Protein AF-0000000074493840 (afdb_homodimer)

Organism: Spizellomyces punctatus (strain DAOM BR117) (NCBI:txid645134)

Secondary structure (DSSP, 8-state):
--PPEEEE--SHHHHHHHHHIIIII---EEEE--HHHHHHHHHTTTEEEEE-TT--EEEEEE-EEE---TTSPP-SEEEE-S-GGGHHHHHGGGGGG--TT-EEEE-STTHHHHHHHHHHHSPPGGGTPPEEEEEEE--EEEEEETTEEEEEE---EEEE-TTTTSTTHHHHHHHHHHHHHTTS-EE--HHHHHHHHHHHHHHHHHHHHHHHHHT--GGGGGSHHHHHHHHHHHHHHHHH-GGG---HHHHHHHHHHHHHHTTT---HHHHHHHTT---SGGGTHHHHHHHHHHHT---HHHHHHHHHHHHHHHHHHHHHHHHHHH-/--PPEEEE--SHHHHHHHHHIIIII---EEEE--HHHHHHHHHTTTEEEEE-TT--EEEEEE-EEE---TTS---SEEEE-S-GGGHHHHHGGGGGG--TT-EEEE-STTHHHHHHHHHHHS--GGGTPPEEEEEEE--EEEEEETTEEEEEE---EEEE-TTTTSTTHHHHHHHHHHHHHTTS-EE--HHHHHHHHHHHHHHHHHHHHHHHHHT--GGGGGSHHHHHHHHHHHHHHHHH-GGG---HHHHHHHHHHHHHHTTT---HHHHHHHTT---SGGGTHHHHHHHHHHHT---HHHHHHHHHHHHHHHHHHHHHHHHHHH-

Foldseek 3Di:
DQAEEEEQALFFVRLVLQQLCCVLLVGAYEYADADVLQVVCVVVVQKAFEAAPVRHTDDMDHHHYDHQACPDAAAQHYEYEHQLVCRCVSCVRNQNSFWLNHEYEYEYPLQVLSVVVVPVVFDDSVVTGYFYKYKYWPFDWHDDDSNYIYGHDDIAMEIEGPPPPDPNVVSVVVVQCSCVVSVNHHYDYNVVVVLVSLLVLLLCLLQLLVCLLVVFALQVLLDPVSLVSSLLQLCLSCQLCVVNVDHSVRSSVSSSVVSNVRVRDDDPSSVQLQQLHDHSLCSRLVVSVVSCVVVVHDRPSSVVSSVSSVVSSVVSNVVVVVVVVVD/DQAEEEEQALFFVRLVLQQLCCVLLVHAYEYADADVLVVVCVVVVQKAFEAAPVRHTDDMDHHHYDHQACPDAAAQHYEYEHQLVCRCVSCVRNQNSFWLNHEYEYEYPLQVLSVVVVPVVFDDSVVIGYFYKYKYWPFDWHDPDSNYIYGHDDIAMEIEGPPPPDPSVVSVVVVQCSCVVSVNHHYDYNVVVVLVSLLVLLLCLLQLLVCLLVVFALQVLLDPVSLVSSLLQLCLSCQLCVVNVDHSVRSSVSSSVVSNVRVRDDDPSSVQLQQLHDHSLCSRLVVSVVSCVVVVHDRPSSVVSSVSSVVSSVVSNVVVVVVVVVD

InterPro domains:
  IPR003710 Ketopantoate reductase ApbA/PanE [TIGR00745] (4-314)
  IPR008927 6-phosphogluconate dehydrogenase-like, C-terminal domain superfamily [SSF48179] (192-313)
  IPR013328 6-phosphogluconate dehydrogenase, domain 2 [G3DSA:1.10.1040.10] (192-323)
  IPR013332 Ketopantoate reductase, N-terminal domain [PF02558] (6-162)
  IPR013752 Ketopantoate reductase, C-terminal domain [PF08546] (192-313)
  IPR036291 NAD(P)-binding domain superfamily [SSF51735] (5-178)
  IPR050838 2-dehydropantoate 2-reductase-like [PTHR43765] (3-315)

Radius of gyration: 30.91 Å; Cα contacts (8 Å, |Δi|>4): 1246; chains: 2; bounding box: 50×96×68 Å

Nearest PDB structures (foldseek):
  5zix-assembly3_C  TM=8.803E-01  e=2.722E-23  Pseudomonas aeruginosa PAO1
  1ks9-assembly1_A  TM=8.326E-01  e=1.272E-19  Escherichia coli
  3wfj-assembly2_G  TM=8.628E-01  e=2.215E-17  Enterococcus faecium
  3i83-assembly1_A  TM=7.980E-01  e=2.779E-17  Methylococcus capsulatus
  3i83-assembly1_B  TM=8.067E-01  e=3.647E-15  Methylococcus capsulatus

pLDDT: mean 93.67, std 5.95, range [39.38, 98.88]

Solvent-accessible surface area (backbone atoms only — not comparable to full-atom values): 33274 Å² total; per-residue (Å²): 129,74,69,50,36,34,35,40,25,83,42,32,66,24,46,52,49,51,45,46,40,37,68,55,58,67,26,56,38,34,40,44,27,58,66,74,56,40,54,52,37,53,74,54,67,31,48,38,38,36,21,35,79,87,65,45,77,75,46,74,40,76,48,49,72,43,65,66,43,51,84,54,74,73,47,46,33,38,37,37,26,37,57,50,83,46,40,67,72,67,42,54,40,33,49,75,21,50,28,47,74,14,40,36,34,34,50,33,71,32,42,70,39,44,50,55,52,46,57,72,73,44,54,49,38,86,72,44,13,42,45,62,33,43,35,47,69,58,52,38,55,41,64,82,48,92,59,28,28,27,51,67,37,91,54,53,34,39,37,22,46,85,55,69,90,44,68,54,51,66,60,52,49,51,53,50,51,55,40,36,74,47,68,64,36,44,79,41,58,40,70,61,34,48,53,53,50,48,52,50,49,50,37,48,52,45,50,38,54,52,24,38,57,66,71,46,36,38,36,71,38,71,41,73,41,30,46,51,47,38,33,55,42,22,46,32,48,31,67,71,43,58,87,73,72,48,49,30,67,54,46,28,52,52,40,48,50,52,25,58,76,38,27,82,42,65,56,68,47,29,53,24,32,75,70,28,34,82,60,50,50,61,29,43,36,35,34,52,45,53,50,24,58,74,68,70,48,84,38,68,54,45,50,45,48,38,31,50,49,53,38,47,26,53,53,25,35,49,52,49,54,54,53,58,65,76,97,129,72,70,51,38,35,35,40,25,83,42,34,66,26,46,51,48,51,44,48,42,37,69,52,59,67,26,57,41,32,40,44,28,58,68,73,56,41,53,52,37,53,74,53,69,29,48,39,39,36,21,34,79,86,66,44,77,76,45,73,38,75,48,48,70,45,64,68,43,50,84,54,74,74,47,46,33,37,37,38,26,34,57,52,83,45,41,67,72,67,42,55,40,35,48,75,22,50,28,47,74,14,39,35,35,36,49,34,70,32,43,70,39,44,52,56,54,46,58,73,73,43,54,49,39,86,75,44,12,42,43,62,32,44,33,50,68,58,54,38,54,40,65,81,49,94,60,28,28,27,51,66,38,91,55,53,33,40,36,23,47,86,56,70,89,44,68,54,52,67,61,52,49,52,52,50,49,55,41,35,75,46,68,65,35,44,80,41,58,40,71,60,33,47,52,52,50,49,54,51,48,52,38,47,53,44,49,38,53,51,24,40,58,65,70,47,37,38,38,72,39,70,41,73,43,31,45,50,47,39,32,55,42,22,45,32,48,29,69,72,42,58,86,74,72,48,51,30,68,54,45,28,51,54,40,47,52,51,26,58,78,38,26,82,42,66,54,68,47,28,53,25,32,76,69,29,35,82,61,51,50,61,29,43,36,36,34,51,45,54,49,23,57,75,67,70,49,86,38,67,56,44,49,46,48,38,32,50,50,53,36,46,26,51,52,25,35,50,52,49,56,54,51,58,66,77,96

Sequence (654 aa):
MSSRFYILGAGAIGLFHAHHIRTFLHTPVTLLLRAPTLTQFHAANNTLTIQTSDRTVIGTSTLDAEEPTPDGPPIENLIICTKAHDTLAALDPISPRLSSNSTILLLQNGVLGVYTSLRRSLSSPSTGGPRILLGITTHGVTLTERFTAIHAGDGETSIGDPEQGQVGQDRVNTFLEHVSRAGWSTTLSYPDFYQKLLLKLVVNTCLNPLTSLFNTPNGSLTTPHGQNLIHLICKDLSTLFPDLGLSPTELTSHVLDIANRTALNRNSMERDVYAGRRTEVDFLVGYCVELAREREVEVPILEFLWEAVKMREEIGMRMKREAQKLRMSSRFYILGAGAIGLFHAHHIRTFLHTPVTLLLRAPTLTQFHAANNTLTIQTSDRTVIGTSTLDAEEPTPDGPPIENLIICTKAHDTLAALDPISPRLSSNSTILLLQNGVLGVYTSLRRSLSSPSTGGPRILLGITTHGVTLTERFTAIHAGDGETSIGDPEQGQVGQDRVNTFLEHVSRAGWSTTLSYPDFYQKLLLKLVVNTCLNPLTSLFNTPNGSLTTPHGQNLIHLICKDLSTLFPDLGLSPTELTSHVLDIANRTALNRNSMERDVYAGRRTEVDFLVGYCVELAREREVEVPILEFLWEAVKMREEIGMRMKREAQKLR

Structure (mmCIF, N/CA/C/O backbone):
data_AF-0000000074493840-model_v1
#
loop_
_entity.id
_entity.type
_entity.pdbx_description
1 polymer '2-dehydropantoate 2-reductase'
#
loop_
_atom_site.group_PDB
_atom_site.id
_atom_site.type_symbol
_atom_site.label_atom_id
_atom_site.label_alt_id
_atom_site.label_comp_id
_atom_site.label_asym_id
_atom_site.label_entity_id
_atom_site.label_seq_id
_atom_site.pdbx_PDB_ins_code
_atom_site.Cartn_x
_atom_site.Cartn_y
_atom_site.Cartn_z
_atom_site.occupancy
_atom_site.B_iso_or_equiv
_atom_site.auth_seq_id
_atom_site.auth_comp_id
_atom_site.auth_asym_id
_atom_site.auth_atom_id
_atom_site.pdbx_PDB_model_num
ATOM 1 N N . MET A 1 1 ? -0.002 49.312 19.641 1 39.38 1 MET A N 1
ATOM 2 C CA . MET A 1 1 ? 0.839 48.312 20.312 1 39.38 1 MET A CA 1
ATOM 3 C C . MET A 1 1 ? 0.907 47.031 19.5 1 39.38 1 MET A C 1
ATOM 5 O O . MET A 1 1 ? -0.12 46.406 19.25 1 39.38 1 MET A O 1
ATOM 9 N N . SER A 1 2 ? 1.769 47.031 18.547 1 56.41 2 SER A N 1
ATOM 10 C CA . SER A 1 2 ? 1.99 45.938 17.594 1 56.41 2 SER A CA 1
ATOM 11 C C . SER A 1 2 ? 2.285 44.625 18.297 1 56.41 2 SER A C 1
ATOM 13 O O . SER A 1 2 ? 3.264 44.531 19.047 1 56.41 2 SER A O 1
ATOM 15 N N . SER A 1 3 ? 1.206 43.781 18.609 1 82.56 3 SER A N 1
ATOM 16 C CA . SER A 1 3 ? 1.304 42.594 19.453 1 82.56 3 SER A CA 1
ATOM 17 C C . SER A 1 3 ? 2.234 41.562 18.844 1 82.56 3 SER A C 1
ATOM 19 O O . SER A 1 3 ? 2.305 41.438 17.625 1 82.56 3 SER A O 1
ATOM 21 N N . ARG A 1 4 ? 3.205 41.188 19.719 1 92.94 4 ARG A N 1
ATOM 22 C CA . ARG A 1 4 ? 4.191 40.156 19.406 1 92.94 4 ARG A CA 1
ATOM 23 C C . ARG A 1 4 ? 3.514 38.844 19.016 1 92.94 4 ARG A C 1
ATOM 25 O O . ARG A 1 4 ? 2.512 38.469 19.609 1 92.94 4 ARG A O 1
ATOM 32 N N . PHE A 1 5 ? 4.102 38.281 17.938 1 95.44 5 PHE A N 1
ATOM 33 C CA . PHE A 1 5 ? 3.674 36.938 17.562 1 95.44 5 PHE A CA 1
ATOM 34 C C . PHE A 1 5 ? 4.691 35.906 18.016 1 95.44 5 PHE A C 1
ATOM 36 O O . PHE A 1 5 ? 5.898 36.094 17.891 1 95.44 5 PHE A O 1
ATOM 43 N N . TYR A 1 6 ? 4.184 34.875 18.609 1 97 6 TYR A N 1
ATOM 44 C CA . TYR A 1 6 ? 5.004 33.719 18.922 1 97 6 TYR A CA 1
ATOM 45 C C . TYR A 1 6 ? 4.746 32.594 17.938 1 97 6 TYR A C 1
ATOM 47 O O . TYR A 1 6 ? 3.602 32.344 17.531 1 97 6 TYR A O 1
ATOM 55 N N . ILE A 1 7 ? 5.781 31.938 17.516 1 97.56 7 ILE A N 1
ATOM 56 C CA . ILE A 1 7 ? 5.668 30.812 16.594 1 97.56 7 ILE A CA 1
ATOM 57 C C . ILE A 1 7 ? 6.152 29.547 17.281 1 97.56 7 ILE A C 1
ATOM 59 O O . ILE A 1 7 ? 7.297 29.469 17.734 1 97.56 7 ILE A O 1
ATOM 63 N N . LEU A 1 8 ? 5.273 28.609 17.422 1 97.75 8 LEU A N 1
ATOM 64 C CA . LEU A 1 8 ? 5.602 27.281 17.922 1 97.75 8 LEU A CA 1
ATOM 65 C C . LEU A 1 8 ? 5.738 26.281 16.781 1 97.75 8 LEU A C 1
ATOM 67 O O . LEU A 1 8 ? 4.734 25.844 16.203 1 97.75 8 LEU A O 1
ATOM 71 N N . GLY A 1 9 ? 6.914 25.859 16.469 1 95.5 9 GLY A N 1
ATOM 72 C CA . GLY A 1 9 ? 7.223 25.062 15.305 1 95.5 9 GLY A CA 1
ATOM 73 C C . GLY A 1 9 ? 8.023 25.797 14.258 1 95.5 9 GLY A C 1
ATOM 74 O O . GLY A 1 9 ? 7.453 26.516 13.422 1 95.5 9 GLY A O 1
ATOM 75 N N . ALA A 1 10 ? 9.289 25.547 14.219 1 93.44 10 ALA A N 1
ATOM 76 C CA . ALA A 1 10 ? 10.203 26.25 13.305 1 93.44 10 ALA A CA 1
ATOM 77 C C . ALA A 1 10 ? 10.547 25.375 12.102 1 93.44 10 ALA A C 1
ATOM 79 O O . ALA A 1 10 ? 11.719 25.203 11.766 1 93.44 10 ALA A O 1
ATOM 80 N N . GLY A 1 11 ? 9.539 24.781 11.57 1 92.25 11 GLY A N 1
ATOM 81 C CA . GLY A 1 11 ? 9.672 24.125 10.273 1 92.25 11 GLY A CA 1
ATOM 82 C C . GLY A 1 11 ? 9.484 25.062 9.102 1 92.25 11 GLY A C 1
ATOM 83 O O . GLY A 1 11 ? 9.477 26.281 9.281 1 92.25 11 GLY A O 1
ATOM 84 N N . ALA A 1 12 ? 9.336 24.5 7.965 1 91.56 12 ALA A N 1
ATOM 85 C CA . ALA A 1 12 ? 9.234 25.281 6.734 1 91.56 12 ALA A CA 1
ATOM 86 C C . ALA A 1 12 ? 8.094 26.297 6.82 1 91.56 12 ALA A C 1
ATOM 88 O O . ALA A 1 12 ? 8.305 27.5 6.598 1 91.56 12 ALA A O 1
ATOM 89 N N . ILE A 1 13 ? 6.93 25.844 7.176 1 92.75 13 ILE A N 1
ATOM 90 C CA . ILE A 1 13 ? 5.746 26.688 7.227 1 92.75 13 ILE A CA 1
ATOM 91 C C . ILE A 1 13 ? 5.906 27.734 8.336 1 92.75 13 ILE A C 1
ATOM 93 O O . ILE A 1 13 ? 5.582 28.906 8.141 1 92.75 13 ILE A O 1
ATOM 97 N N . GLY A 1 14 ? 6.398 27.297 9.445 1 95.31 14 GLY A N 1
ATOM 98 C CA . GLY A 1 14 ? 6.605 28.219 10.555 1 95.31 14 GLY A CA 1
ATOM 99 C C . GLY A 1 14 ? 7.578 29.344 10.234 1 95.31 14 GLY A C 1
ATOM 100 O O . GLY A 1 14 ? 7.289 30.516 10.484 1 95.31 14 GLY A O 1
ATOM 101 N N . LEU A 1 15 ? 8.672 28.953 9.688 1 95.12 15 LEU A N 1
ATOM 102 C CA . LEU A 1 15 ? 9.695 29.938 9.352 1 95.12 15 LEU A CA 1
ATOM 103 C C . LEU A 1 15 ? 9.211 30.875 8.25 1 95.12 15 LEU A C 1
ATOM 105 O O . LEU A 1 15 ? 9.484 32.062 8.281 1 95.12 15 LEU A O 1
ATOM 109 N N . PHE A 1 16 ? 8.562 30.297 7.328 1 93.62 16 PHE A N 1
ATOM 110 C CA . PHE A 1 16 ? 8.016 31.109 6.246 1 93.62 16 PHE A CA 1
ATOM 111 C C . PHE A 1 16 ? 7.062 32.156 6.785 1 93.62 16 PHE A C 1
ATOM 113 O O . PHE A 1 16 ? 7.176 33.344 6.434 1 93.62 16 PHE A O 1
ATOM 120 N N . HIS A 1 17 ? 6.219 31.812 7.613 1 93.56 17 HIS A N 1
ATOM 121 C CA . HIS A 1 17 ? 5.234 32.75 8.133 1 93.56 17 HIS A CA 1
ATOM 122 C C . HIS A 1 17 ? 5.867 33.719 9.133 1 93.56 17 HIS A C 1
ATOM 124 O O . HIS A 1 17 ? 5.453 34.875 9.227 1 93.56 17 HIS A O 1
ATOM 130 N N . ALA A 1 18 ? 6.82 33.219 9.891 1 95.12 18 ALA A N 1
ATOM 131 C CA . ALA A 1 18 ? 7.57 34.125 10.758 1 95.12 18 ALA A CA 1
ATOM 132 C C . ALA A 1 18 ? 8.203 35.25 9.961 1 95.12 18 ALA A C 1
ATOM 134 O O . ALA A 1 18 ? 8.094 36.438 10.336 1 95.12 18 ALA A O 1
ATOM 135 N N . HIS A 1 19 ? 8.836 34.875 8.883 1 94.25 19 HIS A N 1
ATOM 136 C CA . HIS A 1 19 ? 9.445 35.875 8 1 94.25 19 HIS A CA 1
ATOM 137 C C . HIS A 1 19 ? 8.398 36.844 7.445 1 94.25 19 HIS A C 1
ATOM 139 O O . HIS A 1 19 ? 8.617 38.062 7.426 1 94.25 19 HIS A O 1
ATOM 145 N N . HIS A 1 20 ? 7.371 36.312 7.047 1 91.25 20 HIS A N 1
ATOM 146 C CA . HIS A 1 20 ? 6.324 37.125 6.426 1 91.25 20 HIS A CA 1
ATOM 147 C C . HIS A 1 20 ? 5.711 38.094 7.426 1 91.25 20 HIS A C 1
ATOM 149 O O . HIS A 1 20 ? 5.453 39.25 7.09 1 91.25 20 HIS A O 1
ATOM 155 N N . ILE A 1 21 ? 5.438 37.625 8.594 1 92.06 21 ILE A N 1
ATOM 156 C CA . ILE A 1 21 ? 4.867 38.5 9.633 1 92.06 21 ILE A CA 1
ATOM 157 C C . ILE A 1 21 ? 5.84 39.625 9.977 1 92.06 21 ILE A C 1
ATOM 159 O O . ILE A 1 21 ? 5.449 40.781 10.055 1 92.06 21 ILE A O 1
ATOM 163 N N . ARG A 1 22 ? 7.047 39.188 10.148 1 92.81 22 ARG A N 1
ATOM 164 C CA . ARG A 1 22 ? 8.062 40.188 10.469 1 92.81 22 ARG A CA 1
ATOM 165 C C . ARG A 1 22 ? 8.188 41.219 9.359 1 92.81 22 ARG A C 1
ATOM 167 O O . ARG A 1 22 ? 8.312 42.438 9.633 1 92.81 22 ARG A O 1
ATOM 174 N N . THR A 1 23 ? 8.141 40.781 8.219 1 89.19 23 THR A N 1
ATOM 175 C CA . THR A 1 23 ? 8.406 41.625 7.062 1 89.19 23 THR A CA 1
ATOM 176 C C . THR A 1 23 ? 7.195 42.5 6.734 1 89.19 23 THR A C 1
ATOM 178 O O . THR A 1 23 ? 7.344 43.656 6.402 1 89.19 23 THR A O 1
ATOM 181 N N . PHE A 1 24 ? 6.09 41.938 6.82 1 85.56 24 PHE A N 1
ATOM 182 C CA . PHE A 1 24 ? 4.926 42.625 6.297 1 85.56 24 PHE A CA 1
ATOM 183 C C . PHE A 1 24 ? 4.145 43.312 7.426 1 85.56 24 PHE A C 1
ATOM 185 O O . PHE A 1 24 ? 3.525 44.344 7.23 1 85.56 24 PHE A O 1
ATOM 192 N N . LEU A 1 25 ? 4.145 42.656 8.578 1 85.56 25 LEU A N 1
ATOM 193 C CA . LEU A 1 25 ? 3.41 43.25 9.695 1 85.56 25 LEU A CA 1
ATOM 194 C C . LEU A 1 25 ? 4.324 44.125 10.539 1 85.56 25 LEU A C 1
ATOM 196 O O . LEU A 1 25 ? 3.846 44.906 11.352 1 85.56 25 LEU A O 1
ATOM 200 N N . HIS A 1 26 ? 5.551 43.969 10.398 1 87.75 26 HIS A N 1
ATOM 201 C CA . HIS A 1 26 ? 6.551 44.75 11.125 1 87.75 26 HIS A CA 1
ATOM 202 C C . HIS A 1 26 ? 6.363 44.625 12.633 1 87.75 26 HIS A C 1
ATOM 204 O O . HIS A 1 26 ? 6.496 45.594 13.359 1 87.75 26 HIS A O 1
ATOM 210 N N . THR A 1 27 ? 5.941 43.5 13.023 1 89.56 27 THR A N 1
ATOM 211 C CA . THR A 1 27 ? 5.766 43.219 14.438 1 89.56 27 THR A CA 1
ATOM 212 C C . THR A 1 27 ? 6.84 42.25 14.93 1 89.56 27 THR A C 1
ATOM 214 O O . THR A 1 27 ? 7.371 41.438 14.148 1 89.56 27 THR A O 1
ATOM 217 N N . PRO A 1 28 ? 7.16 42.375 16.219 1 93.81 28 PRO A N 1
ATOM 218 C CA . PRO A 1 28 ? 8.141 41.406 16.734 1 93.81 28 PRO A CA 1
ATOM 219 C C . PRO A 1 28 ? 7.652 39.969 16.656 1 93.81 28 PRO A C 1
ATOM 221 O O . PRO A 1 28 ? 6.477 39.688 16.906 1 93.81 28 PRO A O 1
ATOM 224 N N . VAL A 1 29 ? 8.555 39.125 16.266 1 96.06 29 VAL A N 1
ATOM 225 C CA . VAL A 1 29 ? 8.266 37.688 16.188 1 96.06 29 VAL A CA 1
ATOM 226 C C . VAL A 1 29 ? 9.258 36.906 17.062 1 96.06 29 VAL A C 1
ATOM 228 O O . VAL A 1 29 ? 10.461 37.188 17.031 1 96.06 29 VAL A O 1
ATOM 231 N N . THR A 1 30 ? 8.758 36.062 17.891 1 97.31 30 THR A N 1
ATOM 232 C CA . THR A 1 30 ? 9.602 35.188 18.719 1 97.31 30 THR A CA 1
ATOM 233 C C . THR A 1 30 ? 9.406 33.719 18.328 1 97.31 30 THR A C 1
ATOM 235 O O . THR A 1 30 ? 8.281 33.188 18.406 1 97.31 30 THR A O 1
ATOM 238 N N . LEU A 1 31 ? 10.469 33.031 17.938 1 97.75 31 LEU A N 1
ATOM 239 C CA . LEU A 1 31 ? 10.438 31.594 17.75 1 97.75 31 LEU A CA 1
ATOM 240 C C . LEU A 1 31 ? 10.578 30.859 19.078 1 97.75 31 LEU A C 1
ATOM 242 O O . LEU A 1 31 ? 11.445 31.188 19.891 1 97.75 31 LEU A O 1
ATOM 246 N N . LEU A 1 32 ? 9.695 29.969 19.328 1 97.75 32 LEU A N 1
ATOM 247 C CA . LEU A 1 32 ? 9.828 29.078 20.469 1 97.75 32 LEU A CA 1
ATOM 248 C C . LEU A 1 32 ? 10.57 27.797 20.094 1 97.75 32 LEU A C 1
ATOM 250 O O . LEU A 1 32 ? 10 26.906 19.453 1 97.75 32 LEU A O 1
ATOM 254 N N . LEU A 1 33 ? 11.789 27.719 20.562 1 96.62 33 LEU A N 1
ATOM 255 C CA . LEU A 1 33 ? 12.68 26.672 20.109 1 96.62 33 LEU A CA 1
ATOM 256 C C . LEU A 1 33 ? 13.195 25.844 21.297 1 96.62 33 LEU A C 1
ATOM 258 O O . LEU A 1 33 ? 13.461 26.406 22.359 1 96.62 33 LEU A O 1
ATOM 262 N N . ARG A 1 34 ? 13.367 24.5 21.062 1 90 34 ARG A N 1
ATOM 263 C CA . ARG A 1 34 ? 14.039 23.672 22.047 1 90 34 ARG A CA 1
ATOM 264 C C . ARG A 1 34 ? 15.516 24.047 22.156 1 90 34 ARG A C 1
ATOM 266 O O . ARG A 1 34 ? 16.094 24.594 21.219 1 90 34 ARG A O 1
ATOM 273 N N . ALA A 1 35 ? 16.125 23.641 23.141 1 90.44 35 ALA A N 1
ATOM 274 C CA . ALA A 1 35 ? 17.438 24.125 23.547 1 90.44 35 ALA A CA 1
ATOM 275 C C . ALA A 1 35 ? 18.469 23.906 22.438 1 90.44 35 ALA A C 1
ATOM 277 O O . ALA A 1 35 ? 19.172 24.844 22.031 1 90.44 35 ALA A O 1
ATOM 278 N N . PRO A 1 36 ? 18.516 22.734 21.891 1 92.81 36 PRO A N 1
ATOM 279 C CA . PRO A 1 36 ? 19.516 22.531 20.844 1 92.81 36 PRO A CA 1
ATOM 280 C C . PRO A 1 36 ? 19.281 23.422 19.625 1 92.81 36 PRO A C 1
ATOM 282 O O . PRO A 1 36 ? 20.234 23.969 19.047 1 92.81 36 PRO A O 1
ATOM 285 N N . THR A 1 37 ? 18.094 23.562 19.297 1 93.56 37 THR A N 1
ATOM 286 C CA . THR A 1 37 ? 17.734 24.375 18.141 1 93.56 37 THR A CA 1
ATOM 287 C C . THR A 1 37 ? 17.953 25.859 18.453 1 93.56 37 THR A C 1
ATOM 289 O O . THR A 1 37 ? 18.344 26.625 17.562 1 93.56 37 THR A O 1
ATOM 292 N N . LEU A 1 38 ? 17.641 26.25 19.641 1 95.31 38 LEU A N 1
ATOM 293 C CA . LEU A 1 38 ? 17.844 27.625 20.062 1 95.31 38 LEU A CA 1
ATOM 294 C C . LEU A 1 38 ? 19.312 28.016 19.953 1 95.31 38 LEU A C 1
ATOM 296 O O . LEU A 1 38 ? 19.625 29.094 19.438 1 95.31 38 LEU A O 1
ATOM 300 N N . THR A 1 39 ? 20.125 27.109 20.391 1 96.19 39 THR A N 1
ATOM 301 C CA . THR A 1 39 ? 21.562 27.344 20.312 1 96.19 39 THR A CA 1
ATOM 302 C C . THR A 1 39 ? 22 27.516 18.859 1 96.19 39 THR A C 1
ATOM 304 O O . THR A 1 39 ? 22.781 28.406 18.547 1 96.19 39 THR A O 1
ATOM 307 N N . GLN A 1 40 ? 21.469 26.688 18.047 1 95.44 40 GLN A N 1
ATOM 308 C CA . GLN A 1 40 ? 21.812 26.75 16.641 1 95.44 40 GLN A CA 1
ATOM 309 C C . GLN A 1 40 ? 21.312 28.047 16.016 1 95.44 40 GLN A C 1
ATOM 311 O O . GLN A 1 40 ? 21.984 28.625 15.148 1 95.44 40 GLN A O 1
ATOM 316 N N . PHE A 1 41 ? 20.172 28.469 16.453 1 96.44 41 PHE A N 1
ATOM 317 C CA . PHE A 1 41 ? 19.594 29.688 15.898 1 96.44 41 PHE A CA 1
ATOM 318 C C . PHE A 1 41 ? 20.406 30.906 16.312 1 96.44 41 PHE A C 1
ATOM 320 O O . PHE A 1 41 ? 20.656 31.797 15.516 1 96.44 41 PHE A O 1
ATOM 327 N N . HIS A 1 42 ? 20.859 30.922 17.484 1 96 42 HIS A N 1
ATOM 328 C CA . HIS A 1 42 ? 21.734 32 17.969 1 96 42 HIS A CA 1
ATOM 329 C C . HIS A 1 42 ? 23.062 32 17.219 1 96 42 HIS A C 1
ATOM 331 O O . HIS A 1 42 ? 23.578 33.094 16.891 1 96 42 HIS A O 1
ATOM 337 N N . ALA A 1 43 ? 23.5 30.844 17 1 95.12 43 ALA A N 1
ATOM 338 C CA . ALA A 1 43 ? 24.766 30.719 16.266 1 95.12 43 ALA A CA 1
ATOM 339 C C . ALA A 1 43 ? 24.625 31.25 14.844 1 95.12 43 ALA A C 1
ATOM 341 O O . ALA A 1 43 ? 25.594 31.719 14.25 1 95.12 43 ALA A O 1
ATOM 342 N N . ALA A 1 44 ? 23.438 31.203 14.375 1 94 44 ALA A N 1
ATOM 343 C CA . ALA A 1 44 ? 23.156 31.734 13.047 1 94 44 ALA A CA 1
ATOM 344 C C . ALA A 1 44 ? 22.75 33.219 13.125 1 94 44 ALA A C 1
ATOM 346 O O . ALA A 1 44 ? 22.172 33.75 12.18 1 94 44 ALA A O 1
ATOM 347 N N . ASN A 1 45 ? 23.016 33.875 14.242 1 95.56 45 ASN A N 1
ATOM 348 C CA . ASN A 1 45 ? 22.75 35.281 14.492 1 95.56 45 ASN A CA 1
ATOM 349 C C . ASN A 1 45 ? 21.25 35.594 14.406 1 95.56 45 ASN A C 1
ATOM 351 O O . ASN A 1 45 ? 20.875 36.656 13.914 1 95.56 45 ASN A O 1
ATOM 355 N N . ASN A 1 46 ? 20.406 34.594 14.688 1 96.75 46 ASN A N 1
ATOM 356 C CA . ASN A 1 46 ? 18.953 34.781 14.711 1 96.75 46 ASN A CA 1
ATOM 357 C C . ASN A 1 46 ? 18.406 35.188 13.344 1 96.75 46 ASN A C 1
ATOM 359 O O . ASN A 1 46 ? 17.5 36 13.25 1 96.75 46 ASN A O 1
ATOM 363 N N . THR A 1 47 ? 18.984 34.656 12.383 1 95.44 47 THR A N 1
ATOM 364 C CA . THR A 1 47 ? 18.641 35.062 11.031 1 95.44 47 THR A CA 1
ATOM 365 C C . THR A 1 47 ? 17.906 33.938 10.297 1 95.44 47 THR A C 1
ATOM 367 O O . THR A 1 47 ? 18.344 32.781 10.328 1 95.44 47 THR A O 1
ATOM 370 N N . LEU A 1 48 ? 16.812 34.344 9.766 1 95.25 48 LEU A N 1
ATOM 371 C CA . LEU A 1 48 ? 16.016 33.469 8.898 1 95.25 48 LEU A CA 1
ATOM 372 C C . LEU A 1 48 ? 16.141 33.906 7.438 1 95.25 48 LEU A C 1
ATOM 374 O O . LEU A 1 48 ? 16.109 35.094 7.133 1 95.25 48 LEU A O 1
ATOM 378 N N . THR A 1 49 ? 16.344 32.875 6.523 1 94.94 49 THR A N 1
ATOM 379 C CA . THR A 1 49 ? 16.547 33.188 5.109 1 94.94 49 THR A CA 1
ATOM 380 C C . THR A 1 49 ? 15.461 32.5 4.262 1 94.94 49 THR A C 1
ATOM 382 O O . THR A 1 49 ? 15.109 31.359 4.496 1 94.94 49 THR A O 1
ATOM 385 N N . ILE A 1 50 ? 14.93 33.281 3.303 1 94.19 50 ILE A N 1
ATOM 386 C CA . ILE A 1 50 ? 13.992 32.75 2.322 1 94.19 50 ILE A CA 1
ATOM 387 C C . ILE A 1 50 ? 14.625 32.781 0.934 1 94.19 50 ILE A C 1
ATOM 389 O O . ILE A 1 50 ? 15.156 33.781 0.5 1 94.19 50 ILE A O 1
ATOM 393 N N . GLN A 1 51 ? 14.516 31.594 0.278 1 94.19 51 GLN A N 1
ATOM 394 C CA . GLN A 1 51 ? 15.086 31.438 -1.057 1 94.19 51 GLN A CA 1
ATOM 395 C C . GLN A 1 51 ? 14.039 30.969 -2.059 1 94.19 51 GLN A C 1
ATOM 397 O O . GLN A 1 51 ? 12.977 30.484 -1.667 1 94.19 51 GLN A O 1
ATOM 402 N N . THR A 1 52 ? 14.344 31.234 -3.332 1 90.94 52 THR A N 1
ATOM 403 C CA . THR A 1 52 ? 13.555 30.656 -4.41 1 90.94 52 THR A CA 1
ATOM 404 C C . THR A 1 52 ? 14.055 29.25 -4.746 1 90.94 52 THR A C 1
ATOM 406 O O . THR A 1 52 ? 15.055 28.781 -4.184 1 90.94 52 THR A O 1
ATOM 409 N N . SER A 1 53 ? 13.367 28.578 -5.629 1 86.5 53 SER A N 1
ATOM 410 C CA . SER A 1 53 ? 13.711 27.203 -6.012 1 86.5 53 SER A CA 1
ATOM 411 C C . SER A 1 53 ? 15.109 27.141 -6.605 1 86.5 53 SER A C 1
ATOM 413 O O . SER A 1 53 ? 15.789 26.109 -6.488 1 86.5 53 SER A O 1
ATOM 415 N N . ASP A 1 54 ? 15.57 28.203 -7.188 1 87.94 54 ASP A N 1
ATOM 416 C CA . ASP A 1 54 ? 16.906 28.25 -7.773 1 87.94 54 ASP A CA 1
ATOM 417 C C . ASP A 1 54 ? 17.938 28.688 -6.742 1 87.94 54 ASP A C 1
ATOM 419 O O . ASP A 1 54 ? 19.078 29.031 -7.098 1 87.94 54 ASP A O 1
ATOM 423 N N . ARG A 1 55 ? 17.531 28.844 -5.539 1 86.81 55 ARG A N 1
ATOM 424 C CA . ARG A 1 55 ? 18.391 29.109 -4.395 1 86.81 55 ARG A CA 1
ATOM 425 C C . ARG A 1 55 ? 18.812 30.578 -4.355 1 86.81 55 ARG A C 1
ATOM 427 O O . ARG A 1 55 ? 19.828 30.922 -3.77 1 86.81 55 ARG A O 1
ATOM 434 N N . THR A 1 56 ? 18.016 31.328 -4.965 1 92.12 56 THR A N 1
ATOM 435 C CA . THR A 1 56 ? 18.25 32.75 -4.852 1 92.12 56 THR A CA 1
ATOM 436 C C . THR A 1 56 ? 17.609 33.312 -3.576 1 92.12 56 THR A C 1
ATOM 438 O O . THR A 1 56 ? 16.406 33.125 -3.338 1 92.12 56 THR A O 1
ATOM 441 N N . VAL A 1 57 ? 18.438 34.062 -2.852 1 92.69 57 VAL A N 1
ATOM 442 C CA . VAL A 1 57 ? 17.906 34.656 -1.619 1 92.69 57 VAL A CA 1
ATOM 443 C C . VAL A 1 57 ? 16.984 35.812 -1.953 1 92.69 57 VAL A C 1
ATOM 445 O O . VAL A 1 57 ? 17.375 36.75 -2.658 1 92.69 57 VAL A O 1
ATOM 448 N N . ILE A 1 58 ? 15.844 35.719 -1.399 1 89.81 58 ILE A N 1
ATOM 449 C CA . ILE A 1 58 ? 14.891 36.781 -1.724 1 89.81 58 ILE A CA 1
ATOM 450 C C . ILE A 1 58 ? 14.531 37.531 -0.459 1 89.81 58 ILE A C 1
ATOM 452 O O . ILE A 1 58 ? 13.852 38.562 -0.526 1 89.81 58 ILE A O 1
ATOM 456 N N . GLY A 1 59 ? 14.969 37.062 0.688 1 91.94 59 GLY A N 1
ATOM 457 C CA . GLY A 1 59 ? 14.68 37.781 1.921 1 91.94 59 GLY A CA 1
ATOM 458 C C . GLY A 1 59 ? 15.383 37.188 3.129 1 91.94 59 GLY A C 1
ATOM 459 O O . GLY A 1 59 ? 15.648 35.969 3.176 1 91.94 59 GLY A O 1
ATOM 460 N N . THR A 1 60 ? 15.664 38.094 4.09 1 94.19 60 THR A N 1
ATOM 461 C CA . THR A 1 60 ? 16.203 37.719 5.387 1 94.19 60 THR A CA 1
ATOM 462 C C . THR A 1 60 ? 15.508 38.469 6.512 1 94.19 60 THR A C 1
ATOM 464 O O . THR A 1 60 ? 15.086 39.625 6.324 1 94.19 60 THR A O 1
ATOM 467 N N . SER A 1 61 ? 15.344 37.812 7.531 1 95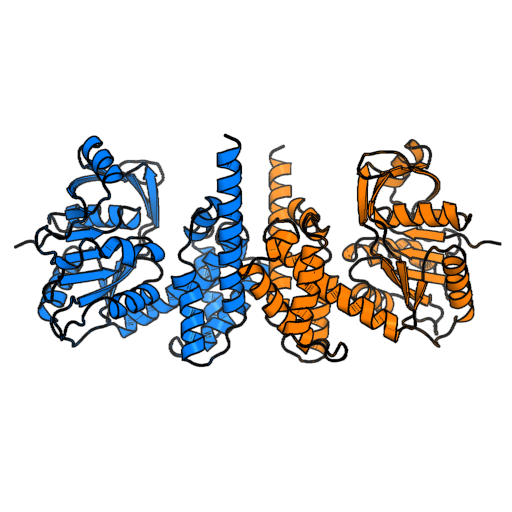.12 61 SER A N 1
ATOM 468 C CA . SER A 1 61 ? 14.766 38.438 8.711 1 95.12 61 SER A CA 1
ATOM 469 C C . SER A 1 61 ? 15.492 38.031 9.984 1 95.12 61 SER A C 1
ATOM 471 O O . SER A 1 61 ? 15.961 36.875 10.086 1 95.12 61 SER A O 1
ATOM 473 N N . THR A 1 62 ? 15.609 38.938 10.883 1 95.44 62 THR A N 1
ATOM 474 C CA . THR A 1 62 ? 16.094 38.656 12.227 1 95.44 62 THR A CA 1
ATOM 475 C C . THR A 1 62 ? 14.938 38.562 13.211 1 95.44 62 THR A C 1
ATOM 477 O O . THR A 1 62 ? 14.102 39.469 13.305 1 95.44 62 THR A O 1
ATOM 480 N N . LEU A 1 63 ? 14.883 37.469 13.914 1 96.62 63 LEU A N 1
ATOM 481 C CA . LEU A 1 63 ? 13.781 37.188 14.836 1 96.62 63 LEU A CA 1
ATOM 482 C C . LEU A 1 63 ? 14.305 36.969 16.25 1 96.62 63 LEU A C 1
ATOM 484 O O . LEU A 1 63 ? 15.477 36.625 16.422 1 96.62 63 LEU A O 1
ATOM 488 N N . ASP A 1 64 ? 13.484 37.188 17.203 1 96.81 64 ASP A N 1
ATOM 489 C CA . ASP A 1 64 ? 13.781 36.719 18.562 1 96.81 64 ASP A CA 1
ATOM 490 C C . ASP A 1 64 ? 13.531 35.219 18.719 1 96.81 64 ASP A C 1
ATOM 492 O O . ASP A 1 64 ? 12.844 34.625 17.891 1 96.81 64 ASP A O 1
ATOM 496 N N . ALA A 1 65 ? 14.156 34.625 19.688 1 97.62 65 ALA A N 1
ATOM 497 C CA . ALA A 1 65 ? 13.922 33.219 19.984 1 97.62 65 ALA A CA 1
ATOM 498 C C . ALA A 1 65 ? 14.102 32.938 21.469 1 97.62 65 ALA A C 1
ATOM 500 O O . ALA A 1 65 ? 14.883 33.594 22.156 1 97.62 65 ALA A O 1
ATOM 501 N N . GLU A 1 66 ? 13.352 32.031 21.953 1 97.25 66 GLU A N 1
ATOM 502 C CA . GLU A 1 66 ? 13.484 31.594 23.344 1 97.25 66 GLU A CA 1
ATOM 503 C C . GLU A 1 66 ? 13.055 30.141 23.516 1 97.25 66 GLU A C 1
ATOM 505 O O . GLU A 1 66 ? 12.398 29.578 22.641 1 97.25 66 GLU A O 1
ATOM 510 N N . GLU A 1 67 ? 13.422 29.594 24.609 1 96.88 67 GLU A N 1
ATOM 511 C CA . GLU A 1 67 ? 12.938 28.266 24.969 1 96.88 67 GLU A CA 1
ATOM 512 C C . GLU A 1 67 ? 11.523 28.312 25.531 1 96.88 67 GLU A C 1
ATOM 514 O O . GLU A 1 67 ? 11.188 29.234 26.297 1 96.88 67 GLU A O 1
ATOM 519 N N . PRO A 1 68 ? 10.727 27.391 25.125 1 96.62 68 PRO A N 1
ATOM 520 C CA . PRO A 1 68 ? 9.391 27.344 25.719 1 96.62 68 PRO A CA 1
ATOM 521 C C . PRO A 1 68 ? 9.422 26.969 27.203 1 96.62 68 PRO A C 1
ATOM 523 O O . PRO A 1 68 ? 9.766 25.828 27.562 1 96.62 68 PRO A O 1
ATOM 526 N N . THR A 1 69 ? 9.086 27.875 28.047 1 95.69 69 THR A N 1
ATOM 527 C CA . THR A 1 69 ? 9.039 27.688 29.5 1 95.69 69 THR A CA 1
ATOM 528 C C . THR A 1 69 ? 7.762 28.281 30.078 1 95.69 69 THR A C 1
ATOM 530 O O . THR A 1 69 ? 7.137 29.156 29.469 1 95.69 69 THR A O 1
ATOM 533 N N . PRO A 1 70 ? 7.406 27.781 31.203 1 95.25 70 PRO A N 1
ATOM 534 C CA . PRO A 1 70 ? 6.164 28.281 31.812 1 95.25 70 PRO A CA 1
ATOM 535 C C . PRO A 1 70 ? 6.301 29.672 32.406 1 95.25 70 PRO A C 1
ATOM 537 O O . PRO A 1 70 ? 5.297 30.359 32.625 1 95.25 70 PRO A O 1
ATOM 540 N N . ASP A 1 71 ? 7.473 30.109 32.656 1 93.19 71 ASP A N 1
ATOM 541 C CA . ASP A 1 71 ? 7.703 31.312 33.438 1 93.19 71 ASP A CA 1
ATOM 542 C C . ASP A 1 71 ? 7.922 32.531 32.531 1 93.19 71 ASP A C 1
ATOM 544 O O . ASP A 1 71 ? 8.289 33.594 33 1 93.19 71 ASP A O 1
ATOM 548 N N . GLY A 1 72 ? 7.68 32.5 31.312 1 93 72 GLY A N 1
ATOM 549 C CA . GLY A 1 72 ? 7.836 33.625 30.406 1 93 72 GLY A CA 1
ATOM 550 C C . GLY A 1 72 ? 6.641 34.531 30.391 1 93 72 GLY A C 1
ATOM 551 O O . GLY A 1 72 ? 5.656 34.312 31.094 1 93 72 GLY A O 1
ATOM 552 N N . PRO A 1 73 ? 6.781 35.688 29.656 1 94.62 73 PRO A N 1
ATOM 553 C CA . PRO A 1 73 ? 5.656 36.594 29.547 1 94.62 73 PRO A CA 1
ATOM 554 C C . PRO A 1 73 ? 4.418 35.969 28.922 1 94.62 73 PRO A C 1
ATOM 556 O O . PRO A 1 73 ? 4.531 34.969 28.219 1 94.62 73 PRO A O 1
ATOM 559 N N . PRO A 1 74 ? 3.25 36.594 29.203 1 96 74 PRO A N 1
ATOM 560 C CA . PRO A 1 74 ? 2.037 36.094 28.562 1 96 74 PRO A CA 1
ATOM 561 C C . PRO A 1 74 ? 2.135 36.094 27.031 1 96 74 PRO A C 1
ATOM 563 O O . PRO A 1 74 ? 2.729 37 26.453 1 96 74 PRO A O 1
ATOM 566 N N . ILE A 1 75 ? 1.527 35.094 26.453 1 96.38 75 ILE A N 1
ATOM 567 C CA . ILE A 1 75 ? 1.471 34.969 25 1 96.38 75 ILE A CA 1
ATOM 568 C C . ILE A 1 75 ? 0.081 35.375 24.5 1 96.38 75 ILE A C 1
ATOM 570 O O . ILE A 1 75 ? -0.898 34.656 24.766 1 96.38 75 ILE A O 1
ATOM 574 N N . GLU A 1 76 ? 0.043 36.469 23.75 1 95.31 76 GLU A N 1
ATOM 575 C CA . GLU A 1 76 ? -1.238 36.938 23.25 1 95.31 76 GLU A CA 1
ATOM 576 C C . GLU A 1 76 ? -1.542 36.344 21.875 1 95.31 76 GLU A C 1
ATOM 578 O O . GLU A 1 76 ? -2.693 36 21.578 1 95.31 76 GLU A O 1
ATOM 583 N N . ASN A 1 77 ? -0.565 36.281 21.016 1 95.5 77 ASN A N 1
ATOM 584 C CA . ASN A 1 77 ? -0.688 35.75 19.672 1 95.5 77 ASN A CA 1
ATOM 585 C C . ASN A 1 77 ? 0.259 34.562 19.453 1 95.5 77 ASN A C 1
ATOM 587 O O . ASN A 1 77 ? 1.478 34.75 19.422 1 95.5 77 ASN A O 1
ATOM 591 N N . LEU A 1 78 ? -0.332 33.375 19.281 1 96.75 78 LEU A N 1
ATOM 592 C CA . LEU A 1 78 ? 0.458 32.156 19.078 1 96.75 78 LEU A CA 1
ATOM 593 C C . LEU A 1 78 ? 0.088 31.5 17.75 1 96.75 78 LEU A C 1
ATOM 595 O O . LEU A 1 78 ? -1.09 31.234 17.484 1 96.75 78 LEU A O 1
ATOM 599 N N . ILE A 1 79 ? 1.079 31.266 16.922 1 96.94 79 ILE A N 1
ATOM 600 C CA . ILE A 1 79 ? 0.893 30.469 15.711 1 96.94 79 ILE A CA 1
ATOM 601 C C . ILE A 1 79 ? 1.586 29.125 15.867 1 96.94 79 ILE A C 1
ATOM 603 O O . ILE A 1 79 ? 2.787 29.062 16.141 1 96.94 79 ILE A O 1
ATOM 607 N N . ILE A 1 80 ? 0.811 28.125 15.719 1 98 80 ILE A N 1
ATOM 608 C CA . ILE A 1 80 ? 1.344 26.766 15.859 1 98 80 ILE A CA 1
ATOM 609 C C . ILE A 1 80 ? 1.553 26.156 14.477 1 98 80 ILE A C 1
ATOM 611 O O . ILE A 1 80 ? 0.604 26.031 13.695 1 98 80 ILE A O 1
ATOM 615 N N . CYS A 1 81 ? 2.801 25.797 14.242 1 97 81 CYS A N 1
ATOM 616 C CA . CYS A 1 81 ? 3.174 25.234 12.945 1 97 81 CYS A CA 1
ATOM 617 C C . CYS A 1 81 ? 3.938 23.938 13.117 1 97 81 CYS A C 1
ATOM 619 O O . CYS A 1 81 ? 4.676 23.516 12.219 1 97 81 CYS A O 1
ATOM 621 N N . THR A 1 82 ? 3.795 23.25 14.242 1 95.69 82 THR A N 1
ATOM 622 C CA . THR A 1 82 ? 4.426 21.953 14.477 1 95.69 82 THR A CA 1
ATOM 623 C C . THR A 1 82 ? 3.76 20.875 13.633 1 95.69 82 THR A C 1
ATOM 625 O O . THR A 1 82 ? 2.688 21.094 13.062 1 95.69 82 THR A O 1
ATOM 628 N N . LYS A 1 83 ? 4.449 19.797 13.555 1 93.81 83 LYS A N 1
ATOM 629 C CA . LYS A 1 83 ? 3.693 18.625 13.125 1 93.81 83 LYS A CA 1
ATOM 630 C C . LYS A 1 83 ? 2.543 18.328 14.078 1 93.81 83 LYS A C 1
ATOM 632 O O . LYS A 1 83 ? 2.678 18.5 15.289 1 93.81 83 LYS A O 1
ATOM 637 N N . ALA A 1 84 ? 1.524 17.812 13.508 1 94.69 84 ALA A N 1
ATOM 638 C CA . ALA A 1 84 ? 0.289 17.641 14.266 1 94.69 84 ALA A CA 1
ATOM 639 C C . ALA A 1 84 ? 0.527 16.797 15.516 1 94.69 84 ALA A C 1
ATOM 641 O O . ALA A 1 84 ? 0.039 17.125 16.594 1 94.69 84 ALA A O 1
ATOM 642 N N . HIS A 1 85 ? 1.297 15.766 15.398 1 93.56 85 HIS A N 1
ATOM 643 C CA . HIS A 1 85 ? 1.473 14.828 16.5 1 93.56 85 HIS A CA 1
ATOM 644 C C . HIS A 1 85 ? 2.375 15.414 17.578 1 93.56 85 HIS A C 1
ATOM 646 O O . HIS A 1 85 ? 2.451 14.875 18.688 1 93.56 85 HIS A O 1
ATOM 652 N N . ASP A 1 86 ? 3.002 16.5 17.359 1 94.94 86 ASP A N 1
ATOM 653 C CA . ASP A 1 86 ? 3.908 17.125 18.328 1 94.94 86 ASP A CA 1
ATOM 654 C C . ASP A 1 86 ? 3.238 18.312 19.031 1 94.94 86 ASP A C 1
ATOM 656 O O . ASP A 1 86 ? 3.779 18.844 20 1 94.94 86 ASP A O 1
ATOM 660 N N . THR A 1 87 ? 2.109 18.672 18.594 1 96.81 87 THR A N 1
ATOM 661 C CA . THR A 1 87 ? 1.492 19.938 18.984 1 96.81 87 THR A CA 1
ATOM 662 C C . THR A 1 87 ? 1.274 20 20.484 1 96.81 87 THR A C 1
ATOM 664 O O . THR A 1 87 ? 1.712 20.938 21.141 1 96.81 87 THR A O 1
ATOM 667 N N . LEU A 1 88 ? 0.652 19 21.094 1 95.81 88 LEU A N 1
ATOM 668 C CA . LEU A 1 88 ? 0.308 19.031 22.516 1 95.81 88 LEU A CA 1
ATOM 669 C C . LEU A 1 88 ? 1.565 19.062 23.375 1 95.81 88 LEU A C 1
ATOM 671 O O . LEU A 1 88 ? 1.653 19.844 24.328 1 95.81 88 LEU A O 1
ATOM 675 N N . ALA A 1 89 ? 2.498 18.219 23.031 1 95.88 89 ALA A N 1
ATOM 676 C CA . ALA A 1 89 ? 3.748 18.172 23.781 1 95.88 89 ALA A CA 1
ATOM 677 C C . ALA A 1 89 ? 4.496 19.5 23.688 1 95.88 89 ALA A C 1
ATOM 679 O O . ALA A 1 89 ? 5.117 19.938 24.672 1 95.88 89 ALA A O 1
ATOM 680 N N . ALA A 1 90 ? 4.469 20.094 22.547 1 96.44 90 ALA A N 1
ATOM 681 C CA . ALA A 1 90 ? 5.168 21.359 22.328 1 96.44 90 ALA A CA 1
ATOM 682 C C . ALA A 1 90 ? 4.484 22.5 23.062 1 96.44 90 ALA A C 1
ATOM 684 O O . ALA A 1 90 ? 5.137 23.469 23.484 1 96.44 90 ALA A O 1
ATOM 685 N N . LEU A 1 91 ? 3.238 22.391 23.188 1 96.94 91 LEU A N 1
ATOM 686 C CA . LEU A 1 91 ? 2.434 23.453 23.797 1 96.94 91 LEU A CA 1
ATOM 687 C C . LEU A 1 91 ? 2.514 23.391 25.312 1 96.94 91 LEU A C 1
ATOM 689 O O . LEU A 1 91 ? 2.387 24.406 25.984 1 96.94 91 LEU A O 1
ATOM 693 N N . ASP A 1 92 ? 2.738 22.281 25.875 1 96.38 92 ASP A N 1
ATOM 694 C CA . ASP A 1 92 ? 2.648 22 27.297 1 96.38 92 ASP A CA 1
ATOM 695 C C . ASP A 1 92 ? 3.504 22.969 28.109 1 96.38 92 ASP A C 1
ATOM 697 O O . ASP A 1 92 ? 3.018 23.594 29.047 1 96.38 92 ASP A O 1
ATOM 701 N N . PRO A 1 93 ? 4.734 23.188 27.75 1 96.62 93 PRO A N 1
ATOM 702 C CA . PRO A 1 93 ? 5.594 24.047 28.562 1 96.62 93 PRO A CA 1
ATOM 703 C C . PRO A 1 93 ? 5.129 25.5 28.594 1 96.62 93 PRO A C 1
ATOM 705 O O . PRO A 1 93 ? 5.488 26.25 29.5 1 96.62 93 PRO A O 1
ATOM 708 N N . ILE A 1 94 ? 4.348 25.906 27.656 1 97.19 94 ILE A N 1
ATOM 709 C CA . ILE A 1 94 ? 3.984 27.312 27.609 1 97.19 94 ILE A CA 1
ATOM 710 C C . ILE A 1 94 ? 2.498 27.469 27.922 1 97.19 94 ILE A C 1
ATOM 712 O O . ILE A 1 94 ? 1.967 28.594 27.875 1 97.19 94 ILE A O 1
ATOM 716 N N . SER A 1 95 ? 1.834 26.453 28.234 1 96.12 95 SER A N 1
ATOM 717 C CA . SER A 1 95 ? 0.403 26.484 28.516 1 96.12 95 SER A CA 1
ATOM 718 C C . SER A 1 95 ? 0.083 27.484 29.625 1 96.12 95 SER A C 1
ATOM 720 O O . SER A 1 95 ? -0.943 28.156 29.578 1 96.12 95 SER A O 1
ATOM 722 N N . PRO A 1 96 ? 0.957 27.641 30.656 1 96.12 96 PRO A N 1
ATOM 723 C CA . PRO A 1 96 ? 0.67 28.594 31.719 1 96.12 96 PRO A CA 1
ATOM 724 C C . PRO A 1 96 ? 0.726 30.047 31.234 1 96.12 96 PRO A C 1
ATOM 726 O O . PRO A 1 96 ? 0.268 30.953 31.938 1 96.12 96 PRO A O 1
ATOM 729 N N . ARG A 1 97 ? 1.294 30.219 30.078 1 96.94 97 ARG A N 1
ATOM 730 C CA . ARG A 1 97 ? 1.435 31.578 29.547 1 96.94 97 ARG A CA 1
ATOM 731 C C . ARG A 1 97 ? 0.219 31.969 28.719 1 96.94 97 ARG A C 1
ATOM 733 O O . ARG A 1 97 ? 0.116 33.094 28.25 1 96.94 97 ARG A O 1
ATOM 740 N N . LEU A 1 98 ? -0.688 31.016 28.547 1 96.12 98 LEU A N 1
ATOM 741 C CA . LEU A 1 98 ? -1.897 31.234 27.766 1 96.12 98 LEU A CA 1
ATOM 742 C C . LEU A 1 98 ? -3.08 31.562 28.656 1 96.12 98 LEU A C 1
ATOM 744 O O . LEU A 1 98 ? -3.18 31.047 29.781 1 96.12 98 LEU A O 1
ATOM 748 N N . SER A 1 99 ? -3.943 32.469 28.172 1 94.06 99 SER A N 1
ATOM 749 C CA . SER A 1 99 ? -5.113 32.906 28.922 1 94.06 99 SER A CA 1
ATOM 750 C C . SER A 1 99 ? -6.262 33.281 27.984 1 94.06 99 SER A C 1
ATOM 752 O O . SER A 1 99 ? -6.215 33 26.781 1 94.06 99 SER A O 1
ATOM 754 N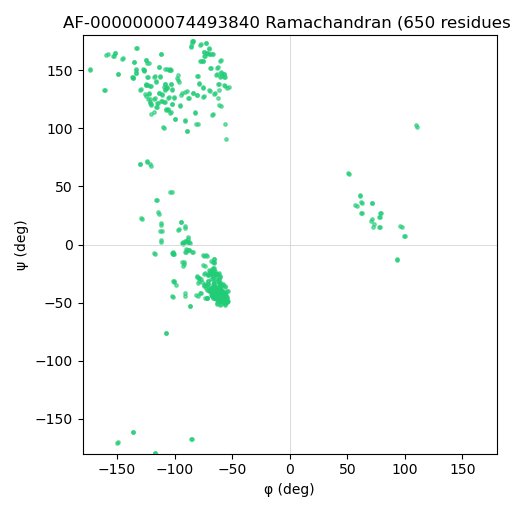 N . SER A 1 100 ? -7.277 33.875 28.562 1 93.81 100 SER A N 1
ATOM 755 C CA . SER A 1 100 ? -8.43 34.344 27.797 1 93.81 100 SER A CA 1
ATOM 756 C C . SER A 1 100 ? -8.055 35.469 26.859 1 93.81 100 SER A C 1
ATOM 758 O O . SER A 1 100 ? -8.805 35.812 25.938 1 93.81 100 SER A O 1
ATOM 760 N N . ASN A 1 101 ? -6.887 36 27.047 1 93.19 101 ASN A N 1
ATOM 761 C CA . ASN A 1 101 ? -6.398 37.062 26.188 1 93.19 101 ASN A CA 1
ATOM 762 C C . ASN A 1 101 ? -5.566 36.531 25.031 1 93.19 101 ASN A C 1
ATOM 764 O O . ASN A 1 101 ? -5.082 37.281 24.203 1 93.19 101 ASN A O 1
ATOM 768 N N . SER A 1 102 ? -5.445 35.219 25 1 95.5 102 SER A N 1
ATOM 769 C CA . SER A 1 102 ? -4.602 34.625 23.984 1 95.5 102 SER A CA 1
ATOM 770 C C . SER A 1 102 ? -5.426 34.156 22.781 1 95.5 102 SER A C 1
ATOM 772 O O . SER A 1 102 ? -6.559 33.688 22.938 1 95.5 102 SER A O 1
ATOM 774 N N . THR A 1 103 ? -4.859 34.344 21.578 1 96.12 103 THR A N 1
ATOM 775 C CA . THR A 1 103 ? -5.371 33.75 20.344 1 96.12 103 THR A CA 1
ATOM 776 C C . THR A 1 103 ? -4.352 32.812 19.734 1 96.12 103 THR A C 1
ATOM 778 O O . THR A 1 103 ? -3.189 33.156 19.531 1 96.12 103 THR A O 1
ATOM 781 N N . ILE A 1 104 ? -4.797 31.562 19.5 1 96.88 104 ILE A N 1
ATOM 782 C CA . ILE A 1 104 ? -3.973 30.531 18.859 1 96.88 104 ILE A CA 1
ATOM 783 C C . ILE A 1 104 ? -4.43 30.328 17.422 1 96.88 104 ILE A C 1
ATOM 785 O O . ILE A 1 104 ? -5.621 30.141 17.172 1 96.88 104 ILE A O 1
ATOM 789 N N . LEU A 1 105 ? -3.516 30.422 16.5 1 97.06 105 LEU A N 1
ATOM 790 C CA . LEU A 1 105 ? -3.771 30.031 15.117 1 97.06 105 LEU A CA 1
ATOM 791 C C . LEU A 1 105 ? -3.078 28.703 14.789 1 97.06 105 LEU A C 1
ATOM 793 O O . LEU A 1 105 ? -1.851 28.609 14.852 1 97.06 105 LEU A O 1
ATOM 797 N N . LEU A 1 106 ? -3.873 27.719 14.492 1 97.81 106 LEU A N 1
ATOM 798 C CA . LEU A 1 106 ? -3.326 26.453 14 1 97.81 106 LEU A CA 1
ATOM 799 C C . LEU A 1 106 ? -3.043 26.531 12.508 1 97.81 106 LEU A C 1
ATOM 801 O O . LEU A 1 106 ? -3.965 26.703 11.703 1 97.81 106 LEU A O 1
ATOM 805 N N . LEU A 1 107 ? -1.824 26.469 12.188 1 96.19 107 LEU A N 1
ATOM 806 C CA . LEU A 1 107 ? -1.4 26.516 10.789 1 96.19 107 LEU A CA 1
ATOM 807 C C . LEU A 1 107 ? -0.565 25.281 10.445 1 96.19 107 LEU A C 1
ATOM 809 O O . LEU A 1 107 ? 0.654 25.375 10.289 1 96.19 107 LEU A O 1
ATOM 813 N N . GLN A 1 108 ? -1.248 24.188 10.391 1 94.56 108 GLN A N 1
ATOM 814 C CA . GLN A 1 108 ? -0.617 22.891 10.156 1 94.56 108 GLN A CA 1
ATOM 815 C C . GLN A 1 108 ? -1.584 21.922 9.484 1 94.56 108 GLN A C 1
ATOM 817 O O . GLN A 1 108 ? -2.785 22.188 9.414 1 94.56 108 GLN A O 1
ATOM 822 N N . ASN A 1 109 ? -1.009 20.922 8.938 1 91.19 109 ASN A N 1
ATOM 823 C CA . ASN A 1 109 ? -1.877 19.859 8.445 1 91.19 109 ASN A CA 1
ATOM 824 C C . ASN A 1 109 ? -2.643 19.188 9.586 1 91.19 109 ASN A C 1
ATOM 826 O O . ASN A 1 109 ? -2.156 19.141 10.719 1 91.19 109 ASN A O 1
ATOM 830 N N . GLY A 1 110 ? -3.832 18.797 9.289 1 94.69 110 GLY A N 1
ATOM 831 C CA . GLY A 1 110 ? -4.598 18.062 10.289 1 94.69 110 GLY A CA 1
ATOM 832 C C . GLY A 1 110 ? -5.223 18.969 11.336 1 94.69 110 GLY A C 1
ATOM 833 O O . GLY A 1 110 ? -5.434 18.547 12.477 1 94.69 110 GLY A O 1
ATOM 834 N N . VAL A 1 111 ? -5.48 20.172 10.961 1 95.56 111 VAL A N 1
ATOM 835 C CA . VAL A 1 111 ? -5.887 21.188 11.922 1 95.56 111 VAL A CA 1
ATOM 836 C C . VAL A 1 111 ? -7.18 20.766 12.609 1 95.56 111 VAL A C 1
ATOM 838 O O . VAL A 1 111 ? -7.395 21.062 13.789 1 95.56 111 VAL A O 1
ATOM 841 N N . LEU A 1 112 ? -8.047 20.062 11.93 1 95.56 112 LEU A N 1
ATOM 842 C CA . LEU A 1 112 ? -9.297 19.625 12.547 1 95.56 112 LEU A CA 1
ATOM 843 C C . LEU A 1 112 ? -9.031 18.641 13.68 1 95.56 112 LEU A C 1
ATOM 845 O O . LEU A 1 112 ? -9.617 18.766 14.758 1 95.56 112 LEU A O 1
ATOM 849 N N . GLY A 1 113 ? -8.172 17.75 13.398 1 94.94 113 GLY A N 1
ATOM 850 C CA . GLY A 1 113 ? -7.793 16.812 14.445 1 94.94 113 GLY A CA 1
ATOM 851 C C . GLY A 1 113 ? -7.074 17.469 15.602 1 94.94 113 GLY A C 1
ATOM 852 O O . GLY A 1 113 ? -7.328 17.156 16.766 1 94.94 113 GLY A O 1
ATOM 853 N N . VAL A 1 114 ? -6.238 18.391 15.328 1 97 114 VAL A N 1
ATOM 854 C CA . VAL A 1 114 ? -5.469 19.094 16.344 1 97 114 VAL A CA 1
ATOM 855 C C . VAL A 1 114 ? -6.398 19.969 17.188 1 97 114 VAL A C 1
ATOM 857 O O . VAL A 1 114 ? -6.262 20.031 18.406 1 97 114 VAL A O 1
ATOM 860 N N . TYR A 1 115 ? -7.301 20.641 16.5 1 97.06 115 TYR A N 1
ATOM 861 C CA . TYR A 1 115 ? -8.281 21.469 17.203 1 97.06 115 TYR A CA 1
ATOM 862 C C . TYR A 1 115 ? -9.031 20.656 18.25 1 97.06 115 TYR A C 1
ATOM 864 O O . TYR A 1 115 ? -9.18 21.094 19.391 1 97.06 115 TYR A O 1
ATOM 872 N N . THR A 1 116 ? -9.461 19.438 17.828 1 93.94 116 THR A N 1
ATOM 873 C CA . THR A 1 116 ? -10.18 18.547 18.734 1 93.94 116 THR A CA 1
ATOM 874 C C . THR A 1 116 ? -9.32 18.203 19.938 1 93.94 116 THR A C 1
ATOM 876 O O . THR A 1 116 ? -9.797 18.25 21.078 1 93.94 116 THR A O 1
ATOM 879 N N . SER A 1 117 ? -8.148 17.922 19.719 1 93.81 117 SER A N 1
ATOM 880 C CA . SER A 1 117 ? -7.23 17.547 20.781 1 93.81 117 SER A CA 1
ATOM 881 C C . SER A 1 117 ? -6.945 18.719 21.719 1 93.81 117 SER A C 1
ATOM 883 O O . SER A 1 117 ? -6.902 18.562 22.938 1 93.81 117 SER A O 1
ATOM 885 N N . LEU A 1 118 ? -6.723 19.859 21.141 1 95.19 118 LEU A N 1
ATOM 886 C CA . LEU A 1 118 ? -6.414 21.047 21.922 1 95.19 118 LEU A CA 1
ATOM 887 C C . LEU A 1 118 ? -7.59 21.438 22.812 1 95.19 118 LEU A C 1
ATOM 889 O O . LEU A 1 118 ? -7.398 21.828 23.969 1 95.19 118 LEU A O 1
ATOM 893 N N . ARG A 1 119 ? -8.711 21.328 22.297 1 94.44 119 ARG A N 1
ATOM 894 C CA . ARG A 1 119 ? -9.883 21.734 23.047 1 94.44 119 ARG A CA 1
ATOM 895 C C . ARG A 1 119 ? -10.164 20.766 24.188 1 94.44 119 ARG A C 1
ATOM 897 O O . ARG A 1 119 ? -10.781 21.141 25.188 1 94.44 119 ARG A O 1
ATOM 904 N N . ARG A 1 120 ? -9.734 19.609 24.047 1 92.06 120 ARG A N 1
ATOM 905 C CA . ARG A 1 120 ? -9.836 18.656 25.141 1 92.06 120 ARG A CA 1
ATOM 906 C C . ARG A 1 120 ? -8.82 18.969 26.234 1 92.06 120 ARG A C 1
ATOM 908 O O . ARG A 1 120 ? -9.055 18.672 27.406 1 92.06 120 ARG A O 1
ATOM 915 N N . SER A 1 121 ? -7.785 19.594 25.859 1 92.44 121 SER A N 1
ATOM 916 C CA . SER A 1 121 ? -6.66 19.781 26.781 1 92.44 121 SER A CA 1
ATOM 917 C C . SER A 1 121 ? -6.672 21.172 27.391 1 92.44 121 SER A C 1
ATOM 919 O O . SER A 1 121 ? -6.203 21.359 28.516 1 92.44 121 SER A O 1
ATOM 921 N N . LEU A 1 122 ? -7.16 22.172 26.656 1 94 122 LEU A N 1
ATOM 922 C CA . LEU A 1 122 ? -7.16 23.547 27.109 1 94 122 LEU A CA 1
ATOM 923 C C . LEU A 1 122 ? -8.555 23.984 27.562 1 94 122 LEU A C 1
ATOM 925 O O . LEU A 1 122 ? -9.555 23.531 27 1 94 122 LEU A O 1
ATOM 929 N N . SER A 1 123 ? -8.562 24.891 28.484 1 92.5 123 SER A N 1
ATOM 930 C CA . SER A 1 123 ? -9.836 25.453 28.922 1 92.5 123 SER A CA 1
ATOM 931 C C . SER A 1 123 ? -10.539 26.172 27.797 1 92.5 123 SER A C 1
ATOM 933 O O . SER A 1 123 ? -9.883 26.719 26.891 1 92.5 123 SER A O 1
ATOM 935 N N . SER A 1 124 ? -11.867 26.219 27.891 1 92.69 124 SER A N 1
ATOM 936 C CA . SER A 1 124 ? -12.648 26.969 26.906 1 92.69 124 SER A CA 1
ATOM 937 C C . SER A 1 124 ? -12.516 28.469 27.125 1 92.69 124 SER A C 1
ATOM 939 O O . SER A 1 124 ? -12.117 28.906 28.203 1 92.69 124 SER A O 1
ATOM 941 N N . PRO A 1 125 ? -12.867 29.172 26.109 1 92.25 125 PRO A N 1
ATOM 942 C CA . PRO A 1 125 ? -12.82 30.625 26.297 1 92.25 125 PRO A CA 1
ATOM 943 C C . PRO A 1 125 ? -13.695 31.094 27.453 1 92.25 125 PRO A C 1
ATOM 945 O O . PRO A 1 125 ? -13.328 32.031 28.156 1 92.25 125 PRO A O 1
ATOM 948 N N . SER A 1 126 ? -14.742 30.438 27.625 1 91.88 126 SER A N 1
ATOM 949 C CA . SER A 1 126 ? -15.68 30.828 28.688 1 91.88 126 SER A CA 1
ATOM 950 C C . SER A 1 126 ? -15.078 30.594 30.062 1 91.88 126 SER A C 1
ATOM 952 O O . SER A 1 126 ? -15.492 31.234 31.047 1 91.88 126 SER A O 1
ATOM 954 N N . THR A 1 127 ? -14.117 29.766 30.172 1 93.31 127 THR A N 1
ATOM 955 C CA . THR A 1 127 ? -13.508 29.453 31.453 1 93.31 127 THR A CA 1
ATOM 956 C C . THR A 1 127 ? -12.086 29.984 31.531 1 93.31 127 THR A C 1
ATOM 958 O O . THR A 1 127 ? -11.258 29.469 32.281 1 93.31 127 THR A O 1
ATOM 961 N N . GLY A 1 128 ? -11.836 30.906 30.594 1 91.44 128 GLY A N 1
ATOM 962 C CA . GLY A 1 128 ? -10.578 31.625 30.703 1 91.44 128 GLY A CA 1
ATOM 963 C C . GLY A 1 128 ? -9.508 31.094 29.766 1 91.44 128 GLY A C 1
ATOM 964 O O . GLY A 1 128 ? -8.344 31.5 29.859 1 91.44 128 GLY A O 1
ATOM 965 N N . GLY A 1 129 ? -9.867 30.203 28.922 1 94.62 129 GLY A N 1
ATOM 966 C CA . GLY A 1 129 ? -8.914 29.641 27.984 1 94.62 129 GLY A CA 1
ATOM 967 C C . GLY A 1 129 ? -8.766 30.469 26.719 1 94.62 129 GLY A C 1
ATOM 968 O O . GLY A 1 129 ? -9.508 31.438 26.516 1 94.62 129 GLY A O 1
ATOM 969 N N . PRO A 1 130 ? -7.812 30.141 25.953 1 96.38 130 PRO A N 1
ATOM 970 C CA . PRO A 1 130 ? -7.555 30.906 24.734 1 96.38 130 PRO A CA 1
ATOM 971 C C . PRO A 1 130 ? -8.57 30.609 23.625 1 96.38 130 PRO A C 1
ATOM 973 O O . PRO A 1 130 ? -9.25 29.578 23.672 1 96.38 130 PRO A O 1
ATOM 976 N N . ARG A 1 131 ? -8.703 31.578 22.656 1 97.06 131 ARG A N 1
ATOM 977 C CA . ARG A 1 131 ? -9.406 31.328 21.406 1 97.06 131 ARG A CA 1
ATOM 978 C C . ARG A 1 131 ? -8.516 30.578 20.422 1 97.06 131 ARG A C 1
ATOM 980 O O . ARG A 1 131 ? -7.305 30.797 20.375 1 97.06 131 ARG A O 1
ATOM 987 N N . ILE A 1 132 ? -9.156 29.688 19.641 1 97.25 132 ILE A N 1
ATOM 988 C CA . ILE A 1 132 ? -8.398 28.922 18.672 1 97.25 132 ILE A CA 1
ATOM 989 C C . ILE A 1 132 ? -8.953 29.172 17.266 1 97.25 132 ILE A C 1
ATOM 991 O O . ILE A 1 132 ? -10.156 29.016 17.031 1 97.25 132 ILE A O 1
ATOM 995 N N . LEU A 1 133 ? -8.078 29.656 16.391 1 97.38 133 LEU A N 1
ATOM 996 C CA . LEU A 1 133 ? -8.367 29.844 14.969 1 97.38 133 LEU A CA 1
ATOM 997 C C . LEU A 1 133 ? -7.711 28.734 14.141 1 97.38 133 LEU A C 1
ATOM 999 O O . LEU A 1 133 ? -6.707 28.156 14.555 1 97.38 133 LEU A O 1
ATOM 1003 N N . LEU A 1 134 ? -8.375 28.453 13.031 1 97.88 134 LEU A N 1
ATOM 1004 C CA . LEU A 1 134 ? -7.84 27.469 12.102 1 97.88 134 LEU A CA 1
ATOM 1005 C C . LEU A 1 134 ? -7.324 28.141 10.836 1 97.88 134 LEU A C 1
ATOM 1007 O O . LEU A 1 134 ? -7.945 29.078 10.328 1 97.88 134 LEU A O 1
ATOM 1011 N N . GLY A 1 135 ? -6.199 27.688 10.383 1 97.06 135 GLY A N 1
ATOM 1012 C CA . GLY A 1 135 ? -5.617 28.234 9.164 1 97.06 135 GLY A CA 1
ATOM 1013 C C . GLY A 1 135 ? -5.297 27.172 8.133 1 97.06 135 GLY A C 1
ATOM 1014 O O . GLY A 1 135 ? -5.07 26 8.484 1 97.06 135 GLY A O 1
ATOM 1015 N N . ILE A 1 136 ? -5.352 27.516 6.887 1 95.25 136 ILE A N 1
ATOM 1016 C CA . ILE A 1 136 ? -4.91 26.719 5.742 1 95.25 136 ILE A CA 1
ATOM 1017 C C . ILE A 1 136 ? -3.904 27.516 4.918 1 95.25 136 ILE A C 1
ATOM 1019 O O . ILE A 1 136 ? -4.113 28.703 4.652 1 95.25 136 ILE A O 1
ATOM 1023 N N . THR A 1 137 ? -2.814 26.953 4.656 1 92.75 137 THR A N 1
ATOM 1024 C CA . THR A 1 137 ? -1.862 27.609 3.762 1 92.75 137 THR A CA 1
ATOM 1025 C C . THR A 1 137 ? -1.527 26.703 2.576 1 92.75 137 THR A C 1
ATOM 1027 O O . THR A 1 137 ? -1.419 25.484 2.729 1 92.75 137 THR A O 1
ATOM 1030 N N . THR A 1 138 ? -1.475 27.266 1.361 1 87.62 138 THR A N 1
ATOM 1031 C CA . THR A 1 138 ? -1.166 26.5 0.151 1 87.62 138 THR A CA 1
ATOM 1032 C C . THR A 1 138 ? 0.197 26.906 -0.404 1 87.62 138 THR A C 1
ATOM 1034 O O . THR A 1 138 ? 0.557 26.516 -1.52 1 87.62 138 THR A O 1
ATOM 1037 N N . HIS A 1 139 ? 0.906 27.656 0.423 1 87.38 139 HIS A N 1
ATOM 1038 C CA . HIS A 1 139 ? 2.266 28 0.011 1 87.38 139 HIS A CA 1
ATOM 1039 C C . HIS A 1 139 ? 3.139 26.75 -0.056 1 87.38 139 HIS A C 1
ATOM 1041 O O . HIS A 1 139 ? 3.078 25.891 0.83 1 87.38 139 HIS A O 1
ATOM 1047 N N . GLY A 1 140 ? 3.834 26.578 -1.19 1 85.19 140 GLY A N 1
ATOM 1048 C CA . GLY A 1 140 ? 4.855 25.547 -1.272 1 85.19 140 GLY A CA 1
ATOM 1049 C C . GLY A 1 140 ? 6.172 25.953 -0.636 1 85.19 140 GLY A C 1
ATOM 1050 O O . GLY A 1 140 ? 6.902 26.781 -1.188 1 85.19 140 GLY A O 1
ATOM 1051 N N . VAL A 1 141 ? 6.43 25.422 0.562 1 89.25 141 VAL A N 1
ATOM 1052 C CA . VAL A 1 141 ? 7.637 25.797 1.284 1 89.25 141 VAL A CA 1
ATOM 1053 C C . VAL A 1 141 ? 8.383 24.547 1.739 1 89.25 141 VAL A C 1
ATOM 1055 O O . VAL A 1 141 ? 7.77 23.578 2.191 1 89.25 141 VAL A O 1
ATOM 1058 N N . THR A 1 142 ? 9.656 24.531 1.521 1 88.44 142 THR A N 1
ATOM 1059 C CA . THR A 1 142 ? 10.484 23.422 1.977 1 88.44 142 THR A CA 1
ATOM 1060 C C . THR A 1 142 ? 11.75 23.938 2.662 1 88.44 142 THR A C 1
ATOM 1062 O O . THR A 1 142 ? 12.211 25.047 2.363 1 88.44 142 THR A O 1
ATOM 1065 N N . LEU A 1 143 ? 12.203 23.125 3.6 1 88.25 143 LEU A N 1
ATOM 1066 C CA . LEU A 1 143 ? 13.445 23.484 4.266 1 88.25 143 LEU A CA 1
ATOM 1067 C C . LEU A 1 143 ? 14.648 22.922 3.529 1 88.25 143 LEU A C 1
ATOM 1069 O O . LEU A 1 143 ? 14.641 21.75 3.125 1 88.25 143 LEU A O 1
ATOM 1073 N N . THR A 1 144 ? 15.648 23.656 3.266 1 83.69 144 THR A N 1
ATOM 1074 C CA . THR A 1 144 ? 16.891 23.188 2.684 1 83.69 144 THR A CA 1
ATOM 1075 C C . THR A 1 144 ? 17.984 23.062 3.752 1 83.69 144 THR A C 1
ATOM 1077 O O . THR A 1 144 ? 18.828 22.172 3.697 1 83.69 144 THR A O 1
ATOM 1080 N N . GLU A 1 145 ? 18.125 24 4.602 1 86.62 145 GLU A N 1
ATOM 1081 C CA . GLU A 1 145 ? 19 24.062 5.773 1 86.62 145 GLU A CA 1
ATOM 1082 C C . GLU A 1 145 ? 18.234 24.578 6.996 1 86.62 145 GLU A C 1
ATOM 1084 O O . GLU A 1 145 ? 17.094 25.016 6.879 1 86.62 145 GLU A O 1
ATOM 1089 N N . ARG A 1 146 ? 19.016 24.375 8.055 1 88 146 ARG A N 1
ATOM 1090 C CA . ARG A 1 146 ? 18.375 24.891 9.258 1 88 146 ARG A CA 1
ATOM 1091 C C . ARG A 1 146 ? 18.109 26.391 9.133 1 88 146 ARG A C 1
ATOM 1093 O O . ARG A 1 146 ? 18.984 27.156 8.727 1 88 146 ARG A O 1
ATOM 1100 N N . PHE A 1 147 ? 16.906 26.844 9.195 1 94.25 147 PHE A N 1
ATOM 1101 C CA . PHE A 1 147 ? 16.438 28.219 9.234 1 94.25 147 PHE A CA 1
ATOM 1102 C C . PHE A 1 147 ? 16.469 28.844 7.848 1 94.25 147 PHE A C 1
ATOM 1104 O O . PHE A 1 147 ? 16.594 30.062 7.711 1 94.25 147 PHE A O 1
ATOM 1111 N N . THR A 1 148 ? 16.594 28.062 6.844 1 93.31 148 THR A N 1
ATOM 1112 C CA . THR A 1 148 ? 16.484 28.469 5.449 1 93.31 148 THR A CA 1
ATOM 1113 C C . THR A 1 148 ? 15.359 27.719 4.746 1 93.31 148 THR A C 1
ATOM 1115 O O . THR A 1 148 ? 15.391 26.5 4.641 1 93.31 148 THR A O 1
ATOM 1118 N N . ALA A 1 149 ? 14.422 28.531 4.27 1 93 149 ALA A N 1
ATOM 1119 C CA . ALA A 1 149 ? 13.273 27.922 3.598 1 93 149 ALA A CA 1
ATOM 1120 C C . ALA A 1 149 ? 13.227 28.328 2.125 1 93 149 ALA A C 1
ATOM 1122 O O . ALA A 1 149 ? 13.547 29.469 1.774 1 93 149 ALA A O 1
ATOM 1123 N N . ILE A 1 150 ? 12.891 27.391 1.31 1 91.25 150 ILE A N 1
ATOM 1124 C CA . ILE A 1 150 ? 12.648 27.656 -0.105 1 91.25 150 ILE A CA 1
ATOM 1125 C C . ILE A 1 150 ? 11.148 27.859 -0.338 1 91.25 150 ILE A C 1
ATOM 1127 O O . ILE A 1 150 ? 10.336 27 -0.017 1 91.25 150 ILE A O 1
ATOM 1131 N N . HIS A 1 151 ? 10.875 28.953 -0.793 1 90.88 151 HIS A N 1
ATOM 1132 C CA . HIS A 1 151 ? 9.516 29.234 -1.241 1 90.88 151 HIS A CA 1
ATOM 1133 C C . HIS A 1 151 ? 9.336 28.859 -2.711 1 90.88 151 HIS A C 1
ATOM 1135 O O . HIS A 1 151 ? 9.648 29.656 -3.598 1 90.88 151 HIS A O 1
ATOM 1141 N N . ALA A 1 152 ? 8.797 27.719 -2.992 1 80 152 ALA A N 1
ATOM 1142 C CA . ALA A 1 152 ? 8.766 27.125 -4.328 1 80 152 ALA A CA 1
ATOM 1143 C C . ALA A 1 152 ? 7.477 27.484 -5.062 1 80 152 ALA A C 1
ATOM 1145 O O . ALA A 1 152 ? 7.391 27.328 -6.281 1 80 152 ALA A O 1
ATOM 1146 N N . GLY A 1 153 ? 6.52 27.953 -4.363 1 78.81 153 GLY A N 1
ATOM 1147 C CA . GLY A 1 153 ? 5.262 28.266 -5.02 1 78.81 153 GLY A CA 1
ATOM 1148 C C . GLY A 1 153 ? 4.395 29.219 -4.223 1 78.81 153 GLY A C 1
ATOM 1149 O O . GLY A 1 153 ? 4.199 29.031 -3.02 1 78.81 153 GLY A O 1
ATOM 1150 N N . ASP A 1 154 ? 3.889 30.234 -4.934 1 82.56 154 ASP A N 1
ATOM 1151 C CA . ASP A 1 154 ? 2.979 31.188 -4.305 1 82.56 154 ASP A CA 1
ATOM 1152 C C . ASP A 1 154 ? 1.635 30.531 -3.988 1 82.56 154 ASP A C 1
ATOM 1154 O O . ASP A 1 154 ? 1.117 29.75 -4.789 1 82.56 154 ASP A O 1
ATOM 1158 N N . GLY A 1 155 ? 1.226 30.766 -2.795 1 87.56 155 GLY A N 1
ATOM 1159 C CA . GLY A 1 155 ? -0.078 30.297 -2.354 1 87.56 155 GLY A CA 1
ATOM 1160 C C . GLY A 1 155 ? -0.85 31.328 -1.565 1 87.56 155 GLY A C 1
ATOM 1161 O O . GLY A 1 155 ? -0.689 32.531 -1.789 1 87.56 155 GLY A O 1
ATOM 1162 N N . GLU A 1 156 ? -1.771 30.844 -0.879 1 90.75 156 GLU A N 1
ATOM 1163 C CA . GLU A 1 156 ? -2.602 31.688 -0.031 1 90.75 156 GLU A CA 1
ATOM 1164 C C . GLU A 1 156 ? -2.777 31.078 1.357 1 90.75 156 GLU A C 1
ATOM 1166 O O . GLU A 1 156 ? -2.682 29.859 1.524 1 90.75 156 GLU A O 1
ATOM 1171 N N . THR A 1 157 ? -2.879 32 2.303 1 94.31 157 THR A N 1
ATOM 1172 C CA . THR A 1 157 ? -3.248 31.609 3.658 1 94.31 157 THR A CA 1
ATOM 1173 C C . THR A 1 157 ? -4.641 32.125 4.012 1 94.31 157 THR A C 1
ATOM 1175 O O . THR A 1 157 ? -4.941 33.281 3.828 1 94.31 157 THR A O 1
ATOM 1178 N N . SER A 1 158 ? -5.508 31.219 4.383 1 96 158 SER A N 1
ATOM 1179 C CA . SER A 1 158 ? -6.859 31.562 4.812 1 96 158 SER A CA 1
ATOM 1180 C C . SER A 1 158 ? -7.098 31.172 6.266 1 96 158 SER A C 1
ATOM 1182 O O . SER A 1 158 ? -6.535 30.188 6.742 1 96 158 SER A O 1
ATOM 1184 N N . ILE A 1 159 ? -7.879 31.984 6.957 1 96.75 159 ILE A N 1
ATOM 1185 C CA . ILE A 1 159 ? -8.148 31.75 8.375 1 96.75 159 ILE A CA 1
ATOM 1186 C C . ILE A 1 159 ? -9.656 31.672 8.602 1 96.75 159 ILE A C 1
ATOM 1188 O O . ILE A 1 159 ? -10.422 32.438 8.008 1 96.75 159 ILE A O 1
ATOM 1192 N N . GLY A 1 160 ? -10.094 30.75 9.391 1 96.25 160 GLY A N 1
ATOM 1193 C CA . GLY A 1 160 ? -11.469 30.625 9.852 1 96.25 160 GLY A CA 1
ATOM 1194 C C . GLY A 1 160 ? -11.578 30.531 11.359 1 96.25 160 GLY A C 1
ATOM 1195 O O . GLY A 1 160 ? -10.648 30.078 12.031 1 96.25 160 GLY A O 1
ATOM 1196 N N . ASP A 1 161 ? -12.68 31 11.883 1 96.81 161 ASP A N 1
ATOM 1197 C CA . ASP A 1 161 ? -12.938 30.984 13.32 1 96.81 161 ASP A CA 1
ATOM 1198 C C . ASP A 1 161 ? -14.039 29.969 13.664 1 96.81 161 ASP A C 1
ATOM 1200 O O . ASP A 1 161 ? -15.227 30.281 13.562 1 96.81 161 ASP A O 1
ATOM 1204 N N . PRO A 1 162 ? -13.594 28.766 14.164 1 95.56 162 PRO A N 1
ATOM 1205 C CA . PRO A 1 162 ? -14.602 27.781 14.531 1 95.56 162 PRO A CA 1
ATOM 1206 C C . PRO A 1 162 ? -15.359 28.141 15.805 1 95.56 162 PRO A C 1
ATOM 1208 O O . PRO A 1 162 ? -16.359 27.516 16.141 1 95.56 162 PRO A O 1
ATOM 1211 N N . GLU A 1 163 ? -14.898 29.141 16.484 1 95.5 163 GLU A N 1
ATOM 1212 C CA . GLU A 1 163 ? -15.469 29.516 17.781 1 95.5 163 GLU A CA 1
ATOM 1213 C C . GLU A 1 163 ? -16.156 30.875 17.719 1 95.5 163 GLU A C 1
ATOM 1215 O O . GLU A 1 163 ? -16.203 31.609 18.719 1 95.5 163 GLU A O 1
ATOM 1220 N N . GLN A 1 164 ? -16.578 31.172 16.562 1 91.25 164 GLN A N 1
ATOM 1221 C CA . GLN A 1 164 ? -17.266 32.438 16.375 1 91.25 164 GLN A CA 1
ATOM 1222 C C . GLN A 1 164 ? -18.406 32.594 17.375 1 91.25 164 GLN A C 1
ATOM 1224 O O . GLN A 1 164 ? -19.172 31.672 17.594 1 91.25 164 GLN A O 1
ATOM 1229 N N . GLY A 1 165 ? -18.484 33.75 17.938 1 86.06 165 GLY A N 1
ATOM 1230 C CA . GLY A 1 165 ? -19.578 34.031 18.859 1 86.06 165 GLY A CA 1
ATOM 1231 C C . GLY A 1 165 ? -19.219 33.75 20.312 1 86.06 165 GLY A C 1
ATOM 1232 O O . GLY A 1 165 ? -19.953 34.125 21.219 1 86.06 165 GLY A O 1
ATOM 1233 N N . GLN A 1 166 ? -18.188 33.094 20.562 1 90.5 166 GLN A N 1
ATOM 1234 C CA . GLN A 1 166 ? -17.734 32.844 21.938 1 90.5 166 GLN A CA 1
ATOM 1235 C C . GLN A 1 166 ? -17.062 34.094 22.516 1 90.5 166 GLN A C 1
ATOM 1237 O O . GLN A 1 166 ? -16.859 35.062 21.828 1 90.5 166 GLN A O 1
ATOM 1242 N N . VAL A 1 167 ? -16.766 34 23.797 1 91.06 167 VAL A N 1
ATOM 1243 C CA . VAL A 1 167 ? -16.109 35.094 24.484 1 91.06 167 VAL A CA 1
ATOM 1244 C C . VAL A 1 167 ? -14.75 35.375 23.844 1 91.06 167 VAL A C 1
ATOM 1246 O O . VAL A 1 167 ? -14.102 34.469 23.344 1 91.06 167 VAL A O 1
ATOM 1249 N N . GLY A 1 168 ? -14.391 36.656 23.812 1 90.94 168 GLY A N 1
ATOM 1250 C CA . GLY A 1 168 ? -13.078 37 23.312 1 90.94 168 GLY A CA 1
ATOM 1251 C C . GLY A 1 168 ? -13.086 37.438 21.859 1 90.94 168 GLY A C 1
ATOM 1252 O O . GLY A 1 168 ? -12.039 37.438 21.203 1 90.94 168 GLY A O 1
ATOM 1253 N N . GLN A 1 169 ? -14.211 37.75 21.328 1 92.12 169 GLN A N 1
ATOM 1254 C CA . GLN A 1 169 ? -14.359 38.094 19.922 1 92.12 169 GLN A CA 1
ATOM 1255 C C . GLN A 1 169 ? -13.547 39.344 19.562 1 92.12 169 GLN A C 1
ATOM 1257 O O . GLN A 1 169 ? -13.016 39.438 18.453 1 92.12 169 GLN A O 1
ATOM 1262 N N . ASP A 1 170 ? -13.484 40.219 20.453 1 90.88 170 ASP A N 1
ATOM 1263 C CA . ASP A 1 170 ? -12.742 41.438 20.203 1 90.88 170 ASP A CA 1
ATOM 1264 C C . ASP A 1 170 ? -11.266 41.125 19.938 1 90.88 170 ASP A C 1
ATOM 1266 O O . ASP A 1 170 ? -10.664 41.719 19.031 1 90.88 170 ASP A O 1
ATOM 1270 N N . ARG A 1 171 ? -10.695 40.344 20.719 1 90.38 171 ARG A N 1
ATOM 1271 C CA . ARG A 1 171 ? -9.297 39.969 20.547 1 90.38 171 ARG A CA 1
ATOM 1272 C C . ARG A 1 171 ? -9.086 39.25 19.219 1 90.38 171 ARG A C 1
ATOM 1274 O O . ARG A 1 171 ? -8.086 39.469 18.531 1 90.38 171 ARG A O 1
ATOM 1281 N N . VAL A 1 172 ? -9.969 38.375 18.859 1 94.12 172 VAL A N 1
ATOM 1282 C CA . VAL A 1 172 ? -9.914 37.656 17.609 1 94.12 172 VAL A CA 1
ATOM 1283 C C . VAL A 1 172 ? -10.008 38.625 16.438 1 94.12 172 VAL A C 1
ATOM 1285 O O . VAL A 1 172 ? -9.266 38.531 15.461 1 94.12 172 VAL A O 1
ATOM 1288 N N . ASN A 1 173 ? -10.938 39.562 16.594 1 91.75 173 ASN A N 1
ATOM 1289 C CA . ASN A 1 173 ? -11.094 40.562 15.555 1 91.75 173 ASN A CA 1
ATOM 1290 C C . ASN A 1 173 ? -9.805 41.375 15.352 1 91.75 173 ASN A C 1
ATOM 1292 O O . ASN A 1 173 ? -9.422 41.656 14.211 1 91.75 173 ASN A O 1
ATOM 1296 N N . THR A 1 174 ? -9.242 41.719 16.406 1 88.94 174 THR A N 1
ATOM 1297 C CA . THR A 1 174 ? -7.984 42.438 16.344 1 88.94 174 THR A CA 1
ATOM 1298 C C . THR A 1 174 ? -6.906 41.625 15.656 1 88.94 174 THR A C 1
ATOM 1300 O O . THR A 1 174 ? -6.176 42.125 14.797 1 88.94 174 THR A O 1
ATOM 1303 N N . PHE A 1 175 ? -6.773 40.406 16.047 1 91.19 175 PHE A N 1
ATOM 1304 C CA . PHE A 1 175 ? -5.836 39.469 15.43 1 91.19 175 PHE A CA 1
ATOM 1305 C C . PHE A 1 175 ? -6.062 39.375 13.93 1 91.19 175 PHE A C 1
ATOM 1307 O O . PHE A 1 175 ? -5.129 39.562 13.141 1 91.19 175 PHE A O 1
ATOM 1314 N N . LEU A 1 176 ? -7.285 39.188 13.531 1 91.81 176 LEU A N 1
ATOM 1315 C CA . LEU A 1 176 ? -7.645 38.969 12.133 1 91.81 176 LEU A CA 1
ATOM 1316 C C . LEU A 1 176 ? -7.434 40.25 11.32 1 91.81 176 LEU A C 1
ATOM 1318 O O . LEU A 1 176 ? -7.008 40.188 10.164 1 91.81 176 LEU A O 1
ATOM 1322 N N . GLU A 1 177 ? -7.766 41.312 11.898 1 87.88 177 GLU A N 1
ATOM 1323 C CA . GLU A 1 177 ? -7.559 42.594 11.234 1 87.88 177 GLU A CA 1
ATOM 1324 C C . GLU A 1 177 ? -6.074 42.844 10.969 1 87.88 177 GLU A C 1
ATOM 1326 O O . GLU A 1 177 ? -5.707 43.312 9.891 1 87.88 177 GLU A O 1
ATOM 1331 N N . HIS A 1 178 ? -5.289 42.531 11.922 1 83.38 178 HIS A N 1
ATOM 1332 C CA . HIS A 1 178 ? -3.85 42.719 11.789 1 83.38 178 HIS A CA 1
ATOM 1333 C C . HIS A 1 178 ? -3.277 41.875 10.656 1 83.38 178 HIS A C 1
ATOM 1335 O O . HIS A 1 178 ? -2.523 42.375 9.82 1 83.38 178 HIS A O 1
ATOM 1341 N N . VAL A 1 179 ? -3.643 40.656 10.609 1 86.69 179 VAL A N 1
ATOM 1342 C CA . VAL A 1 179 ? -3.045 39.75 9.648 1 86.69 179 VAL A CA 1
ATOM 1343 C C . VAL A 1 179 ? -3.635 40 8.258 1 86.69 179 VAL A C 1
ATOM 1345 O O . VAL A 1 179 ? -2.955 39.812 7.246 1 86.69 179 VAL A O 1
ATOM 1348 N N . SER A 1 180 ? -4.863 40.438 8.188 1 85.56 180 SER A N 1
ATOM 1349 C CA . SER A 1 180 ? -5.508 40.719 6.914 1 85.56 180 SER A CA 1
ATOM 1350 C C . SER A 1 180 ? -4.961 42 6.297 1 85.56 180 SER A C 1
ATOM 1352 O O . SER A 1 180 ? -4.719 42.062 5.09 1 85.56 180 SER A O 1
ATOM 1354 N N . ARG A 1 181 ? -4.84 43 7.031 1 80.56 181 ARG A N 1
ATOM 1355 C CA . ARG A 1 181 ? -4.418 44.312 6.551 1 80.56 181 ARG A CA 1
ATOM 1356 C C . ARG A 1 181 ? -3.006 44.25 5.973 1 80.56 181 ARG A C 1
ATOM 1358 O O . ARG A 1 181 ? -2.688 44.969 5.023 1 80.56 181 ARG A O 1
ATOM 1365 N N . ALA A 1 182 ? -2.238 43.406 6.441 1 77.19 182 ALA A N 1
ATOM 1366 C CA . ALA A 1 182 ? -0.852 43.312 5.992 1 77.19 182 ALA A CA 1
ATOM 1367 C C . ALA A 1 182 ? -0.729 42.375 4.793 1 77.19 182 ALA A C 1
ATOM 1369 O O . ALA A 1 182 ? 0.37 42.156 4.281 1 77.19 182 ALA A O 1
ATOM 1370 N N . GLY A 1 183 ? -1.913 41.844 4.328 1 80.25 183 GLY A N 1
ATOM 1371 C CA . GLY A 1 183 ? -1.896 40.938 3.195 1 80.25 183 GLY A CA 1
ATOM 1372 C C . GLY A 1 183 ? -1.321 39.594 3.533 1 80.25 183 GLY A C 1
ATOM 1373 O O . GLY A 1 183 ? -0.922 38.844 2.641 1 80.25 183 GLY A O 1
ATOM 1374 N N . TRP A 1 184 ? -1.337 39.25 4.789 1 82.56 184 TRP A N 1
ATOM 1375 C CA . TRP A 1 184 ? -0.751 37.969 5.254 1 82.56 184 TRP A CA 1
ATOM 1376 C C . TRP A 1 184 ? -1.693 36.812 4.992 1 82.56 184 TRP A C 1
ATOM 1378 O O . TRP A 1 184 ? -1.247 35.719 4.68 1 82.56 184 TRP A O 1
ATOM 1388 N N . SER A 1 185 ? -3.049 37.188 5.102 1 88.94 185 SER A N 1
ATOM 1389 C CA . SER A 1 185 ? -4.043 36.125 5.008 1 88.94 185 SER A CA 1
ATOM 1390 C C . SER A 1 185 ? -5.406 36.656 4.605 1 88.94 185 SER A C 1
ATOM 1392 O O . SER A 1 185 ? -5.617 37.875 4.617 1 88.94 185 SER A O 1
ATOM 1394 N N . THR A 1 186 ? -6.223 35.812 4.203 1 90.12 186 THR A N 1
ATOM 1395 C CA . THR A 1 186 ? -7.629 36.125 3.98 1 90.12 186 THR A CA 1
ATOM 1396 C C . THR A 1 186 ? -8.5 35.469 5.047 1 90.12 186 THR A C 1
ATOM 1398 O O . THR A 1 186 ? -8.32 34.281 5.363 1 90.12 186 THR A O 1
ATOM 1401 N N . THR A 1 187 ? -9.383 36.312 5.562 1 92 187 THR A N 1
ATOM 1402 C CA . THR A 1 187 ? -10.336 35.75 6.52 1 92 187 THR A CA 1
ATOM 1403 C C . THR A 1 187 ? -11.625 35.344 5.816 1 92 187 THR A C 1
ATOM 1405 O O . THR A 1 187 ? -12.219 36.125 5.07 1 92 187 THR A O 1
ATOM 1408 N N . LEU A 1 188 ? -12.078 34.125 6.055 1 93.44 188 LEU A N 1
ATOM 1409 C CA . LEU A 1 188 ? -13.32 33.594 5.484 1 93.44 188 LEU A CA 1
ATOM 1410 C C . LEU A 1 188 ? -14.359 33.344 6.574 1 93.44 188 LEU A C 1
ATOM 1412 O O . LEU A 1 188 ? -14.008 33.156 7.738 1 93.44 188 LEU A O 1
ATOM 1416 N N . SER A 1 189 ? -15.633 33.438 6.07 1 94.5 189 SER A N 1
ATOM 1417 C CA . SER A 1 189 ? -16.656 32.875 6.973 1 94.5 189 SER A CA 1
ATOM 1418 C C . SER A 1 189 ? -16.375 31.422 7.316 1 94.5 189 SER A C 1
ATOM 1420 O O . SER A 1 189 ? -15.812 30.688 6.5 1 94.5 189 SER A O 1
ATOM 1422 N N . TYR A 1 190 ? -16.734 31.031 8.531 1 94.25 190 TYR A N 1
ATOM 1423 C CA . TYR A 1 190 ? -16.344 29.688 8.953 1 94.25 190 TYR A CA 1
ATOM 1424 C C . TYR A 1 190 ? -16.953 28.641 8.023 1 94.25 190 TYR A C 1
ATOM 1426 O O . TYR A 1 190 ? -16.281 27.672 7.645 1 94.25 190 TYR A O 1
ATOM 1434 N N . PRO A 1 191 ? -18.219 28.828 7.531 1 95.19 191 PRO A N 1
ATOM 1435 C CA . PRO A 1 191 ? -18.75 27.828 6.598 1 95.19 191 PRO A CA 1
ATOM 1436 C C . PRO A 1 191 ? -17.922 27.734 5.316 1 95.19 191 PRO A C 1
ATOM 1438 O O . PRO A 1 191 ? -17.656 26.625 4.832 1 95.19 191 PRO A O 1
ATOM 1441 N N . ASP A 1 192 ? -17.594 28.859 4.82 1 95.31 192 ASP A N 1
ATOM 1442 C CA . ASP A 1 192 ? -16.766 28.859 3.611 1 95.31 192 ASP A CA 1
ATOM 1443 C C . ASP A 1 192 ? -15.391 28.281 3.883 1 95.31 192 ASP A C 1
ATOM 1445 O O . ASP A 1 192 ? -14.867 27.516 3.068 1 95.31 192 ASP A O 1
ATOM 1449 N N . PHE A 1 193 ? -14.828 28.688 5.012 1 95.81 193 PHE A N 1
ATOM 1450 C CA . PHE A 1 193 ? -13.523 28.156 5.41 1 95.81 193 PHE A CA 1
ATOM 1451 C C . PHE A 1 193 ? -13.578 26.656 5.598 1 95.81 193 PHE A C 1
ATOM 1453 O O . PHE A 1 193 ? -12.68 25.938 5.156 1 95.81 193 PHE A O 1
ATOM 1460 N N . TYR A 1 194 ? -14.633 26.219 6.199 1 96.06 194 TYR A N 1
ATOM 1461 C CA . TYR A 1 194 ? -14.781 24.797 6.504 1 96.06 194 TYR A CA 1
ATOM 1462 C C . TYR A 1 194 ? -14.867 23.969 5.223 1 96.06 194 TYR A C 1
ATOM 1464 O O . TYR A 1 194 ? -14.289 22.891 5.137 1 96.06 194 TYR A O 1
ATOM 1472 N N . GLN A 1 195 ? -15.57 24.484 4.262 1 95.81 195 GLN A N 1
ATOM 1473 C CA . GLN A 1 195 ? -15.648 23.797 2.975 1 95.81 195 GLN A CA 1
ATOM 1474 C C . GLN A 1 195 ? -14.273 23.672 2.328 1 95.81 195 GLN A C 1
ATOM 1476 O O . GLN A 1 195 ? -13.914 22.625 1.807 1 95.81 195 GLN A O 1
ATOM 1481 N N . LYS A 1 196 ? -13.602 24.781 2.371 1 95.31 196 LYS A N 1
ATOM 1482 C CA . LYS A 1 196 ? -12.242 24.797 1.835 1 95.31 196 LYS A CA 1
ATOM 1483 C C . LYS A 1 196 ? -11.352 23.797 2.572 1 95.31 196 LYS A C 1
ATOM 1485 O O . LYS A 1 196 ? -10.562 23.094 1.951 1 95.31 196 LYS A O 1
ATOM 1490 N N . LEU A 1 197 ? -11.477 23.781 3.838 1 96 197 LEU A N 1
ATOM 1491 C CA . LEU A 1 197 ? -10.703 22.891 4.691 1 96 197 LEU A CA 1
ATOM 1492 C C . LEU A 1 197 ? -11.023 21.438 4.375 1 96 197 LEU A C 1
ATOM 1494 O O . LEU A 1 197 ? -10.117 20.594 4.301 1 96 197 LEU A O 1
ATOM 1498 N N . LEU A 1 198 ? -12.289 21.125 4.184 1 96.62 198 LEU A N 1
ATOM 1499 C CA . LEU A 1 198 ? -12.703 19.766 3.904 1 96.62 198 LEU A CA 1
ATOM 1500 C C . LEU A 1 198 ? -12.156 19.297 2.557 1 96.62 198 LEU A C 1
ATOM 1502 O O . LEU A 1 198 ? -11.734 18.141 2.42 1 96.62 198 LEU A O 1
ATOM 1506 N N . LEU A 1 199 ? -12.227 20.156 1.634 1 96.69 199 LEU A N 1
ATOM 1507 C CA . LEU A 1 199 ? -11.711 19.797 0.32 1 96.69 199 LEU A CA 1
ATOM 1508 C C . LEU A 1 199 ? -10.211 19.516 0.383 1 96.69 199 LEU A C 1
ATOM 1510 O O . LEU A 1 199 ? -9.727 18.578 -0.251 1 96.69 199 LEU A O 1
ATOM 1514 N N . LYS A 1 200 ? -9.523 20.344 1.116 1 95.56 200 LYS A N 1
ATOM 1515 C CA . LYS A 1 200 ? -8.102 20.094 1.314 1 95.56 200 LYS A CA 1
ATOM 1516 C C . LYS A 1 200 ? -7.867 18.766 2.041 1 95.56 200 LYS A C 1
ATOM 1518 O O . LYS A 1 200 ? -6.941 18.031 1.711 1 95.56 200 LYS A O 1
ATOM 1523 N N . LEU A 1 201 ? -8.672 18.5 3.029 1 96.88 201 LEU A N 1
ATOM 1524 C CA . LEU A 1 201 ? -8.578 17.25 3.764 1 96.88 201 LEU A CA 1
ATOM 1525 C C . LEU A 1 201 ? -8.797 16.062 2.836 1 96.88 201 LEU A C 1
ATOM 1527 O O . LEU A 1 201 ? -8.086 15.055 2.928 1 96.88 201 LEU A O 1
ATOM 1531 N N . VAL A 1 202 ? -9.773 16.203 1.95 1 98.06 202 VAL A N 1
ATOM 1532 C CA . VAL A 1 202 ? -10.07 15.164 0.972 1 98.06 202 VAL A CA 1
ATOM 1533 C C . VAL A 1 202 ? -8.836 14.906 0.109 1 98.06 202 VAL A C 1
ATOM 1535 O O . VAL A 1 202 ? -8.422 13.758 -0.066 1 98.06 202 VAL A O 1
ATOM 1538 N N . VAL A 1 203 ? -8.266 15.938 -0.384 1 97.62 203 VAL A N 1
ATOM 1539 C CA . VAL A 1 203 ? -7.105 15.82 -1.259 1 97.62 203 VAL A CA 1
ATOM 1540 C C . VAL A 1 203 ? -5.957 15.156 -0.506 1 97.62 203 VAL A C 1
ATOM 1542 O O . VAL A 1 203 ? -5.348 14.203 -1.004 1 97.62 203 VAL A O 1
ATOM 1545 N N . ASN A 1 204 ? -5.672 15.617 0.677 1 96.56 204 ASN A N 1
ATOM 1546 C CA . ASN A 1 204 ? -4.57 15.094 1.48 1 96.56 204 ASN A CA 1
ATOM 1547 C C . ASN A 1 204 ? -4.809 13.641 1.873 1 96.56 204 ASN A C 1
ATOM 1549 O O . ASN A 1 204 ? -3.863 12.852 1.947 1 96.56 204 ASN A O 1
ATOM 1553 N N . THR A 1 205 ? -6.062 13.312 2.137 1 98.19 205 THR A N 1
ATOM 1554 C CA . THR A 1 205 ? -6.426 11.969 2.557 1 98.19 205 THR A CA 1
ATOM 1555 C C . THR A 1 205 ? -6.293 10.984 1.397 1 98.19 205 THR A C 1
ATOM 1557 O O . THR A 1 205 ? -6.102 9.781 1.611 1 98.19 205 THR A O 1
ATOM 1560 N N . CYS A 1 206 ? -6.418 11.484 0.201 1 98.62 206 CYS A N 1
ATOM 1561 C CA . CYS A 1 206 ? -6.266 10.641 -0.978 1 98.62 206 CYS A CA 1
ATOM 1562 C C . CYS A 1 206 ? -4.801 10.547 -1.395 1 98.62 206 CYS A C 1
ATOM 1564 O O . CYS A 1 206 ? -4.246 9.453 -1.483 1 98.62 206 CYS A O 1
ATOM 1566 N N . LEU A 1 207 ? -4.145 11.656 -1.578 1 98.12 207 LEU A N 1
ATOM 1567 C CA . LEU A 1 207 ? -2.838 11.703 -2.229 1 98.12 207 LEU A CA 1
ATOM 1568 C C . LEU A 1 207 ? -1.732 11.312 -1.252 1 98.12 207 LEU A C 1
ATOM 1570 O O . LEU A 1 207 ? -0.833 10.547 -1.6 1 98.12 207 LEU A O 1
ATOM 1574 N N . ASN A 1 208 ? -1.775 11.844 0.002 1 97.31 208 ASN A N 1
ATOM 1575 C CA . ASN A 1 208 ? -0.647 11.695 0.916 1 97.31 208 ASN A CA 1
ATOM 1576 C C . ASN A 1 208 ? -0.394 10.234 1.261 1 97.31 208 ASN A C 1
ATOM 1578 O O . ASN A 1 208 ? 0.732 9.75 1.135 1 97.31 208 ASN A O 1
ATOM 1582 N N . PRO A 1 209 ? -1.452 9.492 1.688 1 98.31 209 PRO A N 1
ATOM 1583 C CA . PRO A 1 209 ? -1.2 8.078 1.999 1 98.31 209 PRO A CA 1
ATOM 1584 C C . PRO A 1 209 ? -0.737 7.281 0.784 1 98.31 209 PRO A C 1
ATOM 1586 O O . PRO A 1 209 ? 0.193 6.477 0.886 1 98.31 209 PRO A O 1
ATOM 1589 N N . LEU A 1 210 ? -1.356 7.5 -0.377 1 98.5 210 LEU A N 1
ATOM 1590 C CA . LEU A 1 210 ? -1.033 6.723 -1.566 1 98.5 210 LEU A CA 1
ATOM 1591 C C . LEU A 1 210 ? 0.404 6.977 -2.01 1 98.5 210 LEU A C 1
ATOM 1593 O O . LEU A 1 210 ? 1.148 6.035 -2.291 1 98.5 210 LEU A O 1
ATOM 1597 N N . THR A 1 211 ? 0.819 8.242 -2.062 1 97.38 211 THR A N 1
ATOM 1598 C CA . THR A 1 211 ? 2.182 8.555 -2.477 1 97.38 211 THR A CA 1
ATOM 1599 C C . THR A 1 211 ? 3.191 8.023 -1.462 1 97.38 211 THR A C 1
ATOM 1601 O O . THR A 1 211 ? 4.301 7.633 -1.83 1 97.38 211 THR A O 1
ATOM 1604 N N . SER A 1 212 ? 2.781 8.039 -0.193 1 96.5 212 SER A N 1
ATOM 1605 C CA . SER A 1 212 ? 3.654 7.516 0.851 1 96.5 212 SER A CA 1
ATOM 1606 C C . SER A 1 212 ? 3.814 6.004 0.73 1 96.5 212 SER A C 1
ATOM 1608 O O . SER A 1 212 ? 4.898 5.469 0.962 1 96.5 212 SER A O 1
ATOM 1610 N N . LEU A 1 213 ? 2.77 5.34 0.375 1 96.62 213 LEU A N 1
ATOM 1611 C CA . LEU A 1 213 ? 2.809 3.891 0.232 1 96.62 213 LEU A CA 1
ATOM 1612 C C . LEU A 1 213 ? 3.621 3.486 -0.993 1 96.62 213 LEU A C 1
ATOM 1614 O O . LEU A 1 213 ? 4.34 2.484 -0.965 1 96.62 213 LEU A O 1
ATOM 1618 N N . PHE A 1 214 ? 3.578 4.289 -2.047 1 96 214 PHE A N 1
ATOM 1619 C CA . PHE A 1 214 ? 4.188 3.908 -3.316 1 96 214 PHE A CA 1
ATOM 1620 C C . PHE A 1 214 ? 5.535 4.594 -3.496 1 96 214 PHE A C 1
ATOM 1622 O O . PHE A 1 214 ? 6.293 4.258 -4.41 1 96 214 PHE A O 1
ATOM 1629 N N . ASN A 1 215 ? 5.891 5.504 -2.639 1 93.31 215 ASN A N 1
ATOM 1630 C CA . ASN A 1 215 ? 7.102 6.309 -2.764 1 93.31 215 ASN A CA 1
ATOM 1631 C C . ASN A 1 215 ? 7.207 6.953 -4.145 1 93.31 215 ASN A C 1
ATOM 1633 O O . ASN A 1 215 ? 8.195 6.754 -4.855 1 93.31 215 ASN A O 1
ATOM 1637 N N . THR A 1 216 ? 6.258 7.77 -4.438 1 95.12 216 THR A N 1
ATOM 1638 C CA . THR A 1 216 ? 6.164 8.391 -5.754 1 95.12 216 THR A CA 1
ATOM 1639 C C . THR A 1 216 ? 5.609 9.812 -5.645 1 95.12 216 THR A C 1
ATOM 1641 O O . THR A 1 216 ? 5.059 10.188 -4.609 1 95.12 216 THR A O 1
ATOM 1644 N N . PRO A 1 217 ? 5.82 10.703 -6.641 1 95.25 217 PRO A N 1
ATOM 1645 C CA . PRO A 1 217 ? 5.18 12.023 -6.656 1 95.25 217 PRO A CA 1
ATOM 1646 C C . PRO A 1 217 ? 3.693 11.953 -6.984 1 95.25 217 PRO A C 1
ATOM 1648 O O . PRO A 1 217 ? 3.189 10.891 -7.359 1 95.25 217 PRO A O 1
ATOM 1651 N N . ASN A 1 218 ? 2.953 13.086 -6.902 1 96.44 218 ASN A N 1
ATOM 1652 C CA . ASN A 1 218 ? 1.507 13.141 -7.082 1 96.44 218 ASN A CA 1
ATOM 1653 C C . ASN A 1 218 ? 1.096 12.688 -8.484 1 96.44 218 ASN A C 1
ATOM 1655 O O . ASN A 1 218 ? 0.075 12.016 -8.648 1 96.44 218 ASN A O 1
ATOM 1659 N N . GLY A 1 219 ? 1.913 13.031 -9.445 1 96.19 219 GLY A N 1
ATOM 1660 C CA . GLY A 1 219 ? 1.554 12.781 -10.836 1 96.19 219 GLY A CA 1
ATOM 1661 C C . GLY A 1 219 ? 1.456 11.305 -11.172 1 96.19 219 GLY A C 1
ATOM 1662 O O . GLY A 1 219 ? 0.789 10.93 -12.133 1 96.19 219 GLY A O 1
ATOM 1663 N N . SER A 1 220 ? 2.125 10.43 -10.406 1 95.94 220 SER A N 1
ATOM 1664 C CA . SER A 1 220 ? 2.107 8.992 -10.633 1 95.94 220 SER A CA 1
ATOM 1665 C C . SER A 1 220 ? 0.718 8.406 -10.391 1 95.94 220 SER A C 1
ATOM 1667 O O . SER A 1 220 ? 0.423 7.293 -10.828 1 95.94 220 SER A O 1
ATOM 1669 N N . LEU A 1 221 ? -0.17 9.156 -9.727 1 97.5 221 LEU A N 1
ATOM 1670 C CA . LEU A 1 221 ? -1.484 8.648 -9.344 1 97.5 221 LEU A CA 1
ATOM 1671 C C . LEU A 1 221 ? -2.523 8.977 -10.406 1 97.5 221 LEU A C 1
ATOM 1673 O O . LEU A 1 221 ? -3.691 8.609 -10.281 1 97.5 221 LEU A O 1
ATOM 1677 N N . THR A 1 222 ? -2.105 9.602 -11.469 1 97.19 222 THR A N 1
ATOM 1678 C CA . THR A 1 222 ? -3.07 10.031 -12.477 1 97.19 222 THR A CA 1
ATOM 1679 C C . THR A 1 222 ? -3.279 8.953 -13.531 1 97.19 222 THR A C 1
ATOM 1681 O O . THR A 1 222 ? -3.975 9.172 -14.523 1 97.19 222 THR A O 1
ATOM 1684 N N . THR A 1 223 ? -2.658 7.797 -13.398 1 96.38 223 THR A N 1
ATOM 1685 C CA . THR A 1 223 ? -2.916 6.637 -14.242 1 96.38 223 THR A CA 1
ATOM 1686 C C . THR A 1 223 ? -4.297 6.051 -13.945 1 96.38 223 THR A C 1
ATOM 1688 O O . THR A 1 223 ? -4.926 6.402 -12.945 1 96.38 223 THR A O 1
ATOM 1691 N N . PRO A 1 224 ? -4.75 5.148 -14.789 1 97.5 224 PRO A N 1
ATOM 1692 C CA . PRO A 1 224 ? -6.051 4.527 -14.531 1 97.5 224 PRO A CA 1
ATOM 1693 C C . PRO A 1 224 ? -6.109 3.826 -13.18 1 97.5 224 PRO A C 1
ATOM 1695 O O . PRO A 1 224 ? -7.117 3.926 -12.477 1 97.5 224 PRO A O 1
ATOM 1698 N N . HIS A 1 225 ? -5.086 3.125 -12.766 1 98 225 HIS A N 1
ATOM 1699 C CA . HIS A 1 225 ? -5.066 2.457 -11.469 1 98 225 HIS A CA 1
ATOM 1700 C C . HIS A 1 225 ? -5.086 3.467 -10.328 1 98 225 HIS A C 1
ATOM 1702 O O . HIS A 1 225 ? -5.777 3.27 -9.328 1 98 225 HIS A O 1
ATOM 1708 N N . GLY A 1 226 ? -4.258 4.559 -10.484 1 98.12 226 GLY A N 1
ATOM 1709 C CA . GLY A 1 226 ? -4.289 5.621 -9.492 1 98.12 226 GLY A CA 1
ATOM 1710 C C . GLY A 1 226 ? -5.66 6.258 -9.344 1 98.12 226 GLY A C 1
ATOM 1711 O O . GLY A 1 226 ? -6.113 6.512 -8.227 1 98.12 226 GLY A O 1
ATOM 1712 N N . GLN A 1 227 ? -6.312 6.484 -10.453 1 98.38 227 GLN A N 1
ATOM 1713 C CA . GLN A 1 227 ? -7.656 7.055 -10.453 1 98.38 227 GLN A CA 1
ATOM 1714 C C . GLN A 1 227 ? -8.641 6.145 -9.727 1 98.38 227 GLN A C 1
ATOM 1716 O O . GLN A 1 227 ? -9.5 6.617 -8.984 1 98.38 227 GLN A O 1
ATOM 1721 N N . ASN A 1 228 ? -8.523 4.867 -10 1 98.62 228 ASN A N 1
ATOM 1722 C CA . ASN A 1 228 ? -9.406 3.912 -9.336 1 98.62 228 ASN A CA 1
ATOM 1723 C C . ASN A 1 228 ? -9.195 3.918 -7.824 1 98.62 228 ASN A C 1
ATOM 1725 O O . ASN A 1 228 ? -10.164 3.842 -7.062 1 98.62 228 ASN A O 1
ATOM 1729 N N . LEU A 1 229 ? -7.953 3.947 -7.375 1 98.81 229 LEU A N 1
ATOM 1730 C CA . LEU A 1 229 ? -7.652 4.008 -5.949 1 98.81 229 LEU A CA 1
ATOM 1731 C C . LEU A 1 229 ? -8.25 5.258 -5.32 1 98.81 229 LEU A C 1
ATOM 1733 O O . LEU A 1 229 ? -8.898 5.184 -4.273 1 98.81 229 LEU A O 1
ATOM 1737 N N . ILE A 1 230 ? -8.031 6.387 -5.977 1 98.88 230 ILE A N 1
ATOM 1738 C CA . ILE A 1 230 ? -8.562 7.66 -5.488 1 98.88 230 ILE A CA 1
ATOM 1739 C C . ILE A 1 230 ? -10.086 7.594 -5.414 1 98.88 230 ILE A C 1
ATOM 1741 O O . ILE A 1 230 ? -10.688 8.062 -4.445 1 98.88 230 ILE A O 1
ATOM 1745 N N . HIS A 1 231 ? -10.672 6.988 -6.422 1 98.81 231 HIS A N 1
ATOM 1746 C CA . HIS A 1 231 ? -12.133 6.879 -6.457 1 98.81 231 HIS A CA 1
ATOM 1747 C C . HIS A 1 231 ? -12.648 6.07 -5.273 1 98.81 231 HIS A C 1
ATOM 1749 O O . HIS A 1 231 ? -13.664 6.43 -4.668 1 98.81 231 HIS A O 1
ATOM 1755 N N . LEU A 1 232 ? -12.008 4.977 -4.98 1 98.75 232 LEU A N 1
ATOM 1756 C CA . LEU A 1 232 ? -12.422 4.145 -3.855 1 98.75 232 LEU A CA 1
ATOM 1757 C C . LEU A 1 232 ? -12.328 4.918 -2.543 1 98.75 232 LEU A C 1
ATOM 1759 O O . LEU A 1 232 ? -13.188 4.781 -1.673 1 98.75 232 LEU A O 1
ATOM 1763 N N . ILE A 1 233 ? -11.281 5.719 -2.33 1 98.88 233 ILE A N 1
ATOM 1764 C CA . ILE A 1 233 ? -11.133 6.559 -1.147 1 98.88 233 ILE A CA 1
ATOM 1765 C C . ILE A 1 233 ? -12.25 7.602 -1.112 1 98.88 233 ILE A C 1
ATOM 1767 O O . ILE A 1 233 ? -12.852 7.836 -0.065 1 98.88 233 ILE A O 1
ATOM 1771 N N . CYS A 1 234 ? -12.516 8.18 -2.277 1 98.81 234 CYS A N 1
ATOM 1772 C CA . CYS A 1 234 ? -13.508 9.242 -2.373 1 98.81 234 CYS A CA 1
ATOM 1773 C C . CYS A 1 234 ? -14.906 8.719 -2.082 1 98.81 234 CYS A C 1
ATOM 1775 O O . CYS A 1 234 ? -15.766 9.461 -1.604 1 98.81 234 CYS A O 1
ATOM 1777 N N . LYS A 1 235 ? -15.156 7.441 -2.352 1 98.62 235 LYS A N 1
ATOM 1778 C CA . LYS A 1 235 ? -16.438 6.855 -1.951 1 98.62 235 LYS A CA 1
ATOM 1779 C C . LYS A 1 235 ? -16.625 6.945 -0.44 1 98.62 235 LYS A C 1
ATOM 1781 O O . LYS A 1 235 ? -17.703 7.332 0.031 1 98.62 235 LYS A O 1
ATOM 1786 N N . ASP A 1 236 ? -15.586 6.531 0.308 1 98.75 236 ASP A N 1
ATOM 1787 C CA . ASP A 1 236 ? -15.633 6.66 1.761 1 98.75 236 ASP A CA 1
ATOM 1788 C C . ASP A 1 236 ? -15.82 8.117 2.178 1 98.75 236 ASP A C 1
ATOM 1790 O O . ASP A 1 236 ? -16.656 8.422 3.035 1 98.75 236 ASP A O 1
ATOM 1794 N N . LEU A 1 237 ? -15.078 9.016 1.56 1 98.75 237 LEU A N 1
ATOM 1795 C CA . LEU A 1 237 ? -15.047 10.414 1.971 1 98.75 237 LEU A CA 1
ATOM 1796 C C . LEU A 1 237 ? -16.359 11.109 1.646 1 98.75 237 LEU A C 1
ATOM 1798 O O . LEU A 1 237 ? -16.828 11.969 2.402 1 98.75 237 LEU A O 1
ATOM 1802 N N . SER A 1 238 ? -16.922 10.781 0.482 1 98.06 238 SER A N 1
ATOM 1803 C CA . SER A 1 238 ? -18.219 11.344 0.131 1 98.06 238 SER A CA 1
ATOM 1804 C C . SER A 1 238 ? -19.297 10.938 1.139 1 98.06 238 SER A C 1
ATOM 1806 O O . SER A 1 238 ? -20.188 11.719 1.454 1 98.06 238 SER A O 1
ATOM 1808 N N . THR A 1 239 ? -19.219 9.711 1.631 1 97.5 239 THR A N 1
ATOM 1809 C CA . THR A 1 239 ? -20.156 9.227 2.645 1 97.5 239 THR A CA 1
ATOM 1810 C C . THR A 1 239 ? -19.922 9.93 3.977 1 97.5 239 THR A C 1
ATOM 1812 O O . THR A 1 239 ? -20.875 10.25 4.691 1 97.5 239 THR A O 1
ATOM 1815 N N . LEU A 1 240 ? -18.719 10.172 4.316 1 98.12 240 LEU A N 1
ATOM 1816 C CA . LEU A 1 240 ? -18.344 10.766 5.594 1 98.12 240 LEU A CA 1
ATOM 1817 C C . LEU A 1 240 ? -18.688 12.25 5.625 1 98.12 240 LEU A C 1
ATOM 1819 O O . LEU A 1 240 ? -19.031 12.789 6.68 1 98.12 240 LEU A O 1
ATOM 1823 N N . PHE A 1 241 ? -18.578 12.93 4.453 1 97.44 241 PHE A N 1
ATOM 1824 C CA . PHE A 1 241 ? -18.781 14.375 4.383 1 97.44 241 PHE A CA 1
ATOM 1825 C C . PHE A 1 241 ? -19.906 14.719 3.428 1 97.44 241 PHE A C 1
ATOM 1827 O O . PHE A 1 241 ? -19.703 15.391 2.42 1 97.44 241 PHE A O 1
ATOM 1834 N N . PRO A 1 242 ? -21.094 14.383 3.801 1 94.75 242 PRO A N 1
ATOM 1835 C CA . PRO A 1 242 ? -22.234 14.68 2.928 1 94.75 242 PRO A CA 1
ATOM 1836 C C . PRO A 1 242 ? -22.422 16.172 2.695 1 94.75 242 PRO A C 1
ATOM 1838 O O . PRO A 1 242 ? -22.938 16.578 1.648 1 94.75 242 PRO A O 1
ATOM 1841 N N . ASP A 1 243 ? -21.984 17 3.559 1 91.62 243 ASP A N 1
ATOM 1842 C CA . ASP A 1 243 ? -22.188 18.453 3.494 1 91.62 243 ASP A CA 1
ATOM 1843 C C . ASP A 1 243 ? -21.375 19.062 2.354 1 91.62 243 ASP A C 1
ATOM 1845 O O . ASP A 1 243 ? -21.641 20.188 1.935 1 91.62 243 ASP A O 1
ATOM 1849 N N . LEU A 1 244 ? -20.359 18.359 1.958 1 94.62 244 LEU A N 1
ATOM 1850 C CA . LEU A 1 244 ? -19.609 18.844 0.797 1 94.62 244 LEU A CA 1
ATOM 1851 C C . LEU A 1 244 ? -20.484 18.844 -0.449 1 94.62 244 LEU A C 1
ATOM 1853 O O . LEU A 1 244 ? -20.234 19.594 -1.389 1 94.62 244 LEU A O 1
ATOM 1857 N N . GLY A 1 245 ? -21.453 17.953 -0.542 1 95.12 245 GLY A N 1
ATOM 1858 C CA . GLY A 1 245 ? -22.391 17.891 -1.648 1 95.12 245 GLY A CA 1
ATOM 1859 C C . GLY A 1 245 ? -21.781 17.375 -2.932 1 95.12 245 GLY A C 1
ATOM 1860 O O . GLY A 1 245 ? -22.281 17.641 -4.023 1 95.12 245 GLY A O 1
ATOM 1861 N N . LEU A 1 246 ? -20.672 16.781 -2.916 1 97.25 246 LEU A N 1
ATOM 1862 C CA . LEU A 1 246 ? -19.984 16.234 -4.09 1 97.25 246 LEU A CA 1
ATOM 1863 C C . LEU A 1 246 ? -20.047 14.719 -4.105 1 97.25 246 LEU A C 1
ATOM 1865 O O . LEU A 1 246 ? -19.891 14.07 -3.07 1 97.25 246 LEU A O 1
ATOM 1869 N N . SER A 1 247 ? -20.359 14.172 -5.266 1 98.12 247 SER A N 1
ATOM 1870 C CA . SER A 1 247 ? -20.344 12.727 -5.449 1 98.12 247 SER A CA 1
ATOM 1871 C C . SER A 1 247 ? -18.922 12.172 -5.418 1 98.12 247 SER A C 1
ATOM 1873 O O . SER A 1 247 ? -17.953 12.93 -5.531 1 98.12 247 SER A O 1
ATOM 1875 N N . PRO A 1 248 ? -18.844 10.82 -5.234 1 98.31 248 PRO A N 1
ATOM 1876 C CA . PRO A 1 248 ? -17.5 10.219 -5.312 1 98.31 248 PRO A CA 1
ATOM 1877 C C . PRO A 1 248 ? -16.781 10.57 -6.609 1 98.31 248 PRO A C 1
ATOM 1879 O O . PRO A 1 248 ? -15.57 10.828 -6.594 1 98.31 248 PRO A O 1
ATOM 1882 N N . THR A 1 249 ? -17.484 10.586 -7.703 1 98.56 249 THR A N 1
ATOM 1883 C CA . THR A 1 249 ? -16.891 10.883 -9 1 98.56 249 THR A CA 1
ATOM 1884 C C . THR A 1 249 ? -16.406 12.328 -9.055 1 98.56 249 THR A C 1
ATOM 1886 O O . THR A 1 249 ? -15.328 12.609 -9.578 1 98.56 249 THR A O 1
ATOM 1889 N N . GLU A 1 250 ? -17.203 13.203 -8.523 1 98.56 250 GLU A N 1
ATOM 1890 C CA . GLU A 1 250 ? -16.828 14.617 -8.492 1 98.56 250 GLU A CA 1
ATOM 1891 C C . GLU A 1 250 ? -15.617 14.844 -7.594 1 98.56 250 GLU A C 1
ATOM 1893 O O . GLU A 1 250 ? -14.711 15.609 -7.938 1 98.56 250 GLU A O 1
ATOM 1898 N N . LEU A 1 251 ? -15.625 14.234 -6.43 1 98.62 251 LEU A N 1
ATOM 1899 C CA . LEU A 1 251 ? -14.469 14.328 -5.539 1 98.62 251 LEU A CA 1
ATOM 1900 C C . LEU A 1 251 ? -13.219 13.781 -6.207 1 98.62 251 LEU A C 1
ATOM 1902 O O . LEU A 1 251 ? -12.141 14.359 -6.09 1 98.62 251 LEU A O 1
ATOM 1906 N N . THR A 1 252 ? -13.406 12.633 -6.898 1 98.81 252 THR A N 1
ATOM 1907 C CA . THR A 1 252 ? -12.289 12.016 -7.602 1 98.81 252 THR A CA 1
ATOM 1908 C C . THR A 1 252 ? -11.703 12.977 -8.633 1 98.81 252 THR A C 1
ATOM 1910 O O . THR A 1 252 ? -10.484 13.148 -8.711 1 98.81 252 THR A O 1
ATOM 1913 N N . SER A 1 253 ? -12.547 13.586 -9.414 1 98.62 253 SER A N 1
ATOM 1914 C CA . SER A 1 253 ? -12.117 14.547 -10.422 1 98.62 253 SER A CA 1
ATOM 1915 C C . SER A 1 253 ? -11.352 15.703 -9.789 1 98.62 253 SER A C 1
ATOM 1917 O O . SER A 1 253 ? -10.328 16.141 -10.32 1 98.62 253 SER A O 1
ATOM 1919 N N . HIS A 1 254 ? -11.859 16.188 -8.695 1 98.12 254 HIS A N 1
ATOM 1920 C CA . HIS A 1 254 ? -11.211 17.281 -7.977 1 98.12 254 HIS A CA 1
ATOM 1921 C C . HIS A 1 254 ? -9.812 16.891 -7.516 1 98.12 254 HIS A C 1
ATOM 1923 O O . HIS A 1 254 ? -8.852 17.641 -7.711 1 98.12 254 HIS A O 1
ATOM 1929 N N . VAL A 1 255 ? -9.688 15.742 -6.906 1 98.62 255 VAL A N 1
ATOM 1930 C CA . VAL A 1 255 ? -8.406 15.25 -6.402 1 98.62 255 VAL A CA 1
ATOM 1931 C C . VAL A 1 255 ? -7.434 15.062 -7.562 1 98.62 255 VAL A C 1
ATOM 1933 O O . VAL A 1 255 ? -6.262 15.43 -7.465 1 98.62 255 VAL A O 1
ATOM 1936 N N . LEU A 1 256 ? -7.93 14.508 -8.656 1 98.56 256 LEU A N 1
ATOM 1937 C CA . LEU A 1 256 ? -7.082 14.258 -9.82 1 98.56 256 LEU A CA 1
ATOM 1938 C C . LEU A 1 256 ? -6.578 15.562 -10.414 1 98.56 256 LEU A C 1
ATOM 1940 O O . LEU A 1 256 ? -5.449 15.641 -10.906 1 98.56 256 LEU A O 1
ATOM 1944 N N . ASP A 1 257 ? -7.414 16.547 -10.438 1 97.88 257 ASP A N 1
ATOM 1945 C CA . ASP A 1 257 ? -7 17.859 -10.906 1 97.88 257 ASP A CA 1
ATOM 1946 C C . ASP A 1 257 ? -5.828 18.391 -10.086 1 97.88 257 ASP A C 1
ATOM 1948 O O . ASP A 1 257 ? -4.859 18.906 -10.641 1 97.88 257 ASP A O 1
ATOM 1952 N N . ILE A 1 258 ? -5.938 18.297 -8.812 1 96 258 ILE A N 1
ATOM 1953 C CA . ILE A 1 258 ? -4.871 18.75 -7.934 1 96 258 ILE A CA 1
ATOM 1954 C C . ILE A 1 258 ? -3.619 17.906 -8.156 1 96 258 ILE A C 1
ATOM 1956 O O . ILE A 1 258 ? -2.506 18.438 -8.211 1 96 258 ILE A O 1
ATOM 1960 N N . ALA A 1 259 ? -3.758 16.578 -8.266 1 97.12 259 ALA A N 1
ATOM 1961 C CA . ALA A 1 259 ? -2.631 15.68 -8.523 1 97.12 259 ALA A CA 1
ATOM 1962 C C . ALA A 1 259 ? -1.9 16.078 -9.805 1 97.12 259 ALA A C 1
ATOM 1964 O O . ALA A 1 259 ? -0.668 16.047 -9.852 1 97.12 259 ALA A O 1
ATOM 1965 N N . ASN A 1 260 ? -2.68 16.406 -10.789 1 96.44 260 ASN A N 1
ATOM 1966 C CA . ASN A 1 260 ? -2.105 16.797 -12.078 1 96.44 260 ASN A CA 1
ATOM 1967 C C . ASN A 1 260 ? -1.354 18.125 -11.977 1 96.44 260 ASN A C 1
ATOM 1969 O O . ASN A 1 260 ? -0.252 18.25 -12.508 1 96.44 260 ASN A O 1
ATOM 1973 N N . ARG A 1 261 ? -1.932 19.094 -11.32 1 92.62 261 ARG A N 1
ATOM 1974 C CA . ARG A 1 261 ? -1.339 20.422 -11.18 1 92.62 261 ARG A CA 1
ATOM 1975 C C . ARG A 1 261 ? -0.081 20.375 -10.312 1 92.62 261 ARG A C 1
ATOM 1977 O O . ARG A 1 261 ? 0.797 21.234 -10.438 1 92.62 261 ARG A O 1
ATOM 1984 N N . THR A 1 262 ? -0.008 19.422 -9.484 1 91.81 262 THR A N 1
ATOM 1985 C CA . THR A 1 262 ? 1.136 19.266 -8.594 1 91.81 262 THR A CA 1
ATOM 1986 C C . THR A 1 262 ? 1.886 17.969 -8.898 1 91.81 262 THR A C 1
ATOM 1988 O O . THR A 1 262 ? 2.34 17.281 -7.984 1 91.81 262 THR A O 1
ATOM 1991 N N . ALA A 1 263 ? 2.01 17.609 -10.109 1 95.12 263 ALA A N 1
ATOM 1992 C CA . ALA A 1 263 ? 2.459 16.297 -10.562 1 95.12 263 ALA A CA 1
ATOM 1993 C C . ALA A 1 263 ? 3.865 15.984 -10.055 1 95.12 263 ALA A C 1
ATOM 1995 O O . ALA A 1 263 ? 4.176 14.836 -9.727 1 95.12 263 ALA A O 1
ATOM 1996 N N . LEU A 1 264 ? 4.688 16.922 -9.953 1 91.88 264 LEU A N 1
ATOM 1997 C CA . LEU A 1 264 ? 6.082 16.703 -9.586 1 91.88 264 LEU A CA 1
ATOM 1998 C C . LEU A 1 264 ? 6.27 16.781 -8.078 1 91.88 264 LEU A C 1
ATOM 2000 O O . LEU A 1 264 ? 7.324 16.422 -7.559 1 91.88 264 LEU A O 1
ATOM 2004 N N . ASN A 1 265 ? 5.27 17.141 -7.387 1 89.56 265 ASN A N 1
ATOM 2005 C CA . ASN A 1 265 ? 5.359 17.359 -5.945 1 89.56 265 ASN A CA 1
ATOM 2006 C C . ASN A 1 265 ? 5.426 16.031 -5.188 1 89.56 265 ASN A C 1
ATOM 2008 O O . ASN A 1 265 ? 4.723 15.078 -5.531 1 89.56 265 ASN A O 1
ATOM 2012 N N . ARG A 1 266 ? 6.336 16 -4.238 1 91 266 ARG A N 1
ATOM 2013 C CA . ARG A 1 266 ? 6.379 14.969 -3.207 1 91 266 ARG A CA 1
ATOM 2014 C C . ARG A 1 266 ? 5.938 15.523 -1.857 1 91 266 ARG A C 1
ATOM 2016 O O . ARG A 1 266 ? 6.586 16.406 -1.305 1 91 266 ARG A O 1
ATOM 2023 N N . ASN A 1 267 ? 4.871 14.992 -1.38 1 89.5 267 ASN A N 1
ATOM 2024 C CA . ASN A 1 267 ? 4.309 15.594 -0.174 1 89.5 267 ASN A CA 1
ATOM 2025 C C . ASN A 1 267 ? 5.133 15.242 1.062 1 89.5 267 ASN A C 1
ATOM 2027 O O . ASN A 1 267 ? 6.008 14.375 1.006 1 89.5 267 ASN A O 1
ATOM 2031 N N . SER A 1 268 ? 4.891 15.961 2.121 1 88.38 268 SER A N 1
ATOM 2032 C CA . SER A 1 268 ? 5.695 15.836 3.334 1 88.38 268 SER A CA 1
ATOM 2033 C C . SER A 1 268 ? 5.531 14.461 3.973 1 88.38 268 SER A C 1
ATOM 2035 O O . SER A 1 268 ? 6.465 13.945 4.59 1 88.38 268 SER A O 1
ATOM 2037 N N . MET A 1 269 ? 4.359 13.859 3.861 1 93.81 269 MET A N 1
ATOM 2038 C CA . MET A 1 269 ? 4.141 12.539 4.441 1 93.81 269 MET A CA 1
ATOM 2039 C C . MET A 1 269 ? 5.023 11.5 3.764 1 93.81 269 MET A C 1
ATOM 2041 O O . MET A 1 269 ? 5.621 10.656 4.434 1 93.81 269 MET A O 1
ATOM 2045 N N . GLU A 1 270 ? 5.035 11.562 2.473 1 93.81 270 GLU A N 1
ATOM 2046 C CA . GLU A 1 270 ? 5.906 10.672 1.71 1 93.81 270 GLU A CA 1
ATOM 2047 C C . GLU A 1 270 ? 7.359 10.812 2.152 1 93.81 270 GLU A C 1
ATOM 2049 O O . GLU A 1 270 ? 8.039 9.812 2.385 1 93.81 270 GLU A O 1
ATOM 2054 N N . ARG A 1 271 ? 7.84 12.031 2.355 1 89.75 271 ARG A N 1
ATOM 2055 C CA . ARG A 1 271 ? 9.211 12.297 2.768 1 89.75 271 ARG A CA 1
ATOM 2056 C C . ARG A 1 271 ? 9.469 11.797 4.184 1 89.75 271 ARG A C 1
ATOM 2058 O O . ARG A 1 271 ? 10.547 11.281 4.484 1 89.75 271 ARG A O 1
ATOM 2065 N N . ASP A 1 272 ? 8.5 11.969 5.008 1 92.31 272 ASP A N 1
ATOM 2066 C CA . ASP A 1 272 ? 8.633 11.539 6.395 1 92.31 272 ASP A CA 1
ATOM 2067 C C . ASP A 1 272 ? 8.734 10.016 6.488 1 92.31 272 ASP A C 1
ATOM 2069 O O . ASP A 1 272 ? 9.594 9.492 7.195 1 92.31 272 ASP A O 1
ATOM 2073 N N . VAL A 1 273 ? 7.902 9.305 5.801 1 92.81 273 VAL A N 1
ATOM 2074 C CA . VAL A 1 273 ? 7.895 7.848 5.832 1 92.81 273 VAL A CA 1
ATOM 2075 C C . VAL A 1 273 ? 9.234 7.312 5.332 1 92.81 273 VAL A C 1
ATOM 2077 O O . VAL A 1 273 ? 9.805 6.395 5.926 1 92.81 273 VAL A O 1
ATOM 2080 N N . TYR A 1 274 ? 9.719 7.859 4.32 1 88.5 274 TYR A N 1
ATOM 2081 C CA . TYR A 1 274 ? 10.977 7.41 3.727 1 88.5 274 TYR A CA 1
ATOM 2082 C C . TYR A 1 274 ? 12.156 7.703 4.648 1 88.5 274 TYR A C 1
ATOM 2084 O O . TYR A 1 274 ? 13.133 6.961 4.664 1 88.5 274 TYR A O 1
ATOM 2092 N N . ALA A 1 275 ? 12.008 8.758 5.434 1 90.25 275 ALA A N 1
ATOM 2093 C CA . ALA A 1 275 ? 13.062 9.148 6.367 1 90.25 275 ALA A CA 1
ATOM 2094 C C . ALA A 1 275 ? 12.922 8.406 7.695 1 90.25 275 ALA A C 1
ATOM 2096 O O . ALA A 1 275 ? 13.703 8.625 8.617 1 90.25 275 ALA A O 1
ATOM 2097 N N . GLY A 1 276 ? 11.891 7.523 7.75 1 91.69 276 GLY A N 1
ATOM 2098 C CA . GLY A 1 276 ? 11.68 6.75 8.961 1 91.69 276 GLY A CA 1
ATOM 2099 C C . GLY A 1 276 ? 11.148 7.582 10.117 1 91.69 276 GLY A C 1
ATOM 2100 O O . GLY A 1 276 ? 11.555 7.402 11.266 1 91.69 276 GLY A O 1
ATOM 2101 N N . ARG A 1 277 ? 10.32 8.539 9.852 1 92.38 277 ARG A N 1
ATOM 2102 C CA . ARG A 1 277 ? 9.719 9.414 10.852 1 92.38 277 ARG A CA 1
ATOM 2103 C C . ARG A 1 277 ? 8.219 9.164 10.969 1 92.38 277 ARG A C 1
ATOM 2105 O O . ARG A 1 277 ? 7.613 8.562 10.078 1 92.38 277 ARG A O 1
ATOM 2112 N N . ARG A 1 278 ? 7.688 9.68 12.07 1 93.44 278 ARG A N 1
ATOM 2113 C CA . ARG A 1 278 ? 6.238 9.703 12.219 1 93.44 278 ARG A CA 1
ATOM 2114 C C . ARG A 1 278 ? 5.602 10.688 11.242 1 93.44 278 ARG A C 1
ATOM 2116 O O . ARG A 1 278 ? 6.242 11.656 10.828 1 93.44 278 ARG A O 1
ATOM 2123 N N . THR A 1 279 ? 4.352 10.352 10.898 1 95.94 279 THR A N 1
ATOM 2124 C CA . THR A 1 279 ? 3.633 11.219 9.977 1 95.94 279 THR A CA 1
ATOM 2125 C C . THR A 1 279 ? 2.404 11.828 10.648 1 95.94 279 THR A C 1
ATOM 2127 O O . THR A 1 279 ? 2.146 11.57 11.82 1 95.94 279 THR A O 1
ATOM 2130 N N . GLU A 1 280 ? 1.678 12.609 9.906 1 95.88 280 GLU A N 1
ATOM 2131 C CA . GLU A 1 280 ? 0.465 13.25 10.414 1 95.88 280 GLU A CA 1
ATOM 2132 C C . GLU A 1 280 ? -0.771 12.414 10.086 1 95.88 280 GLU A C 1
ATOM 2134 O O . GLU A 1 280 ? -1.896 12.914 10.133 1 95.88 280 GLU A O 1
ATOM 2139 N N . VAL A 1 281 ? -0.583 11.125 9.781 1 97.62 281 VAL A N 1
ATOM 2140 C CA . VAL A 1 281 ? -1.656 10.281 9.273 1 97.62 281 VAL A CA 1
ATOM 2141 C C . VAL A 1 281 ? -2.775 10.188 10.312 1 97.62 281 VAL A C 1
ATOM 2143 O O . VAL A 1 281 ? -3.953 10.109 9.953 1 97.62 281 VAL A O 1
ATOM 2146 N N . ASP A 1 282 ? -2.479 10.211 11.586 1 97.19 282 ASP A N 1
ATOM 2147 C CA . ASP A 1 282 ? -3.475 10.133 12.648 1 97.19 282 ASP A CA 1
ATOM 2148 C C . ASP A 1 282 ? -4.402 11.344 12.633 1 97.19 282 ASP A C 1
ATOM 2150 O O . ASP A 1 282 ? -5.566 11.25 13.031 1 97.19 282 ASP A O 1
ATOM 2154 N N . PHE A 1 283 ? -3.898 12.422 12.109 1 96.75 283 PHE A N 1
ATOM 2155 C CA . PHE A 1 283 ? -4.637 13.68 12.156 1 96.75 283 PHE A CA 1
ATOM 2156 C C . PHE A 1 283 ? -5.305 13.969 10.82 1 96.75 283 PHE A C 1
ATOM 2158 O O . PHE A 1 283 ? -6.055 14.938 10.688 1 96.75 283 PHE A O 1
ATOM 2165 N N . LEU A 1 284 ? -5.027 13.188 9.844 1 97.06 284 LEU A N 1
ATOM 2166 C CA . LEU A 1 284 ? -5.672 13.266 8.539 1 97.06 284 LEU A CA 1
ATOM 2167 C C . LEU A 1 284 ? -6.629 12.102 8.336 1 97.06 284 LEU A C 1
ATOM 2169 O O . LEU A 1 284 ? -7.816 12.195 8.648 1 97.06 284 LEU A O 1
ATOM 2173 N N . VAL A 1 285 ? -6.047 10.945 8.055 1 98.5 285 VAL A N 1
ATOM 2174 C CA . VAL A 1 285 ? -6.855 9.758 7.812 1 98.5 285 VAL A CA 1
ATOM 2175 C C . VAL A 1 285 ? -7.469 9.273 9.125 1 98.5 285 VAL A C 1
ATOM 2177 O O . VAL A 1 285 ? -8.648 8.914 9.172 1 98.5 285 VAL A O 1
ATOM 2180 N N . GLY A 1 286 ? -6.613 9.227 10.164 1 98.19 286 GLY A N 1
ATOM 2181 C CA . GLY A 1 286 ? -7.109 8.82 11.469 1 98.19 286 GLY A CA 1
ATOM 2182 C C . GLY A 1 286 ? -8.266 9.672 11.961 1 98.19 286 GLY A C 1
ATOM 2183 O O . GLY A 1 286 ? -9.234 9.156 12.523 1 98.19 286 GLY A O 1
ATOM 2184 N N . TYR A 1 287 ? -8.156 10.984 11.781 1 97.56 287 TYR A N 1
ATOM 2185 C CA . TYR A 1 287 ? -9.242 11.883 12.133 1 97.56 287 TYR A CA 1
ATOM 2186 C C . TYR A 1 287 ? -10.531 11.484 11.422 1 97.56 287 TYR A C 1
ATOM 2188 O O . TYR A 1 287 ? -11.602 11.445 12.039 1 97.56 287 TYR A O 1
ATOM 2196 N N . CYS A 1 288 ? -10.445 11.203 10.102 1 98.44 288 CYS A N 1
ATOM 2197 C CA . CYS A 1 288 ? -11.609 10.812 9.312 1 98.44 288 CYS A CA 1
ATOM 2198 C C . CYS A 1 288 ? -12.219 9.516 9.844 1 98.44 288 CYS A C 1
ATOM 2200 O O . CYS A 1 288 ? -13.445 9.398 9.945 1 98.44 288 CYS A O 1
ATOM 2202 N N . VAL A 1 289 ? -11.398 8.562 10.18 1 98.56 289 VAL A N 1
ATOM 2203 C CA . VAL A 1 289 ? -11.867 7.27 10.672 1 98.56 289 VAL A CA 1
ATOM 2204 C C . VAL A 1 289 ? -12.578 7.453 12.008 1 98.56 289 VAL A C 1
ATOM 2206 O O . VAL A 1 289 ? -13.641 6.879 12.242 1 98.56 289 VAL A O 1
ATOM 2209 N N . GLU A 1 290 ? -11.961 8.227 12.898 1 97.56 290 GLU A N 1
ATOM 2210 C CA . GLU A 1 290 ? -12.57 8.477 14.203 1 97.56 290 GLU A CA 1
ATOM 2211 C C . GLU A 1 290 ? -13.906 9.195 14.055 1 97.56 290 GLU A C 1
ATOM 2213 O O . GLU A 1 290 ? -14.867 8.883 14.758 1 97.56 290 GLU A O 1
ATOM 2218 N N . LEU A 1 291 ? -13.914 10.188 13.188 1 97.31 291 LEU A N 1
ATOM 2219 C CA . LEU A 1 291 ? -15.164 10.891 12.914 1 97.31 291 LEU A CA 1
ATOM 2220 C C . LEU A 1 291 ? -16.219 9.93 12.391 1 97.31 291 LEU A C 1
ATOM 2222 O O . LEU A 1 291 ? -17.391 10.023 12.766 1 97.31 291 LEU A O 1
ATOM 2226 N N . ALA A 1 292 ? -15.867 9.047 11.492 1 98.56 292 ALA A N 1
ATOM 2227 C CA . ALA A 1 292 ? -16.781 8.055 10.945 1 98.56 292 ALA A CA 1
ATOM 2228 C C . ALA A 1 292 ? -17.359 7.176 12.055 1 98.56 292 ALA A C 1
ATOM 2230 O O . ALA A 1 292 ? -18.547 6.852 12.031 1 98.56 292 ALA A O 1
ATOM 2231 N N . ARG A 1 293 ? -16.531 6.773 12.945 1 97.88 293 ARG A N 1
ATOM 2232 C CA . ARG A 1 293 ? -16.984 5.984 14.078 1 97.88 293 ARG A CA 1
ATOM 2233 C C . ARG A 1 293 ? -18.031 6.746 14.891 1 97.88 293 ARG A C 1
ATOM 2235 O O . ARG A 1 293 ? -19.062 6.184 15.266 1 97.88 293 ARG A O 1
ATOM 2242 N N . GLU A 1 294 ? -17.734 7.98 15.156 1 96.75 294 GLU A N 1
ATOM 2243 C CA . GLU A 1 294 ? -18.672 8.828 15.891 1 96.75 294 GLU A CA 1
ATOM 2244 C C . GLU A 1 294 ? -20.016 8.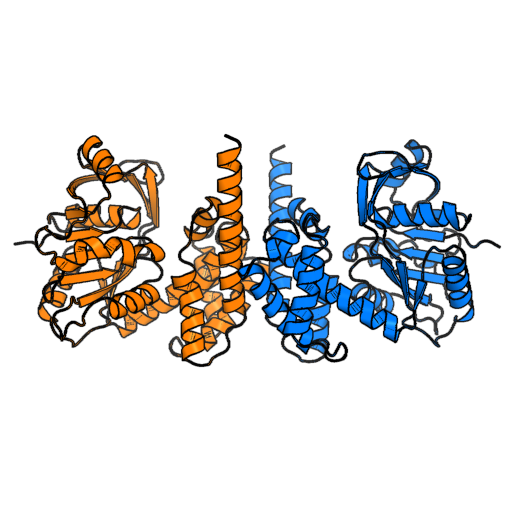938 15.164 1 96.75 294 GLU A C 1
ATOM 2246 O O . GLU A 1 294 ? -21.062 8.969 15.805 1 96.75 294 GLU A O 1
ATOM 2251 N N . ARG A 1 295 ? -19.906 9.039 13.914 1 97.06 295 ARG A N 1
ATOM 2252 C CA . ARG A 1 295 ? -21.109 9.219 13.102 1 97.06 295 ARG A CA 1
ATOM 2253 C C . ARG A 1 295 ? -21.734 7.879 12.727 1 97.06 295 ARG A C 1
ATOM 2255 O O . ARG A 1 295 ? -22.766 7.832 12.055 1 97.06 295 ARG A O 1
ATOM 2262 N N . GLU A 1 296 ? -21.094 6.785 13.07 1 97.56 296 GLU A N 1
ATOM 2263 C CA . GLU A 1 296 ? -21.547 5.426 12.805 1 97.56 296 GLU A CA 1
ATOM 2264 C C . GLU A 1 296 ? -21.672 5.172 11.305 1 97.56 296 GLU A C 1
ATOM 2266 O O . GLU A 1 296 ? -22.688 4.656 10.844 1 97.56 296 GLU A O 1
ATOM 2271 N N . VAL A 1 297 ? -20.766 5.609 10.547 1 97 297 VAL A N 1
ATOM 2272 C CA . VAL A 1 297 ? -20.688 5.336 9.117 1 97 297 VAL A CA 1
ATOM 2273 C C . VAL A 1 297 ? -19.469 4.473 8.82 1 97 297 VAL A C 1
ATOM 2275 O O . VAL A 1 297 ? -18.438 4.605 9.484 1 97 297 VAL A O 1
ATOM 2278 N N . GLU A 1 298 ? -19.562 3.576 7.867 1 96.75 298 GLU A N 1
ATOM 2279 C CA . GLU A 1 298 ? -18.469 2.676 7.516 1 96.75 298 GLU A CA 1
ATOM 2280 C C . GLU A 1 298 ? -17.562 3.305 6.469 1 96.75 298 GLU A C 1
ATOM 2282 O O . GLU A 1 298 ? -18.031 3.777 5.43 1 96.75 298 GLU A O 1
ATOM 2287 N N . VAL A 1 299 ? -16.328 3.348 6.762 1 98.31 299 VAL A N 1
ATOM 2288 C CA . VAL A 1 299 ? -15.32 3.859 5.832 1 98.31 299 VAL A CA 1
ATOM 2289 C C . VAL A 1 299 ? -14.164 2.869 5.719 1 98.31 299 VAL A C 1
ATOM 2291 O O . VAL A 1 299 ? -13.031 3.189 6.07 1 98.31 299 VAL A O 1
ATOM 2294 N N . PRO A 1 300 ? -14.383 1.715 5.117 1 98.31 300 PRO A N 1
ATOM 2295 C CA . PRO A 1 300 ? -13.398 0.625 5.141 1 98.31 300 PRO A CA 1
ATOM 2296 C C . PRO A 1 300 ? -12.078 1.005 4.473 1 98.31 300 PRO A C 1
ATOM 2298 O O . PRO A 1 300 ? -11.008 0.602 4.938 1 98.31 300 PRO A O 1
ATOM 2301 N N . ILE A 1 301 ? -12.164 1.747 3.424 1 98.81 301 ILE A N 1
ATOM 2302 C CA . ILE A 1 301 ? -10.938 2.086 2.705 1 98.81 301 ILE A CA 1
ATOM 2303 C C . ILE A 1 301 ? -10.078 3.016 3.561 1 98.81 301 ILE A C 1
ATOM 2305 O O . ILE A 1 301 ? -8.852 2.877 3.6 1 98.81 301 ILE A O 1
ATOM 2309 N N . LEU A 1 302 ? -10.703 3.949 4.227 1 98.88 302 LEU A N 1
ATOM 2310 C CA . LEU A 1 302 ? -9.961 4.859 5.09 1 98.88 302 LEU A CA 1
ATOM 2311 C C . LEU A 1 302 ? -9.328 4.109 6.258 1 98.88 302 LEU A C 1
ATOM 2313 O O . LEU A 1 302 ? -8.211 4.414 6.668 1 98.88 302 LEU A O 1
ATOM 2317 N N . GLU A 1 303 ? -10.039 3.18 6.82 1 98.69 303 GLU A N 1
ATOM 2318 C CA . GLU A 1 303 ? -9.477 2.355 7.887 1 98.69 303 GLU A CA 1
ATOM 2319 C C . GLU A 1 303 ? -8.242 1.604 7.41 1 98.69 303 GLU A C 1
ATOM 2321 O O . GLU A 1 303 ? -7.223 1.562 8.109 1 98.69 303 GLU A O 1
ATOM 2326 N N . PHE A 1 304 ? -8.367 1.048 6.227 1 98.75 304 PHE A N 1
ATOM 2327 C CA . PHE A 1 304 ? -7.254 0.307 5.652 1 98.75 304 PHE A CA 1
ATOM 2328 C C . PHE A 1 304 ? -6.059 1.224 5.418 1 98.75 304 PHE A C 1
ATOM 2330 O O . PHE A 1 304 ? -4.926 0.872 5.754 1 98.75 304 PHE A O 1
ATOM 2337 N N . LEU A 1 305 ? -6.32 2.361 4.875 1 98.75 305 LEU A N 1
ATOM 2338 C CA . LEU A 1 305 ? -5.262 3.316 4.559 1 98.75 305 LEU A CA 1
ATOM 2339 C C . LEU A 1 305 ? -4.551 3.777 5.828 1 98.75 305 LEU A C 1
ATOM 2341 O O . LEU A 1 305 ? -3.328 3.943 5.832 1 98.75 305 LEU A O 1
ATOM 2345 N N . TRP A 1 306 ? -5.34 4.078 6.852 1 98.62 306 TRP A N 1
ATOM 2346 C CA . TRP A 1 306 ? -4.77 4.5 8.125 1 98.62 306 TRP A CA 1
ATOM 2347 C C . TRP A 1 306 ? -3.787 3.457 8.656 1 98.62 306 TRP A C 1
ATOM 2349 O O . TRP A 1 306 ? -2.627 3.77 8.93 1 98.62 306 TRP A O 1
ATOM 2359 N N . GLU A 1 307 ? -4.203 2.225 8.688 1 98.56 307 GLU A N 1
ATOM 2360 C CA . GLU A 1 307 ? -3.373 1.125 9.172 1 98.56 307 GLU A CA 1
ATOM 2361 C C . GLU A 1 307 ? -2.162 0.908 8.266 1 98.56 307 GLU A C 1
ATOM 2363 O O . GLU A 1 307 ? -1.075 0.575 8.75 1 98.56 307 GLU A O 1
ATOM 2368 N N . ALA A 1 308 ? -2.379 1.032 6.992 1 98.5 308 ALA A N 1
ATOM 2369 C CA . ALA A 1 308 ? -1.297 0.808 6.035 1 98.5 308 ALA A CA 1
ATOM 2370 C C . ALA A 1 308 ? -0.174 1.822 6.23 1 98.5 308 ALA A C 1
ATOM 2372 O O . ALA A 1 308 ? 1.006 1.463 6.215 1 98.5 308 ALA A O 1
ATOM 2373 N N . VAL A 1 309 ? -0.518 3.104 6.383 1 98.12 309 VAL A N 1
ATOM 2374 C CA . VAL A 1 309 ? 0.501 4.129 6.578 1 98.12 309 VAL A CA 1
ATOM 2375 C C . VAL A 1 309 ? 1.192 3.924 7.922 1 98.12 309 VAL A C 1
ATOM 2377 O O . VAL A 1 309 ? 2.41 4.082 8.031 1 98.12 309 VAL A O 1
ATOM 2380 N N . LYS A 1 310 ? 0.403 3.621 8.969 1 97.81 310 LYS A N 1
ATOM 2381 C CA . LYS A 1 310 ? 0.998 3.332 10.266 1 97.81 310 LYS A CA 1
ATOM 2382 C C . LYS A 1 310 ? 1.995 2.18 10.172 1 97.81 310 LYS A C 1
ATOM 2384 O O . LYS A 1 310 ? 3.055 2.217 10.805 1 97.81 310 LYS A O 1
ATOM 2389 N N . MET A 1 311 ? 1.636 1.181 9.43 1 96.81 311 MET A N 1
ATOM 2390 C CA . MET A 1 311 ? 2.533 0.05 9.211 1 96.81 311 MET A CA 1
ATOM 2391 C C . MET A 1 311 ? 3.811 0.493 8.508 1 96.81 311 MET A C 1
ATOM 2393 O O . MET A 1 311 ? 4.91 0.076 8.883 1 96.81 311 MET A O 1
ATOM 2397 N N . ARG A 1 312 ? 3.646 1.219 7.488 1 95.62 312 ARG A N 1
ATOM 2398 C CA . ARG A 1 312 ? 4.793 1.738 6.754 1 95.62 312 ARG A CA 1
ATOM 2399 C C . ARG A 1 312 ? 5.711 2.543 7.664 1 95.62 312 ARG A C 1
ATOM 2401 O O . ARG A 1 312 ? 6.938 2.49 7.527 1 95.62 312 ARG A O 1
ATOM 2408 N N . GLU A 1 313 ? 5.121 3.402 8.562 1 95.06 313 GLU A N 1
ATOM 2409 C CA . GLU A 1 313 ? 5.895 4.145 9.555 1 95.06 313 GLU A CA 1
ATOM 2410 C C . GLU A 1 313 ? 6.742 3.205 10.414 1 95.06 313 GLU A C 1
ATOM 2412 O O . GLU A 1 313 ? 7.93 3.451 10.625 1 95.06 313 GLU A O 1
ATOM 2417 N N . GLU A 1 314 ? 6.082 2.172 10.852 1 94 314 GLU A N 1
ATOM 2418 C CA . GLU A 1 314 ? 6.754 1.214 11.719 1 94 314 GLU A CA 1
ATOM 2419 C C . GLU A 1 314 ? 7.941 0.564 11.016 1 94 314 GLU A C 1
ATOM 2421 O O . GLU A 1 314 ? 9.008 0.39 11.609 1 94 314 GLU A O 1
ATOM 2426 N N . ILE A 1 315 ? 7.715 0.181 9.812 1 92.56 315 ILE A N 1
ATOM 2427 C CA . ILE A 1 315 ? 8.758 -0.463 9.023 1 92.56 315 ILE A CA 1
ATOM 2428 C C . ILE A 1 315 ? 9.914 0.51 8.805 1 92.56 315 ILE A C 1
ATOM 2430 O O . ILE A 1 315 ? 11.086 0.141 8.961 1 92.56 315 ILE A O 1
ATOM 2434 N N . GLY A 1 316 ? 9.586 1.723 8.453 1 90.38 316 GLY A N 1
ATOM 2435 C CA . GLY A 1 316 ? 10.602 2.736 8.25 1 90.38 316 GLY A CA 1
ATOM 2436 C C . GLY A 1 316 ? 11.422 3.014 9.5 1 90.38 316 GLY A C 1
ATOM 2437 O O . GLY A 1 316 ? 12.648 3.152 9.422 1 90.38 316 GLY A O 1
ATOM 2438 N N . MET A 1 317 ? 10.773 3.084 10.609 1 90.44 317 MET A N 1
ATOM 2439 C CA . MET A 1 317 ? 11.445 3.369 11.867 1 90.44 317 MET A CA 1
ATOM 2440 C C . MET A 1 317 ? 12.359 2.215 12.273 1 90.44 317 MET A C 1
ATOM 2442 O O . MET A 1 317 ? 13.445 2.438 12.812 1 90.44 317 MET A O 1
ATOM 2446 N N . ARG A 1 318 ? 11.914 1.011 12.055 1 88.88 318 ARG A N 1
ATOM 2447 C CA . ARG A 1 318 ? 12.727 -0.165 12.352 1 88.88 318 ARG A CA 1
ATOM 2448 C C . ARG A 1 318 ? 13.984 -0.197 11.492 1 88.88 318 ARG A C 1
ATOM 2450 O O . ARG A 1 318 ? 15.07 -0.515 11.984 1 88.88 318 ARG A O 1
ATOM 2457 N N . MET A 1 319 ? 13.828 0.063 10.25 1 86.81 319 MET A N 1
ATOM 2458 C CA . MET A 1 319 ? 14.961 0.065 9.328 1 86.81 319 MET A CA 1
ATOM 2459 C C . MET A 1 319 ? 15.984 1.127 9.727 1 86.81 319 MET A C 1
ATOM 2461 O O . MET A 1 319 ? 17.188 0.899 9.633 1 86.81 319 MET A O 1
ATOM 2465 N N . LYS A 1 320 ? 15.477 2.215 10.164 1 86 320 LYS A N 1
ATOM 2466 C CA . LYS A 1 320 ? 16.344 3.301 10.609 1 86 320 LYS A CA 1
ATOM 2467 C C . LYS A 1 320 ? 17.141 2.898 11.852 1 86 320 LYS A C 1
ATOM 2469 O O . LYS A 1 320 ? 18.344 3.174 11.938 1 86 320 LYS A O 1
ATOM 2474 N N . ARG A 1 321 ? 16.5 2.256 12.719 1 87 321 ARG A N 1
ATOM 2475 C CA . ARG A 1 321 ? 17.156 1.809 13.945 1 87 321 ARG A CA 1
ATOM 2476 C C . ARG A 1 321 ? 18.219 0.766 13.648 1 87 321 ARG A C 1
ATOM 2478 O O . ARG A 1 321 ? 19.297 0.792 14.242 1 87 321 ARG A O 1
ATOM 2485 N N . GLU A 1 322 ? 17.906 -0.151 12.711 1 83.94 322 GLU A N 1
ATOM 2486 C CA . GLU A 1 322 ? 18.859 -1.196 12.344 1 83.94 322 GLU A CA 1
ATOM 2487 C C . GLU A 1 322 ? 20.078 -0.609 11.625 1 83.94 322 GLU A C 1
ATOM 2489 O O . GLU A 1 322 ? 21.203 -1.07 11.828 1 83.94 322 GLU A O 1
ATOM 2494 N N . ALA A 1 323 ? 19.875 0.373 10.828 1 84.38 323 ALA A N 1
ATOM 2495 C CA . ALA A 1 323 ? 20.969 1.039 10.117 1 84.38 323 ALA A CA 1
ATOM 2496 C C . ALA A 1 323 ? 21.875 1.785 11.086 1 84.38 323 ALA A C 1
ATOM 2498 O O . ALA A 1 323 ? 23.094 1.82 10.906 1 84.38 323 ALA A O 1
ATOM 2499 N N . GLN A 1 324 ? 21.297 2.375 12.102 1 81.31 324 GLN A N 1
ATOM 2500 C CA . GLN A 1 324 ? 22.062 3.121 13.094 1 81.31 324 GLN A CA 1
ATOM 2501 C C . GLN A 1 324 ? 22.922 2.188 13.945 1 81.31 324 GLN A C 1
ATOM 2503 O O . GLN A 1 324 ? 23.984 2.584 14.438 1 81.31 324 GLN A O 1
ATOM 2508 N N . LYS A 1 325 ? 22.469 0.884 14 1 77.69 325 LYS A N 1
ATOM 2509 C CA . LYS A 1 325 ? 23.234 -0.091 14.773 1 77.69 325 LYS A CA 1
ATOM 2510 C C . LYS A 1 325 ? 24.453 -0.576 13.992 1 77.69 325 LYS A C 1
ATOM 2512 O O . LYS A 1 325 ? 25.469 -0.934 14.578 1 77.69 325 LYS A O 1
ATOM 2517 N N . LEU A 1 326 ? 24.312 -0.553 12.711 1 71.88 326 LEU A N 1
ATOM 2518 C CA . LEU A 1 326 ? 25.391 -1.059 11.875 1 71.88 326 LEU A CA 1
ATOM 2519 C C . LEU A 1 326 ? 26.438 0.023 11.633 1 71.88 326 LEU A C 1
ATOM 2521 O O . LEU A 1 326 ? 27.547 -0.27 11.172 1 71.88 326 LEU A O 1
ATOM 2525 N N . ARG A 1 327 ? 26.172 1.26 12.07 1 61.22 327 ARG A N 1
ATOM 2526 C CA . ARG A 1 327 ? 27.172 2.318 11.977 1 61.22 327 ARG A CA 1
ATOM 2527 C C . ARG A 1 327 ? 27.875 2.529 13.312 1 61.22 327 ARG A C 1
ATOM 2529 O O . ARG A 1 327 ? 27.281 2.301 14.367 1 61.22 327 ARG A O 1
ATOM 2536 N N . MET B 1 1 ? 3.996 -48.906 -20.047 1 41.16 1 MET B N 1
ATOM 2537 C CA . MET B 1 1 ? 4.488 -47.75 -20.797 1 41.16 1 MET B CA 1
ATOM 2538 C C . MET B 1 1 ? 4.258 -46.438 -20.047 1 41.16 1 MET B C 1
ATOM 2540 O O . MET B 1 1 ? 3.111 -46.062 -19.797 1 41.16 1 MET B O 1
ATOM 2544 N N . SER B 1 2 ? 5.109 -46.125 -19.172 1 58.72 2 SER B N 1
ATOM 2545 C CA . SER B 1 2 ? 5.02 -44.906 -18.344 1 58.72 2 SER B CA 1
ATOM 2546 C C . SER B 1 2 ? 4.93 -43.656 -19.188 1 58.72 2 SER B C 1
ATOM 2548 O O . SER B 1 2 ? 5.695 -43.5 -20.141 1 58.72 2 SER B O 1
ATOM 2550 N N . SER B 1 3 ? 3.707 -43.031 -19.312 1 83.5 3 SER B N 1
ATOM 2551 C CA . SER B 1 3 ? 3.428 -41.906 -20.203 1 83.5 3 SER B CA 1
ATOM 2552 C C . SER B 1 3 ? 4.277 -40.688 -19.859 1 83.5 3 SER B C 1
ATOM 2554 O O . SER B 1 3 ? 4.637 -40.5 -18.688 1 83.5 3 SER B O 1
ATOM 2556 N N . ARG B 1 4 ? 4.848 -40.125 -20.938 1 93.25 4 ARG B N 1
ATOM 2557 C CA . ARG B 1 4 ? 5.684 -38.938 -20.875 1 93.25 4 ARG B CA 1
ATOM 2558 C C . ARG B 1 4 ? 4.93 -37.781 -20.25 1 93.25 4 ARG B C 1
ATOM 2560 O O . ARG B 1 4 ? 3.746 -37.562 -20.531 1 93.25 4 ARG B O 1
ATOM 2567 N N . PHE B 1 5 ? 5.68 -37.062 -19.359 1 95.5 5 PHE B N 1
ATOM 2568 C CA . PHE B 1 5 ? 5.148 -35.812 -18.828 1 95.5 5 PHE B CA 1
ATOM 2569 C C . PHE B 1 5 ? 5.785 -34.625 -19.531 1 95.5 5 PHE B C 1
ATOM 2571 O O . PHE B 1 5 ? 6.996 -34.594 -19.766 1 95.5 5 PHE B O 1
ATOM 2578 N N . TYR B 1 6 ? 4.965 -33.688 -19.922 1 97.06 6 TYR B N 1
ATOM 2579 C CA . TYR B 1 6 ? 5.441 -32.406 -20.406 1 97.06 6 TYR B CA 1
ATOM 2580 C C . TYR B 1 6 ? 5.273 -31.328 -19.359 1 97.06 6 TYR B C 1
ATOM 2582 O O . TYR B 1 6 ? 4.266 -31.281 -18.641 1 97.06 6 TYR B O 1
ATOM 2590 N N . ILE B 1 7 ? 6.25 -30.5 -19.219 1 97.56 7 ILE B N 1
ATOM 2591 C CA . ILE B 1 7 ? 6.199 -29.391 -18.281 1 97.56 7 ILE B CA 1
ATOM 2592 C C . ILE B 1 7 ? 6.23 -28.062 -19.031 1 97.56 7 ILE B C 1
ATOM 2594 O O . ILE B 1 7 ? 7.164 -27.797 -19.797 1 97.56 7 ILE B O 1
ATOM 2598 N N . LEU B 1 8 ? 5.199 -27.297 -18.891 1 97.75 8 LEU B N 1
ATOM 2599 C CA . LEU B 1 8 ? 5.121 -25.938 -19.422 1 97.75 8 LEU B CA 1
ATOM 2600 C C . LEU B 1 8 ? 5.398 -24.906 -18.328 1 97.75 8 LEU B C 1
ATOM 2602 O O . LEU B 1 8 ? 4.539 -24.641 -17.484 1 97.75 8 LEU B O 1
ATOM 2606 N N . GLY B 1 9 ? 6.52 -24.266 -18.375 1 95.5 9 GLY B N 1
ATOM 2607 C CA . GLY B 1 9 ? 7.004 -23.391 -17.312 1 95.5 9 GLY B CA 1
ATOM 2608 C C . GLY B 1 9 ? 8.188 -23.969 -16.562 1 95.5 9 GLY B C 1
ATOM 2609 O O . GLY B 1 9 ? 8.016 -24.75 -15.633 1 95.5 9 GLY B O 1
ATOM 2610 N N . ALA B 1 10 ? 9.352 -23.469 -16.859 1 93.38 10 ALA B N 1
ATOM 2611 C CA . ALA B 1 10 ? 10.594 -23.969 -16.281 1 93.38 10 ALA B CA 1
ATOM 2612 C C . ALA B 1 10 ? 11.109 -23.016 -15.195 1 93.38 10 ALA B C 1
ATOM 2614 O O . ALA B 1 10 ? 12.281 -22.641 -15.203 1 93.38 10 ALA B O 1
ATOM 2615 N N . GLY B 1 11 ? 10.211 -22.609 -14.367 1 92.25 11 GLY B N 1
ATOM 2616 C CA . GLY B 1 11 ? 10.586 -21.906 -13.148 1 92.25 11 GLY B CA 1
ATOM 2617 C C . GLY B 1 11 ? 10.914 -22.844 -12 1 92.25 11 GLY B C 1
ATOM 2618 O O . GLY B 1 11 ? 11.078 -24.047 -12.203 1 92.25 11 GLY B O 1
ATOM 2619 N N . ALA B 1 12 ? 11 -22.297 -10.844 1 91.62 12 ALA B N 1
ATOM 2620 C CA . ALA B 1 12 ? 11.398 -23.047 -9.656 1 91.62 12 ALA B CA 1
ATOM 2621 C C . ALA B 1 12 ? 10.484 -24.25 -9.445 1 91.62 12 ALA B C 1
ATOM 2623 O O . ALA B 1 12 ? 10.953 -25.391 -9.328 1 91.62 12 ALA B O 1
ATOM 2624 N N . ILE B 1 13 ? 9.203 -24.031 -9.438 1 92.75 13 ILE B N 1
ATOM 2625 C CA . ILE B 1 13 ? 8.227 -25.078 -9.172 1 92.75 13 ILE B CA 1
ATOM 2626 C C . ILE B 1 13 ? 8.25 -26.094 -10.312 1 92.75 13 ILE B C 1
ATOM 2628 O O . ILE B 1 13 ? 8.211 -27.297 -10.07 1 92.75 13 ILE B O 1
ATOM 2632 N N . GLY B 1 14 ? 8.305 -25.609 -11.508 1 95.25 14 GLY B N 1
ATOM 2633 C CA . GLY B 1 14 ? 8.344 -26.5 -12.656 1 95.25 14 GLY B CA 1
ATOM 2634 C C . GLY B 1 14 ? 9.555 -27.422 -12.664 1 95.25 14 GLY B C 1
ATOM 2635 O O . GLY B 1 14 ? 9.422 -28.625 -12.844 1 95.25 14 GLY B O 1
ATOM 2636 N N . LEU B 1 15 ? 10.68 -26.828 -12.445 1 95.12 15 LEU B N 1
ATOM 2637 C CA . LEU B 1 15 ? 11.914 -27.594 -12.453 1 95.12 15 LEU B CA 1
ATOM 2638 C C . LEU B 1 15 ? 11.945 -28.578 -11.289 1 95.12 15 LEU B C 1
ATOM 2640 O O . LEU B 1 15 ? 12.414 -29.703 -11.438 1 95.12 15 LEU B O 1
ATOM 2644 N N . PHE B 1 16 ? 11.492 -28.125 -10.203 1 93.56 16 PHE B N 1
ATOM 2645 C CA . PHE B 1 16 ? 11.43 -28.984 -9.031 1 93.56 16 PHE B CA 1
ATOM 2646 C C . PHE B 1 16 ? 10.578 -30.219 -9.312 1 93.56 16 PHE B C 1
ATOM 2648 O O . PHE B 1 16 ? 10.992 -31.344 -9.047 1 93.56 16 PHE B O 1
ATOM 2655 N N . HIS B 1 17 ? 9.477 -30.047 -9.859 1 93.56 17 HIS B N 1
ATOM 2656 C CA . HIS B 1 17 ? 8.57 -31.156 -10.102 1 93.56 17 HIS B CA 1
ATOM 2657 C C . HIS B 1 17 ? 9.055 -32.031 -11.266 1 93.56 17 HIS B C 1
ATOM 2659 O O . HIS B 1 17 ? 8.852 -33.219 -11.273 1 93.56 17 HIS B O 1
ATOM 2665 N N . ALA B 1 18 ? 9.648 -31.359 -12.266 1 95.06 18 ALA B N 1
ATOM 2666 C CA . ALA B 1 18 ? 10.273 -32.125 -13.336 1 95.06 18 ALA B CA 1
ATOM 2667 C C . ALA B 1 18 ? 11.297 -33.125 -12.781 1 95.06 18 ALA B C 1
ATOM 2669 O O . ALA B 1 18 ? 11.297 -34.312 -13.141 1 95.06 18 ALA B O 1
ATOM 2670 N N . HIS B 1 19 ? 12.141 -32.625 -11.914 1 94.19 19 HIS B N 1
ATOM 2671 C CA . HIS B 1 19 ? 13.141 -33.469 -11.273 1 94.19 19 HIS B CA 1
ATOM 2672 C C . HIS B 1 19 ? 12.492 -34.594 -10.477 1 94.19 19 HIS B C 1
ATOM 2674 O O . HIS B 1 19 ? 12.922 -35.75 -10.547 1 94.19 19 HIS B O 1
ATOM 2680 N N . HIS B 1 20 ? 11.547 -34.25 -9.781 1 91.06 20 HIS B N 1
ATOM 2681 C CA . HIS B 1 20 ? 10.875 -35.219 -8.906 1 91.06 20 HIS B CA 1
ATOM 2682 C C . HIS B 1 20 ? 10.195 -36.312 -9.719 1 91.06 20 HIS B C 1
ATOM 2684 O O . HIS B 1 20 ? 10.266 -37.469 -9.359 1 91.06 20 HIS B O 1
ATOM 2690 N N . ILE B 1 21 ? 9.523 -35.938 -10.742 1 92.06 21 ILE B N 1
ATOM 2691 C CA . ILE B 1 21 ? 8.844 -36.906 -11.602 1 92.06 21 ILE B CA 1
ATOM 2692 C C . ILE B 1 21 ? 9.867 -37.844 -12.242 1 92.06 21 ILE B C 1
ATOM 2694 O O . ILE B 1 21 ? 9.688 -39.062 -12.234 1 92.06 21 ILE B O 1
ATOM 2698 N N . ARG B 1 22 ? 10.875 -37.219 -12.758 1 92.75 22 ARG B N 1
ATOM 2699 C CA . ARG B 1 22 ? 11.922 -38 -13.391 1 92.75 22 ARG B CA 1
ATOM 2700 C C . ARG B 1 22 ? 12.547 -39 -12.391 1 92.75 22 ARG B C 1
ATOM 2702 O O . ARG B 1 22 ? 12.805 -40.156 -12.727 1 92.75 22 ARG B O 1
ATOM 2709 N N . THR B 1 23 ? 12.742 -38.5 -11.258 1 89 23 THR B N 1
ATOM 2710 C CA . THR B 1 23 ? 13.484 -39.25 -10.25 1 89 23 THR B CA 1
ATOM 2711 C C . THR B 1 23 ? 12.594 -40.344 -9.625 1 89 23 THR B C 1
ATOM 2713 O O . THR B 1 23 ? 13.047 -41.469 -9.375 1 89 23 THR B O 1
ATOM 2716 N N . PHE B 1 24 ? 11.422 -40 -9.367 1 85.19 24 PHE B N 1
ATOM 2717 C CA . PHE B 1 24 ? 10.609 -40.906 -8.555 1 85.19 24 PHE B CA 1
ATOM 2718 C C . PHE B 1 24 ? 9.672 -41.719 -9.43 1 85.19 24 PHE B C 1
ATOM 2720 O O . PHE B 1 24 ? 9.336 -42.844 -9.086 1 85.19 24 PHE B O 1
ATOM 2727 N N . LEU B 1 25 ? 9.219 -41.125 -10.523 1 85.69 25 LEU B N 1
ATOM 2728 C CA . LEU B 1 25 ? 8.32 -41.875 -11.398 1 85.69 25 LEU B CA 1
ATOM 2729 C C . LEU B 1 25 ? 9.102 -42.594 -12.492 1 85.69 25 LEU B C 1
ATOM 2731 O O . LEU B 1 25 ? 8.562 -43.469 -13.156 1 85.69 25 LEU B O 1
ATOM 2735 N N . HIS B 1 26 ? 10.266 -42.188 -12.727 1 87.75 26 HIS B N 1
ATOM 2736 C CA . HIS B 1 26 ? 11.141 -42.781 -13.734 1 87.75 26 HIS B CA 1
ATOM 2737 C C . HIS B 1 26 ? 10.5 -42.719 -15.117 1 87.75 26 HIS B C 1
ATOM 2739 O O . HIS B 1 26 ? 10.609 -43.688 -15.891 1 87.75 26 HIS B O 1
ATOM 2745 N N . THR B 1 27 ? 9.781 -41.719 -15.328 1 89.75 27 THR B N 1
ATOM 2746 C CA . THR B 1 27 ? 9.156 -41.5 -16.625 1 89.75 27 THR B CA 1
ATOM 2747 C C . THR B 1 27 ? 9.859 -40.375 -17.375 1 89.75 27 THR B C 1
ATOM 2749 O O . THR B 1 27 ? 10.43 -39.469 -16.75 1 89.75 27 THR B O 1
ATOM 2752 N N . PRO B 1 28 ? 9.82 -40.469 -18.719 1 93.94 28 PRO B N 1
ATOM 2753 C CA . PRO B 1 28 ? 10.422 -39.375 -19.469 1 93.94 28 PRO B CA 1
ATOM 2754 C C . PRO B 1 28 ? 9.727 -38.031 -19.203 1 93.94 28 PRO B C 1
ATOM 2756 O O . PRO B 1 28 ? 8.5 -37.969 -19.094 1 93.94 28 PRO B O 1
ATOM 2759 N N . VAL B 1 29 ? 10.523 -37.031 -19.062 1 96.06 29 VAL B N 1
ATOM 2760 C CA . VAL B 1 29 ? 10.023 -35.656 -18.859 1 96.06 29 VAL B CA 1
ATOM 2761 C C . VAL B 1 29 ? 10.562 -34.75 -19.953 1 96.06 29 VAL B C 1
ATOM 2763 O O . VAL B 1 29 ? 11.75 -34.812 -20.281 1 96.06 29 VAL B O 1
ATOM 2766 N N . THR B 1 30 ? 9.703 -34 -20.578 1 97.31 30 THR B N 1
ATOM 2767 C CA . THR B 1 30 ? 10.102 -33 -21.578 1 97.31 30 THR B CA 1
ATOM 2768 C C . THR B 1 30 ? 9.758 -31.594 -21.109 1 97.31 30 THR B C 1
ATOM 2770 O O . THR B 1 30 ? 8.594 -31.297 -20.844 1 97.31 30 THR B O 1
ATOM 2773 N N . LEU B 1 31 ? 10.75 -30.734 -21.016 1 97.75 31 LEU B N 1
ATOM 2774 C CA . LEU B 1 31 ? 10.516 -29.312 -20.766 1 97.75 31 LEU B CA 1
ATOM 2775 C C . LEU B 1 31 ? 10.133 -28.594 -22.062 1 97.75 31 LEU B C 1
ATOM 2777 O O . LEU B 1 31 ? 10.789 -28.781 -23.094 1 97.75 31 LEU B O 1
ATOM 2781 N N . LEU B 1 32 ? 9.07 -27.875 -22.031 1 97.81 32 LEU B N 1
ATOM 2782 C CA . LEU B 1 32 ? 8.695 -27 -23.141 1 97.81 32 LEU B CA 1
ATOM 2783 C C . LEU B 1 32 ? 9.273 -25.609 -22.953 1 97.81 32 LEU B C 1
ATOM 2785 O O . LEU B 1 32 ? 8.758 -24.812 -22.156 1 97.81 32 LEU B O 1
ATOM 2789 N N . LEU B 1 33 ? 10.273 -25.312 -23.734 1 96.62 33 LEU B N 1
ATOM 2790 C CA . LEU B 1 33 ? 11.055 -24.094 -23.516 1 96.62 33 LEU B CA 1
ATOM 2791 C C . LEU B 1 33 ? 11.062 -23.234 -24.781 1 96.62 33 LEU B C 1
ATOM 2793 O O . LEU B 1 33 ? 11.102 -23.75 -25.891 1 96.62 33 LEU B O 1
ATOM 2797 N N . ARG B 1 34 ? 11.039 -21.859 -24.562 1 89.94 34 ARG B N 1
ATOM 2798 C CA . ARG B 1 34 ? 11.242 -20.938 -25.672 1 89.94 34 ARG B CA 1
ATOM 2799 C C . ARG B 1 34 ? 12.672 -21.047 -26.203 1 89.94 34 ARG B C 1
ATOM 2801 O O . ARG B 1 34 ? 13.586 -21.453 -25.484 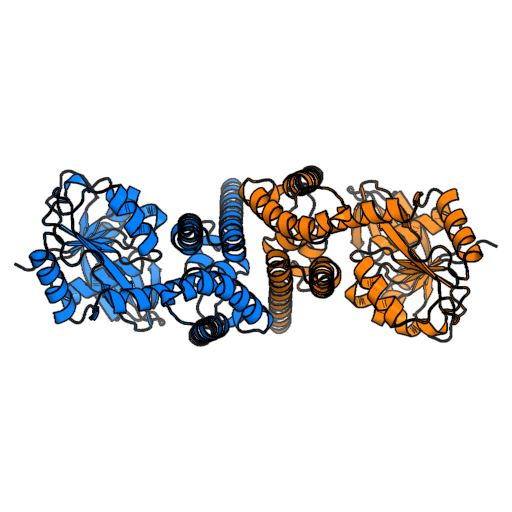1 89.94 34 ARG B O 1
ATOM 2808 N N . ALA B 1 35 ? 12.898 -20.562 -27.312 1 90.31 35 ALA B N 1
ATOM 2809 C CA . ALA B 1 35 ? 14.117 -20.797 -28.094 1 90.31 35 ALA B CA 1
ATOM 2810 C C . ALA B 1 35 ? 15.352 -20.375 -27.312 1 90.31 35 ALA B C 1
ATOM 2812 O O . ALA B 1 35 ? 16.297 -21.156 -27.141 1 90.31 35 ALA B O 1
ATOM 2813 N N . PRO B 1 36 ? 15.352 -19.188 -26.766 1 92.69 36 PRO B N 1
ATOM 2814 C CA . PRO B 1 36 ? 16.562 -18.781 -26.047 1 92.69 36 PRO B CA 1
ATOM 2815 C C . PRO B 1 36 ? 16.844 -19.672 -24.828 1 92.69 36 PRO B C 1
ATOM 2817 O O . PRO B 1 36 ? 17.984 -20.016 -24.578 1 92.69 36 PRO B O 1
ATOM 2820 N N . THR B 1 37 ? 15.836 -20.031 -24.172 1 93.56 37 THR B N 1
ATOM 2821 C CA . THR B 1 37 ? 15.984 -20.859 -23 1 93.56 37 THR B CA 1
ATOM 2822 C C . THR B 1 37 ? 16.359 -22.297 -23.391 1 93.56 37 THR B C 1
ATOM 2824 O O . THR B 1 37 ? 17.125 -22.953 -22.688 1 93.56 37 THR B O 1
ATOM 2827 N N . LEU B 1 38 ? 15.797 -22.766 -24.469 1 95.25 38 LEU B N 1
ATOM 2828 C CA . LEU B 1 38 ? 16.125 -24.094 -24.969 1 95.25 38 LEU B CA 1
ATOM 2829 C C . LEU B 1 38 ? 17.609 -24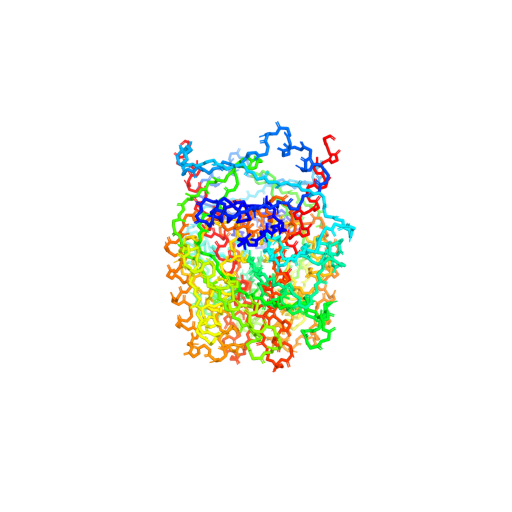.203 -25.281 1 95.25 38 LEU B C 1
ATOM 2831 O O . LEU B 1 38 ? 18.25 -25.203 -24.922 1 95.25 38 LEU B O 1
ATOM 2835 N N . THR B 1 39 ? 18.094 -23.172 -25.922 1 96.12 39 THR B N 1
ATOM 2836 C CA . THR B 1 39 ? 19.5 -23.141 -26.266 1 96.12 39 THR B CA 1
ATOM 2837 C C . THR B 1 39 ? 20.359 -23.203 -25 1 96.12 39 THR B C 1
ATOM 2839 O O . THR B 1 39 ? 21.359 -23.938 -24.953 1 96.12 39 THR B O 1
ATOM 2842 N N . GLN B 1 40 ? 19.953 -22.453 -24.047 1 95.44 40 GLN B N 1
ATOM 2843 C CA . GLN B 1 40 ? 20.688 -22.422 -22.781 1 95.44 40 GLN B CA 1
ATOM 2844 C C . GLN B 1 40 ? 20.625 -23.781 -22.094 1 95.44 40 GLN B C 1
ATOM 2846 O O . GLN B 1 40 ? 21.609 -24.203 -21.469 1 95.44 40 GLN B O 1
ATOM 2851 N N . PHE B 1 41 ? 19.5 -24.422 -22.188 1 96.44 41 PHE B N 1
ATOM 2852 C CA . PHE B 1 41 ? 19.344 -25.719 -21.531 1 96.44 41 PHE B CA 1
ATOM 2853 C C . PHE B 1 41 ? 20.203 -26.766 -22.219 1 96.44 41 PHE B C 1
ATOM 2855 O O . PHE B 1 41 ? 20.828 -27.594 -21.531 1 96.44 41 PHE B O 1
ATOM 2862 N N . HIS B 1 42 ? 20.312 -26.734 -23.453 1 95.94 42 HIS B N 1
ATOM 2863 C CA . HIS B 1 42 ? 21.172 -27.641 -24.203 1 95.94 42 HIS B CA 1
ATOM 2864 C C . HIS B 1 42 ? 22.641 -27.406 -23.875 1 95.94 42 HIS B C 1
ATOM 2866 O O . HIS B 1 42 ? 23.422 -28.344 -23.734 1 95.94 42 HIS B O 1
ATOM 2872 N N . ALA B 1 43 ? 22.922 -26.156 -23.766 1 95.06 43 ALA B N 1
ATOM 2873 C CA . ALA B 1 43 ? 24.297 -25.797 -23.406 1 95.06 43 ALA B CA 1
ATOM 2874 C C . ALA B 1 43 ? 24.656 -26.312 -22.031 1 95.06 43 ALA B C 1
ATOM 2876 O O . ALA B 1 43 ? 25.844 -26.578 -21.75 1 95.06 43 ALA B O 1
ATOM 2877 N N . ALA B 1 44 ? 23.688 -26.484 -21.234 1 94 44 ALA B N 1
ATOM 2878 C CA . ALA B 1 44 ? 23.891 -27.031 -19.891 1 94 44 ALA B CA 1
ATOM 2879 C C . ALA B 1 44 ? 23.766 -28.547 -19.891 1 94 44 ALA B C 1
ATOM 2881 O O . ALA B 1 44 ? 23.578 -29.156 -18.844 1 94 44 ALA B O 1
ATOM 2882 N N . ASN B 1 45 ? 23.797 -29.172 -21.062 1 95.5 45 ASN B N 1
ATOM 2883 C CA . ASN B 1 45 ? 23.734 -30.609 -21.266 1 95.5 45 ASN B CA 1
ATOM 2884 C C . ASN B 1 45 ? 22.422 -31.203 -20.766 1 95.5 45 ASN B C 1
ATOM 2886 O O . ASN B 1 45 ? 22.391 -32.312 -20.219 1 95.5 45 ASN B O 1
ATOM 2890 N N . ASN B 1 46 ? 21.344 -30.375 -20.766 1 96.69 46 ASN B N 1
ATOM 2891 C CA . ASN B 1 46 ? 20 -30.812 -20.375 1 96.69 46 ASN B CA 1
ATOM 2892 C C . ASN B 1 46 ? 19.953 -31.281 -18.922 1 96.69 46 ASN B C 1
ATOM 2894 O O . ASN B 1 46 ? 19.266 -32.25 -18.609 1 96.69 46 ASN B O 1
ATOM 2898 N N . THR B 1 47 ? 20.672 -30.641 -18.156 1 95.44 47 THR B N 1
ATOM 2899 C CA . THR B 1 47 ? 20.797 -31.078 -16.766 1 95.44 47 THR B CA 1
ATOM 2900 C C . THR B 1 47 ? 20.125 -30.094 -15.82 1 95.44 47 THR B C 1
ATOM 2902 O O . THR B 1 47 ? 20.312 -28.891 -15.938 1 95.44 47 THR B O 1
ATOM 2905 N N . LEU B 1 48 ? 19.312 -30.672 -15 1 95.31 48 LEU B N 1
ATOM 2906 C CA . LEU B 1 48 ? 18.656 -29.953 -13.922 1 95.31 48 LEU B CA 1
ATOM 2907 C C . LEU B 1 48 ? 19.266 -30.312 -12.57 1 95.31 48 LEU B C 1
ATOM 2909 O O . LEU B 1 48 ? 19.531 -31.484 -12.305 1 95.31 48 LEU B O 1
ATOM 2913 N N . THR B 1 49 ? 19.531 -29.25 -11.727 1 94.94 49 THR B N 1
ATOM 2914 C CA . THR B 1 49 ? 20.172 -29.469 -10.438 1 94.94 49 THR B CA 1
ATOM 2915 C C . THR B 1 49 ? 19.281 -28.984 -9.297 1 94.94 49 THR B C 1
ATOM 2917 O O . THR B 1 49 ? 18.688 -27.922 -9.383 1 94.94 49 THR B O 1
ATOM 2920 N N . ILE B 1 50 ? 19.203 -29.812 -8.242 1 94.19 50 ILE B N 1
ATOM 2921 C CA . ILE B 1 50 ? 18.5 -29.438 -7.016 1 94.19 50 ILE B CA 1
ATOM 2922 C C . ILE B 1 50 ? 19.5 -29.312 -5.867 1 94.19 50 ILE B C 1
ATOM 2924 O O . ILE B 1 50 ? 20.297 -30.219 -5.637 1 94.19 50 ILE B O 1
ATOM 2928 N N . GLN B 1 51 ? 19.375 -28.156 -5.168 1 94.19 51 GLN B N 1
ATOM 2929 C CA . GLN B 1 51 ? 20.266 -27.875 -4.047 1 94.19 51 GLN B CA 1
ATOM 2930 C C . GLN B 1 51 ? 19.469 -27.578 -2.775 1 94.19 51 GLN B C 1
ATOM 2932 O O . GLN B 1 51 ? 18.281 -27.297 -2.834 1 94.19 51 GLN B O 1
ATOM 2937 N N . THR B 1 52 ? 20.172 -27.75 -1.649 1 91.06 52 THR B N 1
ATOM 2938 C CA . THR B 1 52 ? 19.641 -27.281 -0.374 1 91.06 52 THR B CA 1
ATOM 2939 C C . THR B 1 52 ? 19.953 -25.812 -0.156 1 91.06 52 THR B C 1
ATOM 2941 O O . THR B 1 52 ? 20.656 -25.188 -0.964 1 91.06 52 THR B O 1
ATOM 2944 N N . SER B 1 53 ? 19.438 -25.25 0.907 1 86.56 53 SER B N 1
ATOM 2945 C CA . SER B 1 53 ? 19.625 -23.828 1.211 1 86.56 53 SER B CA 1
ATOM 2946 C C . SER B 1 53 ? 21.109 -23.5 1.378 1 86.56 53 SER B C 1
ATOM 2948 O O . SER B 1 53 ? 21.531 -22.375 1.093 1 86.56 53 SER B O 1
ATOM 2950 N N . ASP B 1 54 ? 21.906 -24.453 1.783 1 88.12 54 ASP B N 1
ATOM 2951 C CA . ASP B 1 54 ? 23.344 -24.25 1.958 1 88.12 54 ASP B CA 1
ATOM 2952 C C . ASP B 1 54 ? 24.094 -24.531 0.661 1 88.12 54 ASP B C 1
ATOM 2954 O O . ASP B 1 54 ? 25.328 -24.656 0.666 1 88.12 54 ASP B O 1
ATOM 2958 N N . ARG B 1 55 ? 23.391 -24.766 -0.386 1 87.06 55 ARG B N 1
ATOM 2959 C CA . ARG B 1 55 ? 23.922 -24.906 -1.736 1 87.06 55 ARG B CA 1
ATOM 2960 C C . ARG B 1 55 ? 24.562 -26.281 -1.935 1 87.06 55 ARG B C 1
ATOM 2962 O O . ARG B 1 55 ? 25.422 -26.453 -2.799 1 87.06 55 ARG B O 1
ATOM 2969 N N . THR B 1 56 ? 24.125 -27.141 -1.146 1 92.25 56 THR B N 1
ATOM 2970 C CA . THR B 1 56 ? 24.562 -28.516 -1.361 1 92.25 56 THR B CA 1
ATOM 2971 C C . THR B 1 56 ? 23.703 -29.203 -2.414 1 92.25 56 THR B C 1
ATOM 2973 O O . THR B 1 56 ? 22.469 -29.219 -2.295 1 92.25 56 THR B O 1
ATOM 2976 N N . VAL B 1 57 ? 24.406 -29.828 -3.373 1 92.69 57 VAL B N 1
ATOM 2977 C CA . VAL B 1 57 ? 23.672 -30.516 -4.418 1 92.69 57 VAL B CA 1
ATOM 2978 C C . VAL B 1 57 ? 23.094 -31.828 -3.865 1 92.69 57 VAL B C 1
ATOM 2980 O O . VAL B 1 57 ? 23.828 -32.656 -3.322 1 92.69 57 VAL B O 1
ATOM 2983 N N . ILE B 1 58 ? 21.828 -31.922 -4.078 1 89.81 58 ILE B N 1
ATOM 2984 C CA . ILE B 1 58 ? 21.219 -33.125 -3.525 1 89.81 58 ILE B CA 1
ATOM 2985 C C . ILE B 1 58 ? 20.656 -33.969 -4.656 1 89.81 58 ILE B C 1
ATOM 2987 O O . ILE B 1 58 ? 20.219 -35.125 -4.426 1 89.81 58 ILE B O 1
ATOM 2991 N N . GLY B 1 59 ? 20.641 -33.469 -5.863 1 91.88 59 GLY B N 1
ATOM 2992 C CA . GLY B 1 59 ? 20.156 -34.25 -6.98 1 91.88 59 GLY B CA 1
ATOM 2993 C C . GLY B 1 59 ? 20.359 -33.562 -8.32 1 91.88 59 GLY B C 1
ATOM 2994 O O . GLY B 1 59 ? 20.391 -32.344 -8.414 1 91.88 59 GLY B O 1
ATOM 2995 N N . THR B 1 60 ? 20.531 -34.438 -9.352 1 94.19 60 THR B N 1
ATOM 2996 C CA . THR B 1 60 ? 20.594 -34 -10.734 1 94.19 60 THR B CA 1
ATOM 2997 C C . THR B 1 60 ? 19.766 -34.906 -11.648 1 94.19 60 THR B C 1
ATOM 2999 O O . THR B 1 60 ? 19.625 -36.094 -11.383 1 94.19 60 THR B O 1
ATOM 3002 N N . SER B 1 61 ? 19.188 -34.281 -12.562 1 95 61 SER B N 1
ATOM 3003 C CA . SER B 1 61 ? 18.422 -35.031 -13.547 1 95 61 SER B CA 1
ATOM 3004 C C . SER B 1 61 ? 18.672 -34.531 -14.961 1 95 61 SER B C 1
ATOM 3006 O O . SER B 1 61 ? 18.891 -33.344 -15.164 1 95 61 SER B O 1
ATOM 3008 N N . THR B 1 62 ? 18.688 -35.438 -15.883 1 95.44 62 THR B N 1
ATOM 3009 C CA . THR B 1 62 ? 18.719 -35.094 -17.297 1 95.44 62 THR B CA 1
ATOM 3010 C C . THR B 1 62 ? 17.328 -35.219 -17.922 1 95.44 62 THR B C 1
ATOM 3012 O O . THR B 1 62 ? 16.688 -36.281 -17.797 1 95.44 62 THR B O 1
ATOM 3015 N N . LEU B 1 63 ? 16.875 -34.219 -18.547 1 96.62 63 LEU B N 1
ATOM 3016 C CA . LEU B 1 63 ? 15.531 -34.156 -19.109 1 96.62 63 LEU B CA 1
ATOM 3017 C C . LEU B 1 63 ? 15.578 -33.844 -20.594 1 96.62 63 LEU B C 1
ATOM 3019 O O . LEU B 1 63 ? 16.562 -33.312 -21.094 1 96.62 63 LEU B O 1
ATOM 3023 N N . ASP B 1 64 ? 14.57 -34.219 -21.281 1 96.81 64 ASP B N 1
ATOM 3024 C CA . ASP B 1 64 ? 14.375 -33.781 -22.656 1 96.81 64 ASP B CA 1
ATOM 3025 C C . ASP B 1 64 ? 13.82 -32.344 -22.688 1 96.81 64 ASP B C 1
ATOM 3027 O O . ASP B 1 64 ? 13.305 -31.859 -21.672 1 96.81 64 ASP B O 1
ATOM 3031 N N . ALA B 1 65 ? 14.016 -31.656 -23.797 1 97.69 65 ALA B N 1
ATOM 3032 C CA . ALA B 1 65 ? 13.461 -30.312 -23.969 1 97.69 65 ALA B CA 1
ATOM 3033 C C . ALA B 1 65 ? 13.148 -30.031 -25.438 1 97.69 65 ALA B C 1
ATOM 3035 O O . ALA B 1 65 ? 13.82 -30.562 -26.328 1 97.69 65 ALA B O 1
ATOM 3036 N N . GLU B 1 66 ? 12.141 -29.281 -25.656 1 97.31 66 GLU B N 1
ATOM 3037 C CA . GLU B 1 66 ? 11.789 -28.875 -27 1 97.31 66 GLU B CA 1
ATOM 3038 C C . GLU B 1 66 ? 11.07 -27.531 -27 1 97.31 66 GLU B C 1
ATOM 3040 O O . GLU B 1 66 ? 10.602 -27.078 -25.969 1 97.31 66 GLU B O 1
ATOM 3045 N N . GLU B 1 67 ? 10.992 -26.938 -28.141 1 96.88 67 GLU B N 1
ATOM 3046 C CA . GLU B 1 67 ? 10.195 -25.719 -28.312 1 96.88 67 GLU B CA 1
ATOM 3047 C C . GLU B 1 67 ? 8.711 -26.062 -28.438 1 96.88 67 GLU B C 1
ATOM 3049 O O . GLU B 1 67 ? 8.344 -27.031 -29.094 1 96.88 67 GLU B O 1
ATOM 3054 N N . PRO B 1 68 ? 7.906 -25.281 -27.812 1 96.69 68 PRO B N 1
ATOM 3055 C CA . PRO B 1 68 ? 6.469 -25.484 -28 1 96.69 68 PRO B CA 1
ATOM 3056 C C . PRO B 1 68 ? 6.008 -25.156 -29.406 1 96.69 68 PRO B C 1
ATOM 3058 O O . PRO B 1 68 ? 6.02 -23.984 -29.812 1 96.69 68 PRO B O 1
ATOM 3061 N N . THR B 1 69 ? 5.605 -26.125 -30.172 1 95.75 69 THR B N 1
ATOM 3062 C CA . THR B 1 69 ? 5.109 -25.984 -31.531 1 95.75 69 THR B CA 1
ATOM 3063 C C . THR B 1 69 ? 3.854 -26.812 -31.75 1 95.75 69 THR B C 1
ATOM 3065 O O . THR B 1 69 ? 3.605 -27.781 -31 1 95.75 69 THR B O 1
ATOM 3068 N N . PRO B 1 70 ? 3.1 -26.422 -32.719 1 95.38 70 PRO B N 1
ATOM 3069 C CA . PRO B 1 70 ? 1.846 -27.156 -32.938 1 95.38 70 PRO B CA 1
ATOM 3070 C C . PRO B 1 70 ? 2.062 -28.516 -33.594 1 95.38 70 PRO B C 1
ATOM 3072 O O . PRO B 1 70 ? 1.176 -29.375 -33.531 1 95.38 70 PRO B O 1
ATOM 3075 N N . ASP B 1 71 ? 3.166 -28.734 -34.188 1 93.12 71 ASP B N 1
ATOM 3076 C CA . ASP B 1 71 ? 3.379 -29.906 -35.031 1 93.12 71 ASP B CA 1
ATOM 3077 C C . ASP B 1 71 ? 4.066 -31.031 -34.281 1 93.12 71 ASP B C 1
ATOM 3079 O O . ASP B 1 71 ? 4.477 -32.031 -34.875 1 93.12 71 ASP B O 1
ATOM 3083 N N . GLY B 1 72 ? 4.172 -31.016 -33.031 1 93.12 72 GLY B N 1
ATOM 3084 C CA . GLY B 1 72 ? 4.785 -32.062 -32.25 1 93.12 72 GLY B CA 1
ATOM 3085 C C . GLY B 1 72 ? 3.836 -33.219 -31.922 1 93.12 72 GLY B C 1
ATOM 3086 O O . GLY B 1 72 ? 2.664 -33.188 -32.312 1 93.12 72 GLY B O 1
ATOM 3087 N N . PRO B 1 73 ? 4.387 -34.281 -31.281 1 94.81 73 PRO B N 1
ATOM 3088 C CA . PRO B 1 73 ? 3.533 -35.406 -30.875 1 94.81 73 PRO B CA 1
ATOM 3089 C C . PRO B 1 73 ? 2.432 -34.969 -29.906 1 94.81 73 PRO B C 1
ATOM 3091 O O . PRO B 1 73 ? 2.549 -33.938 -29.25 1 94.81 73 PRO B O 1
ATOM 3094 N N . PRO B 1 74 ? 1.368 -35.812 -29.875 1 96.12 74 PRO B N 1
ATOM 3095 C CA . PRO B 1 74 ? 0.317 -35.531 -28.891 1 96.12 74 PRO B CA 1
ATOM 3096 C C . PRO B 1 74 ? 0.844 -35.469 -27.453 1 96.12 74 PRO B C 1
ATOM 3098 O O . PRO B 1 74 ? 1.736 -36.219 -27.094 1 96.12 74 PRO B O 1
ATOM 3101 N N . ILE B 1 75 ? 0.262 -34.594 -26.688 1 96.56 75 ILE B N 1
ATOM 3102 C CA . ILE B 1 75 ? 0.599 -34.438 -25.266 1 96.56 75 ILE B CA 1
ATOM 3103 C C . ILE B 1 75 ? -0.498 -35.062 -24.406 1 96.56 75 ILE B C 1
ATOM 3105 O O . ILE B 1 75 ? -1.619 -34.562 -24.359 1 96.56 75 ILE B O 1
ATOM 3109 N N . GLU B 1 76 ? -0.127 -36.125 -23.719 1 95.44 76 GLU B N 1
ATOM 3110 C CA . GLU B 1 76 ? -1.103 -36.812 -22.891 1 95.44 76 GLU B CA 1
ATOM 3111 C C . GLU B 1 76 ? -1.105 -36.25 -21.469 1 95.44 76 GLU B C 1
ATOM 3113 O O . GLU B 1 76 ? -2.162 -36.125 -20.844 1 95.44 76 GLU B O 1
ATOM 3118 N N . ASN B 1 77 ? 0.047 -36.031 -20.922 1 95.56 77 ASN B N 1
ATOM 3119 C CA . ASN B 1 77 ? 0.216 -35.469 -19.578 1 95.56 77 ASN B CA 1
ATOM 3120 C C . ASN B 1 77 ? 0.959 -34.125 -19.594 1 95.56 77 ASN B C 1
ATOM 3122 O O . ASN B 1 77 ? 2.148 -34.094 -19.922 1 95.56 77 ASN B O 1
ATOM 3126 N N . LEU B 1 78 ? 0.244 -33.062 -19.219 1 96.81 78 LEU B N 1
ATOM 3127 C CA . LEU B 1 78 ? 0.828 -31.719 -19.219 1 96.81 78 LEU B CA 1
ATOM 3128 C C . LEU B 1 78 ? 0.732 -31.094 -17.828 1 96.81 78 LEU B C 1
ATOM 3130 O O . LEU B 1 78 ? -0.347 -31.047 -17.234 1 96.81 78 LEU B O 1
ATOM 3134 N N . ILE B 1 79 ? 1.861 -30.672 -17.297 1 96.94 79 ILE B N 1
ATOM 3135 C CA . ILE B 1 79 ? 1.891 -29.906 -16.062 1 96.94 79 ILE B CA 1
ATOM 3136 C C . ILE B 1 79 ? 2.254 -28.453 -16.359 1 96.94 79 ILE B C 1
ATOM 3138 O O . ILE B 1 79 ? 3.293 -28.188 -16.969 1 96.94 79 ILE B O 1
ATOM 3142 N N . ILE B 1 80 ? 1.389 -27.594 -15.969 1 98 80 ILE B N 1
ATOM 3143 C CA . ILE B 1 80 ? 1.606 -26.172 -16.219 1 98 80 ILE B CA 1
ATOM 3144 C C . ILE B 1 80 ? 2.086 -25.5 -14.93 1 98 80 ILE B C 1
ATOM 3146 O O . ILE B 1 80 ? 1.391 -25.516 -13.914 1 98 80 ILE B O 1
ATOM 3150 N N . CYS B 1 81 ? 3.262 -24.922 -15.047 1 97 81 CYS B N 1
ATOM 3151 C CA . CYS B 1 81 ? 3.881 -24.266 -13.898 1 97 81 CYS B CA 1
ATOM 3152 C C . CYS B 1 81 ? 4.312 -22.844 -14.242 1 97 81 CYS B C 1
ATOM 3154 O O . CYS B 1 81 ? 5.188 -22.281 -13.586 1 97 81 CYS B O 1
ATOM 3156 N N . THR B 1 82 ? 3.736 -22.203 -15.266 1 95.69 82 THR B N 1
ATOM 3157 C CA . THR B 1 82 ? 4.027 -20.828 -15.625 1 95.69 82 THR B CA 1
ATOM 3158 C C . THR B 1 82 ? 3.445 -19.859 -14.602 1 95.69 82 THR B C 1
ATOM 3160 O O . THR B 1 82 ? 2.637 -20.266 -13.758 1 95.69 82 THR B O 1
ATOM 3163 N N . LYS B 1 83 ? 3.914 -18.688 -14.695 1 93.81 83 LYS B N 1
ATOM 3164 C CA . LYS B 1 83 ? 3.117 -17.656 -14.031 1 93.81 83 LYS B CA 1
ATOM 3165 C C . LYS B 1 83 ? 1.706 -17.594 -14.609 1 93.81 83 LYS B C 1
ATOM 3167 O O . LYS B 1 83 ? 1.516 -17.781 -15.812 1 93.81 83 LYS B O 1
ATOM 3172 N N . ALA B 1 84 ? 0.823 -17.25 -13.75 1 94.62 84 ALA B N 1
ATOM 3173 C CA . ALA B 1 84 ? -0.588 -17.328 -14.125 1 94.62 84 ALA B CA 1
ATOM 3174 C C . ALA B 1 84 ? -0.875 -16.484 -15.359 1 94.62 84 ALA B C 1
ATOM 3176 O O . ALA B 1 84 ? -1.579 -16.922 -16.266 1 94.62 84 ALA B O 1
ATOM 3177 N N . HIS B 1 85 ? -0.313 -15.336 -15.43 1 93.5 85 HIS B N 1
ATOM 3178 C CA . HIS B 1 85 ? -0.632 -14.406 -16.516 1 93.5 85 HIS B CA 1
ATOM 3179 C C . HIS B 1 85 ? 0.013 -14.844 -17.828 1 93.5 85 HIS B C 1
ATOM 3181 O O . HIS B 1 85 ? -0.328 -14.328 -18.891 1 93.5 85 HIS B O 1
ATOM 3187 N N . ASP B 1 86 ? 0.873 -15.797 -17.828 1 94.94 86 ASP B N 1
ATOM 3188 C CA . ASP B 1 86 ? 1.564 -16.266 -19.016 1 94.94 86 ASP B CA 1
ATOM 3189 C C . ASP B 1 86 ? 0.946 -17.562 -19.547 1 94.94 86 ASP B C 1
ATOM 3191 O O . ASP B 1 86 ? 1.275 -18.016 -20.641 1 94.94 86 ASP B O 1
ATOM 3195 N N . THR B 1 87 ? 0.072 -18.125 -18.828 1 96.81 87 THR B N 1
ATOM 3196 C CA . THR B 1 87 ? -0.389 -19.484 -19.047 1 96.81 87 THR B CA 1
ATOM 3197 C C . THR B 1 87 ? -1.016 -19.625 -20.438 1 96.81 87 THR B C 1
ATOM 3199 O O . THR B 1 87 ? -0.618 -20.484 -21.219 1 96.81 87 THR B O 1
ATOM 3202 N N . LEU B 1 88 ? -1.959 -18.781 -20.812 1 95.81 88 LEU B N 1
ATOM 3203 C CA . LEU B 1 88 ? -2.686 -18.906 -22.078 1 95.81 88 LEU B CA 1
ATOM 3204 C C . LEU B 1 88 ? -1.746 -18.719 -23.266 1 95.81 88 LEU B C 1
ATOM 3206 O O . LEU B 1 88 ? -1.793 -19.5 -24.219 1 95.81 88 LEU B O 1
ATOM 3210 N N . ALA B 1 89 ? -0.919 -17.703 -23.172 1 95.88 89 ALA B N 1
ATOM 3211 C CA . ALA B 1 89 ? 0.029 -17.453 -24.25 1 95.88 89 ALA B CA 1
ATOM 3212 C C . ALA B 1 89 ? 1 -18.609 -24.422 1 95.88 89 ALA B C 1
ATOM 3214 O O . ALA B 1 89 ? 1.379 -18.953 -25.547 1 95.88 89 ALA B O 1
ATOM 3215 N N . ALA B 1 90 ? 1.424 -19.188 -23.312 1 96.44 90 ALA B N 1
ATOM 3216 C CA . ALA B 1 90 ? 2.373 -20.297 -23.344 1 96.44 90 ALA B CA 1
ATOM 3217 C C . ALA B 1 90 ? 1.723 -21.562 -23.891 1 96.44 90 ALA B C 1
ATOM 3219 O O . ALA B 1 90 ? 2.391 -22.391 -24.516 1 96.44 90 ALA B O 1
ATOM 3220 N N . LEU B 1 91 ? 0.492 -21.688 -23.656 1 96.94 91 LEU B N 1
ATOM 3221 C CA . LEU B 1 91 ? -0.245 -22.891 -24.031 1 96.94 91 LEU B CA 1
ATOM 3222 C C . LEU B 1 91 ? -0.618 -22.844 -25.516 1 96.94 91 LEU B C 1
ATOM 3224 O O . LEU B 1 91 ? -0.748 -23.891 -26.156 1 96.94 91 LEU B O 1
ATOM 3228 N N . ASP B 1 92 ? -0.775 -21.734 -26.078 1 96.38 92 ASP B N 1
ATOM 3229 C CA . ASP B 1 92 ? -1.323 -21.5 -27.422 1 96.38 92 ASP B CA 1
ATOM 3230 C C . ASP B 1 92 ? -0.576 -22.328 -28.469 1 96.38 92 ASP B C 1
ATOM 3232 O O . ASP B 1 92 ? -1.192 -23.047 -29.25 1 96.38 92 ASP B O 1
ATOM 3236 N N . PRO B 1 93 ? 0.727 -22.312 -28.484 1 96.62 93 PRO B N 1
ATOM 3237 C CA . PRO B 1 93 ? 1.458 -23.016 -29.547 1 96.62 93 PRO B CA 1
ATOM 3238 C C . PRO B 1 93 ? 1.273 -24.531 -29.469 1 96.62 93 PRO B C 1
ATOM 3240 O O . PRO B 1 93 ? 1.488 -25.234 -30.469 1 96.62 93 PRO B O 1
ATOM 3243 N N . ILE B 1 94 ? 0.889 -25.047 -28.375 1 97.31 94 ILE B N 1
ATOM 3244 C CA . ILE B 1 94 ? 0.819 -26.5 -28.25 1 97.31 94 ILE B CA 1
ATOM 3245 C C . ILE B 1 94 ? -0.639 -26.938 -28.141 1 97.31 94 ILE B C 1
ATOM 3247 O O . ILE B 1 94 ? -0.925 -28.125 -27.984 1 97.31 94 ILE B O 1
ATOM 3251 N N . SER B 1 95 ? -1.539 -26.062 -28.219 1 96.19 95 SER B N 1
ATOM 3252 C CA . SER B 1 95 ? -2.959 -26.359 -28.078 1 96.19 95 SER B CA 1
ATOM 3253 C C . SER B 1 95 ? -3.398 -27.422 -29.078 1 96.19 95 SER B C 1
ATOM 3255 O O . SER B 1 95 ? -4.227 -28.281 -28.766 1 96.19 95 SER B O 1
ATOM 3257 N N . PRO B 1 96 ? -2.865 -27.438 -30.328 1 96.19 96 PRO B N 1
ATOM 3258 C CA . PRO B 1 96 ? -3.266 -28.453 -31.297 1 96.19 96 PRO B CA 1
ATOM 3259 C C . PRO B 1 96 ? -2.816 -29.859 -30.906 1 96.19 96 PRO B C 1
ATOM 3261 O O . PRO B 1 96 ? -3.287 -30.844 -31.469 1 96.19 96 PRO B O 1
ATOM 3264 N N . ARG B 1 97 ? -1.912 -29.906 -29.969 1 97.06 97 ARG B N 1
ATOM 3265 C CA . ARG B 1 97 ? -1.384 -31.203 -29.547 1 97.06 97 ARG B CA 1
ATOM 3266 C C . ARG B 1 97 ? -2.219 -31.781 -28.406 1 97.06 97 ARG B C 1
ATOM 3268 O O . ARG B 1 97 ? -1.978 -32.906 -27.969 1 97.06 97 ARG B O 1
ATOM 3275 N N . LEU B 1 98 ? -3.18 -31.031 -27.953 1 96.25 98 LEU B N 1
ATOM 3276 C CA . LEU B 1 98 ? -4.051 -31.453 -26.859 1 96.25 98 LEU B CA 1
ATOM 3277 C C . LEU B 1 98 ? -5.363 -32.031 -27.406 1 96.25 98 LEU B C 1
ATOM 3279 O O . LEU B 1 98 ? -5.867 -31.547 -28.422 1 96.25 98 LEU B O 1
ATOM 3283 N N . SER B 1 99 ? -5.883 -33.031 -26.703 1 94.19 99 SER B N 1
ATOM 3284 C CA . SER B 1 99 ? -7.113 -33.719 -27.094 1 94.19 99 SER B CA 1
ATOM 3285 C C . SER B 1 99 ? -7.863 -34.25 -25.891 1 94.19 99 SER B C 1
ATOM 3287 O O . SER B 1 99 ? -7.523 -33.938 -24.75 1 94.19 99 SER B O 1
ATOM 3289 N N . SER B 1 100 ? -8.875 -35.031 -26.156 1 93.94 100 SER B N 1
ATOM 3290 C CA . SER B 1 100 ? -9.656 -35.688 -25.109 1 93.94 100 SER B CA 1
ATOM 3291 C C . SER B 1 100 ? -8.828 -36.719 -24.344 1 93.94 100 SER B C 1
ATOM 3293 O O . SER B 1 100 ? -9.211 -37.156 -23.266 1 93.94 100 SER B O 1
ATOM 3295 N N . ASN B 1 101 ? -7.695 -37.031 -24.875 1 93.38 101 ASN B N 1
ATOM 3296 C CA . ASN B 1 101 ? -6.793 -37.969 -24.219 1 93.38 101 ASN B CA 1
ATOM 3297 C C . ASN B 1 101 ? -5.773 -37.25 -23.344 1 93.38 101 ASN B C 1
ATOM 3299 O O . ASN B 1 101 ? -4.93 -37.906 -22.719 1 93.38 101 ASN B O 1
ATOM 3303 N N . SER B 1 102 ? -5.879 -35.969 -23.297 1 95.56 102 SER B N 1
ATOM 3304 C CA . SER B 1 102 ? -4.906 -35.156 -22.547 1 95.56 102 SER B CA 1
ATOM 3305 C C . SER B 1 102 ? -5.426 -34.844 -21.156 1 95.56 102 SER B C 1
ATOM 3307 O O . SER B 1 102 ? -6.617 -34.594 -20.969 1 95.56 102 SER B O 1
ATOM 3309 N N . THR B 1 103 ? -4.512 -34.906 -20.156 1 96.19 103 THR B N 1
ATOM 3310 C CA . THR B 1 103 ? -4.746 -34.375 -18.812 1 96.19 103 THR B CA 1
ATOM 3311 C C . THR B 1 103 ? -3.785 -33.25 -18.5 1 96.19 103 THR B C 1
ATOM 3313 O O . THR B 1 103 ? -2.57 -33.375 -18.641 1 96.19 103 THR B O 1
ATOM 3316 N N . ILE B 1 104 ? -4.355 -32.094 -18.109 1 96.94 104 ILE B N 1
ATOM 3317 C CA . ILE B 1 104 ? -3.582 -30.922 -17.703 1 96.94 104 ILE B CA 1
ATOM 3318 C C . ILE B 1 104 ? -3.639 -30.75 -16.188 1 96.94 104 ILE B C 1
ATOM 3320 O O . ILE B 1 104 ? -4.719 -30.781 -15.594 1 96.94 104 ILE B O 1
ATOM 3324 N N . LEU B 1 105 ? -2.496 -30.656 -15.555 1 97.12 105 LEU B N 1
ATOM 3325 C CA . LEU B 1 105 ? -2.412 -30.297 -14.148 1 97.12 105 LEU B CA 1
ATOM 3326 C C . LEU B 1 105 ? -1.906 -28.859 -13.992 1 97.12 105 LEU B C 1
ATOM 3328 O O . LEU B 1 105 ? -0.786 -28.547 -14.398 1 97.12 105 LEU B O 1
ATOM 3332 N N . LEU B 1 106 ? -2.746 -28.031 -13.461 1 97.81 106 LEU B N 1
ATOM 3333 C CA . LEU B 1 106 ? -2.32 -26.672 -13.109 1 97.81 106 LEU B CA 1
ATOM 3334 C C . LEU B 1 106 ? -1.614 -26.672 -11.758 1 97.81 106 LEU B C 1
ATOM 3336 O O . LEU B 1 106 ? -2.225 -26.969 -10.727 1 97.81 106 LEU B O 1
ATOM 3340 N N . LEU B 1 107 ? -0.384 -26.375 -11.781 1 96.25 107 LEU B N 1
ATOM 3341 C CA . LEU B 1 107 ? 0.42 -26.297 -10.562 1 96.25 107 LEU B CA 1
ATOM 3342 C C . LEU B 1 107 ? 1.087 -24.938 -10.438 1 96.25 107 LEU B C 1
ATOM 3344 O O . LEU B 1 107 ? 2.297 -24.812 -10.633 1 96.25 107 LEU B O 1
ATOM 3348 N N . GLN B 1 108 ? 0.265 -23.984 -10.141 1 94.56 108 GLN B N 1
ATOM 3349 C CA . GLN B 1 108 ? 0.69 -22.594 -10.062 1 94.56 108 GLN B CA 1
ATOM 3350 C C . GLN B 1 108 ? -0.205 -21.797 -9.125 1 94.56 108 GLN B C 1
ATOM 3352 O O . GLN B 1 108 ? -1.272 -22.266 -8.727 1 94.56 108 GLN B O 1
ATOM 3357 N N . ASN B 1 109 ? 0.314 -20.688 -8.734 1 91.19 109 ASN B N 1
ATOM 3358 C CA . ASN B 1 109 ? -0.558 -19.781 -7.988 1 91.19 109 ASN B CA 1
ATOM 3359 C C . ASN B 1 109 ? -1.723 -19.297 -8.844 1 91.19 109 ASN B C 1
ATOM 3361 O O . ASN B 1 109 ? -1.598 -19.188 -10.07 1 91.19 109 ASN B O 1
ATOM 3365 N N . GLY B 1 110 ? -2.838 -19.094 -8.219 1 94.69 110 GLY B N 1
ATOM 3366 C CA . GLY B 1 110 ? -3.977 -18.547 -8.938 1 94.69 110 GLY B CA 1
ATOM 3367 C C . GLY B 1 110 ? -4.699 -19.578 -9.781 1 94.69 110 GLY B C 1
ATOM 3368 O O . GLY B 1 110 ? -5.297 -19.234 -10.805 1 94.69 110 GLY B O 1
ATOM 3369 N N . VAL B 1 111 ? -4.625 -20.797 -9.383 1 95.38 111 VAL B N 1
ATOM 3370 C CA . VAL B 1 111 ? -5.098 -21.906 -10.211 1 95.38 111 VAL B CA 1
ATOM 3371 C C . VAL B 1 111 ? -6.586 -21.734 -10.5 1 95.38 111 VAL B C 1
ATOM 3373 O O . VAL B 1 111 ? -7.066 -22.094 -11.578 1 95.38 111 VAL B O 1
ATOM 3376 N N . LEU B 1 112 ? -7.332 -21.188 -9.586 1 95.5 112 LEU B N 1
ATOM 3377 C CA . LEU B 1 112 ? -8.766 -21.016 -9.805 1 95.5 112 LEU B CA 1
ATOM 3378 C C . LEU B 1 112 ? -9.016 -20.016 -10.938 1 95.5 112 LEU B C 1
ATOM 3380 O O . LEU B 1 112 ? -9.852 -20.266 -11.812 1 95.5 112 LEU B O 1
ATOM 3384 N N . GLY B 1 113 ? -8.297 -18.969 -10.883 1 94.94 113 GLY B N 1
ATOM 3385 C CA . GLY B 1 113 ? -8.406 -18 -11.969 1 94.94 113 GLY B CA 1
ATOM 3386 C C . GLY B 1 113 ? -7.941 -18.562 -13.305 1 94.94 113 GLY B C 1
ATOM 3387 O O . GLY B 1 113 ? -8.578 -18.312 -14.336 1 94.94 113 GLY B O 1
ATOM 3388 N N . VAL B 1 114 ? -6.906 -19.297 -13.312 1 97.06 114 VAL B N 1
ATOM 3389 C CA . VAL B 1 114 ? -6.348 -19.875 -14.531 1 97.06 114 VAL B CA 1
ATOM 3390 C C . VAL B 1 114 ? -7.305 -20.922 -15.094 1 97.06 114 VAL B C 1
ATOM 3392 O O . VAL B 1 114 ? -7.516 -21 -16.297 1 97.06 114 VAL B O 1
ATOM 3395 N N . TYR B 1 115 ? -7.844 -21.734 -14.195 1 97.12 115 TYR B N 1
ATOM 3396 C CA . TYR B 1 115 ? -8.82 -22.75 -14.609 1 97.12 115 TYR B CA 1
ATOM 3397 C C . TYR B 1 115 ? -9.969 -22.109 -15.375 1 97.12 115 TYR B C 1
ATOM 3399 O O . TYR B 1 115 ? -10.359 -22.594 -16.438 1 97.12 115 TYR B O 1
ATOM 3407 N N . THR B 1 116 ? -10.477 -20.984 -14.812 1 93.94 116 THR B N 1
ATOM 3408 C CA . THR B 1 116 ? -11.578 -20.266 -15.445 1 93.94 116 THR B CA 1
ATOM 3409 C C . THR B 1 116 ? -11.18 -19.797 -16.844 1 93.94 116 THR B C 1
ATOM 3411 O O . THR B 1 116 ? -11.945 -19.953 -17.797 1 93.94 116 THR B O 1
ATOM 3414 N N . SER B 1 117 ? -10.055 -19.297 -16.953 1 93.88 117 SER B N 1
ATOM 3415 C CA . SER B 1 117 ? -9.57 -18.781 -18.234 1 93.88 117 SER B CA 1
ATOM 3416 C C . SER B 1 117 ? -9.359 -19.906 -19.234 1 93.88 117 SER B C 1
ATOM 3418 O O . SER B 1 117 ? -9.703 -19.766 -20.406 1 93.88 117 SER B O 1
ATOM 3420 N N . LEU B 1 118 ? -8.773 -20.969 -18.781 1 95.19 118 LEU B N 1
ATOM 3421 C CA . LEU B 1 118 ? -8.492 -22.109 -19.656 1 95.19 118 LEU B CA 1
ATOM 3422 C C . LEU B 1 118 ? -9.789 -22.719 -20.188 1 95.19 118 LEU B C 1
ATOM 3424 O O . LEU B 1 118 ? -9.867 -23.094 -21.359 1 95.19 118 LEU B O 1
ATOM 3428 N N . ARG B 1 119 ? -10.711 -22.828 -19.359 1 94.5 119 ARG B N 1
ATOM 3429 C CA . ARG B 1 119 ? -11.961 -23.453 -19.766 1 94.5 119 ARG B CA 1
ATOM 3430 C C . ARG B 1 119 ? -12.727 -22.578 -20.75 1 94.5 119 ARG B C 1
ATOM 3432 O O . ARG B 1 119 ? -13.531 -23.078 -21.547 1 94.5 119 ARG B O 1
ATOM 3439 N N . ARG B 1 120 ? -12.5 -21.344 -20.688 1 92.06 120 ARG B N 1
ATOM 3440 C CA . ARG B 1 120 ? -13.086 -20.453 -21.688 1 92.06 120 ARG B CA 1
ATOM 3441 C C . ARG B 1 120 ? -12.383 -20.594 -23.031 1 92.06 120 ARG B C 1
ATOM 3443 O O . ARG B 1 120 ? -12.992 -20.375 -24.078 1 92.06 120 ARG B O 1
ATOM 3450 N N . SER B 1 121 ? -11.188 -21.016 -23 1 92.44 121 SER B N 1
ATOM 3451 C CA . SER B 1 121 ? -10.359 -21 -24.203 1 92.44 121 SER B CA 1
ATOM 3452 C C . SER B 1 121 ? -10.289 -22.391 -24.828 1 92.44 121 SER B C 1
ATOM 3454 O O . SER B 1 121 ? -10.133 -22.516 -26.047 1 92.44 121 SER B O 1
ATOM 3456 N N . LEU B 1 122 ? -10.359 -23.453 -24.016 1 94 122 LEU B N 1
ATOM 3457 C CA . LEU B 1 122 ? -10.234 -24.812 -24.5 1 94 122 LEU B CA 1
ATOM 3458 C C . LEU B 1 122 ? -11.594 -25.5 -24.547 1 94 122 LEU B C 1
ATOM 3460 O O . LEU B 1 122 ? -12.453 -25.25 -23.703 1 94 122 LEU B O 1
ATOM 3464 N N . SER B 1 123 ? -11.695 -26.438 -25.469 1 92.56 123 SER B N 1
ATOM 3465 C CA . SER B 1 123 ? -12.914 -27.234 -25.547 1 92.56 123 SER B CA 1
ATOM 3466 C C . SER B 1 123 ? -13.125 -28.047 -24.281 1 92.56 123 SER B C 1
ATOM 3468 O O . SER B 1 123 ? -12.164 -28.422 -23.609 1 92.56 123 SER B O 1
ATOM 3470 N N . SER B 1 124 ? -14.398 -28.312 -24.016 1 92.75 124 SER B N 1
ATOM 3471 C CA . SER B 1 124 ? -14.719 -29.156 -22.859 1 92.75 124 SER B CA 1
ATOM 3472 C C . SER B 1 124 ? -14.391 -30.625 -23.141 1 92.75 124 SER B C 1
ATOM 3474 O O . SER B 1 124 ? -14.234 -31.016 -24.312 1 92.75 124 SER B O 1
ATOM 3476 N N . PRO B 1 125 ? -14.305 -31.359 -22.078 1 92.38 125 PRO B N 1
ATOM 3477 C CA . PRO B 1 125 ? -14.062 -32.781 -22.312 1 92.38 125 PRO B CA 1
ATOM 3478 C C . PRO B 1 125 ? -15.125 -33.438 -23.188 1 92.38 125 PRO B C 1
ATOM 3480 O O . PRO B 1 125 ? -14.82 -34.312 -24 1 92.38 125 PRO B O 1
ATOM 3483 N N . SER B 1 126 ? -16.297 -33 -23.047 1 91.94 126 SER B N 1
ATOM 3484 C CA . SER B 1 126 ? -17.406 -33.562 -23.797 1 91.94 126 SER B CA 1
ATOM 3485 C C . SER B 1 126 ? -17.266 -33.281 -25.281 1 91.94 126 SER B C 1
ATOM 3487 O O . SER B 1 126 ? -17.828 -34 -26.125 1 91.94 126 SER B O 1
ATOM 3489 N N . THR B 1 127 ? -16.547 -32.281 -25.641 1 93.38 127 THR B N 1
ATOM 3490 C CA . THR B 1 127 ? -16.391 -31.906 -27.047 1 93.38 127 THR B CA 1
ATOM 3491 C C . THR B 1 127 ? -14.969 -32.156 -27.531 1 93.38 127 THR B C 1
ATOM 3493 O O . THR B 1 127 ? -14.508 -31.531 -28.484 1 93.38 127 THR B O 1
ATOM 3496 N N . GLY B 1 128 ? -14.312 -33 -26.719 1 91.56 128 GLY B N 1
ATOM 3497 C CA . GLY B 1 128 ? -13.023 -33.5 -27.203 1 91.56 128 GLY B CA 1
ATOM 3498 C C . GLY B 1 128 ? -11.844 -32.75 -26.609 1 91.56 128 GLY B C 1
ATOM 3499 O O . GLY B 1 128 ? -10.703 -32.938 -27.031 1 91.56 128 GLY B O 1
ATOM 3500 N N . GLY B 1 129 ? -12.094 -31.906 -25.672 1 94.69 129 GLY B N 1
ATOM 3501 C CA . GLY B 1 129 ? -11.023 -31.172 -25.031 1 94.69 129 GLY B CA 1
ATOM 3502 C C . GLY B 1 129 ? -10.375 -31.922 -23.891 1 94.69 129 GLY B C 1
ATOM 3503 O O . GLY B 1 129 ? -10.844 -33 -23.5 1 94.69 129 GLY B O 1
ATOM 3504 N N . PRO B 1 130 ? -9.312 -31.422 -23.406 1 96.5 130 PRO B N 1
ATOM 3505 C CA . PRO B 1 130 ? -8.578 -32.094 -22.328 1 96.5 130 PRO B CA 1
ATOM 3506 C C . PRO B 1 130 ? -9.281 -31.953 -20.969 1 96.5 130 PRO B C 1
ATOM 3508 O O . PRO B 1 130 ? -10.109 -31.062 -20.781 1 96.5 130 PRO B O 1
ATOM 3511 N N . ARG B 1 131 ? -8.945 -32.906 -20.031 1 97.12 131 ARG B N 1
ATOM 3512 C CA . ARG B 1 131 ? -9.297 -32.75 -18.625 1 97.12 131 ARG B CA 1
ATOM 3513 C C . ARG B 1 131 ? -8.32 -31.828 -17.906 1 97.12 131 ARG B C 1
ATOM 3515 O O . ARG B 1 131 ? -7.125 -31.812 -18.219 1 97.12 131 ARG B O 1
ATOM 3522 N N . ILE B 1 132 ? -8.852 -31.062 -16.953 1 97.31 132 ILE B N 1
ATOM 3523 C CA . ILE B 1 132 ? -8 -30.141 -16.203 1 97.31 132 ILE B CA 1
ATOM 3524 C C . ILE B 1 132 ? -8.07 -30.469 -14.711 1 97.31 132 ILE B C 1
ATOM 3526 O O . ILE B 1 132 ? -9.164 -30.531 -14.141 1 97.31 132 ILE B O 1
ATOM 3530 N N . LEU B 1 133 ? -6.906 -30.75 -14.125 1 97.44 133 LEU B N 1
ATOM 3531 C CA . LEU B 1 133 ? -6.742 -30.938 -12.695 1 97.44 133 LEU B CA 1
ATOM 3532 C C . LEU B 1 133 ? -6.086 -29.734 -12.047 1 97.44 133 LEU B C 1
ATOM 3534 O O . LEU B 1 133 ? -5.355 -28.984 -12.711 1 97.44 133 LEU B O 1
ATOM 3538 N N . LEU B 1 134 ? -6.43 -29.531 -10.789 1 97.88 134 LEU B N 1
ATOM 3539 C CA . LEU B 1 134 ? -5.84 -28.453 -10.016 1 97.88 134 LEU B CA 1
ATOM 3540 C C . LEU B 1 134 ? -4.871 -28.984 -8.969 1 97.88 134 LEU B C 1
ATOM 3542 O O . LEU B 1 134 ? -5.137 -30.016 -8.336 1 97.88 134 LEU B O 1
ATOM 3546 N N . GLY B 1 135 ? -3.768 -28.328 -8.828 1 97.06 135 GLY B N 1
ATOM 3547 C CA . GLY B 1 135 ? -2.773 -28.719 -7.848 1 97.06 135 GLY B CA 1
ATOM 3548 C C . GLY B 1 135 ? -2.367 -27.594 -6.922 1 97.06 135 GLY B C 1
ATOM 3549 O O . GLY B 1 135 ? -2.465 -26.422 -7.289 1 97.06 135 GLY B O 1
ATOM 3550 N N . ILE B 1 136 ? -1.986 -27.922 -5.719 1 95.25 136 ILE B N 1
ATOM 3551 C CA . ILE B 1 136 ? -1.386 -27.031 -4.73 1 95.25 136 ILE B CA 1
ATOM 3552 C C . ILE B 1 136 ? -0.06 -27.625 -4.246 1 95.25 136 ILE B C 1
ATOM 3554 O O . ILE B 1 136 ? 0.035 -28.828 -3.986 1 95.25 136 ILE B O 1
ATOM 3558 N N . THR B 1 137 ? 0.935 -26.844 -4.266 1 92.69 137 THR B N 1
ATOM 3559 C CA . THR B 1 137 ? 2.201 -27.297 -3.699 1 92.69 137 THR B CA 1
ATOM 3560 C C . THR B 1 137 ? 2.693 -26.312 -2.635 1 92.69 137 THR B C 1
ATOM 3562 O O . THR B 1 137 ? 2.529 -25.109 -2.775 1 92.69 137 THR B O 1
ATOM 3565 N N . THR B 1 138 ? 3.215 -26.828 -1.502 1 87.69 138 THR B N 1
ATOM 3566 C CA . THR B 1 138 ? 3.717 -26 -0.412 1 87.69 138 THR B CA 1
ATOM 3567 C C . THR B 1 138 ? 5.23 -26.141 -0.281 1 87.69 138 THR B C 1
ATOM 3569 O O . THR B 1 138 ? 5.82 -25.672 0.695 1 87.69 138 THR B O 1
ATOM 3572 N N . HIS B 1 139 ? 5.793 -26.766 -1.292 1 87.5 139 HIS B N 1
ATOM 3573 C CA . HIS B 1 139 ? 7.25 -26.828 -1.297 1 87.5 139 HIS B CA 1
ATOM 3574 C C . HIS B 1 139 ? 7.867 -25.438 -1.443 1 87.5 139 HIS B C 1
ATOM 3576 O O . HIS B 1 139 ? 7.398 -24.625 -2.246 1 87.5 139 HIS B O 1
ATOM 3582 N N . GLY B 1 140 ? 8.828 -25.141 -0.551 1 85.5 140 GLY B N 1
ATOM 3583 C CA . GLY B 1 140 ? 9.617 -23.938 -0.731 1 85.5 140 GLY B CA 1
ATOM 3584 C C . GLY B 1 140 ? 10.75 -24.109 -1.73 1 85.5 140 GLY B C 1
ATOM 3585 O O . GLY B 1 140 ? 11.75 -24.766 -1.439 1 85.5 140 GLY B O 1
ATOM 3586 N N . VAL B 1 141 ? 10.555 -23.562 -2.941 1 89.44 141 VAL B N 1
ATOM 3587 C CA . VAL B 1 141 ? 11.555 -23.734 -3.99 1 89.44 141 VAL B CA 1
ATOM 3588 C C . VAL B 1 141 ? 11.898 -22.375 -4.598 1 89.44 141 VAL B C 1
ATOM 3590 O O . VAL B 1 141 ? 11.016 -21.547 -4.824 1 89.44 141 VAL B O 1
ATOM 3593 N N . THR B 1 142 ? 13.164 -22.109 -4.75 1 88.62 142 THR B N 1
ATOM 3594 C CA . THR B 1 142 ? 13.617 -20.875 -5.387 1 88.62 142 THR B CA 1
ATOM 3595 C C . THR B 1 142 ? 14.703 -21.172 -6.418 1 88.62 142 THR B C 1
ATOM 3597 O O . THR B 1 142 ? 15.43 -22.156 -6.297 1 88.62 142 THR B O 1
ATOM 3600 N N . LEU B 1 143 ? 14.727 -20.297 -7.422 1 88.25 143 LEU B N 1
ATOM 3601 C CA . LEU B 1 143 ? 15.773 -20.453 -8.43 1 88.25 143 LEU B CA 1
ATOM 3602 C C . LEU B 1 143 ? 17.016 -19.641 -8.047 1 88.25 143 LEU B C 1
ATOM 3604 O O . LEU B 1 143 ? 16.891 -18.484 -7.621 1 88.25 143 LEU B O 1
ATOM 3608 N N . THR B 1 144 ? 18.141 -20.172 -8.086 1 83.19 144 THR B N 1
ATOM 3609 C CA . THR B 1 144 ? 19.406 -19.469 -7.875 1 83.19 144 THR B CA 1
ATOM 3610 C C . THR B 1 144 ? 20.094 -19.172 -9.203 1 83.19 144 THR B C 1
ATOM 3612 O O . THR B 1 144 ? 20.734 -18.141 -9.367 1 83.19 144 THR B O 1
ATOM 3615 N N . GLU B 1 145 ? 20.156 -20.094 -10.094 1 86.75 145 GLU B N 1
ATOM 3616 C CA . GLU B 1 145 ? 20.656 -20.047 -11.469 1 86.75 145 GLU B CA 1
ATOM 3617 C C . GLU B 1 145 ? 19.688 -20.703 -12.438 1 86.75 145 GLU B C 1
ATOM 3619 O O . GLU B 1 145 ? 18.719 -21.344 -12.016 1 86.75 145 GLU B O 1
ATOM 3624 N N . ARG B 1 146 ? 20.109 -20.406 -13.672 1 87.31 146 ARG B N 1
ATOM 3625 C CA . ARG B 1 146 ? 19.25 -21.062 -14.656 1 87.31 146 ARG B CA 1
ATOM 3626 C C . ARG B 1 146 ? 19.312 -22.578 -14.508 1 87.31 146 ARG B C 1
ATOM 3628 O O . ARG B 1 146 ? 20.391 -23.156 -14.359 1 87.31 146 ARG B O 1
ATOM 3635 N N . PHE B 1 147 ? 18.219 -23.25 -14.242 1 94.19 147 PHE B N 1
ATOM 3636 C CA . PHE B 1 147 ? 18.016 -24.703 -14.18 1 94.19 147 PHE B CA 1
ATOM 3637 C C . PHE B 1 147 ? 18.562 -25.266 -12.883 1 94.19 147 PHE B C 1
ATOM 3639 O O . PHE B 1 147 ? 18.938 -26.438 -12.836 1 94.19 147 PHE B O 1
ATOM 3646 N N . THR B 1 148 ? 18.828 -24.453 -11.953 1 93.31 148 THR B N 1
ATOM 3647 C CA . THR B 1 148 ? 19.203 -24.859 -10.602 1 93.31 148 THR B CA 1
ATOM 3648 C C . THR B 1 148 ? 18.203 -24.297 -9.586 1 93.31 148 THR B C 1
ATOM 3650 O O . THR B 1 148 ? 18.062 -23.094 -9.445 1 93.31 148 THR B O 1
ATOM 3653 N N . ALA B 1 149 ? 17.594 -25.266 -8.875 1 93 149 ALA B N 1
ATOM 3654 C CA . ALA B 1 149 ? 16.609 -24.859 -7.883 1 93 149 ALA B CA 1
ATOM 3655 C C . ALA B 1 149 ? 17.062 -25.234 -6.473 1 93 149 ALA B C 1
ATOM 3657 O O . ALA B 1 149 ? 17.656 -26.281 -6.262 1 93 149 ALA B O 1
ATOM 3658 N N . ILE B 1 150 ? 16.797 -24.344 -5.559 1 91.38 150 ILE B N 1
ATOM 3659 C CA . ILE B 1 150 ? 17.016 -24.609 -4.141 1 91.38 150 ILE B CA 1
ATOM 3660 C C . ILE B 1 150 ? 15.711 -25.094 -3.5 1 91.38 150 ILE B C 1
ATOM 3662 O O . ILE B 1 150 ? 14.695 -24.391 -3.545 1 91.38 150 ILE B O 1
ATOM 3666 N N . HIS B 1 151 ? 15.773 -26.203 -3.023 1 91.06 151 HIS B N 1
ATOM 3667 C CA . HIS B 1 151 ? 14.672 -26.703 -2.215 1 91.06 151 HIS B CA 1
ATOM 3668 C C . HIS B 1 151 ? 14.859 -26.344 -0.744 1 91.06 151 HIS B C 1
ATOM 3670 O O . HIS B 1 151 ? 15.555 -27.062 -0.011 1 91.06 151 HIS B O 1
ATOM 3676 N N . ALA B 1 152 ? 14.234 -25.297 -0.285 1 80.25 152 ALA B N 1
ATOM 3677 C CA . ALA B 1 152 ? 14.484 -24.688 1.019 1 80.25 152 ALA B CA 1
ATOM 3678 C C . ALA B 1 152 ? 13.555 -25.266 2.082 1 80.25 152 ALA B C 1
ATOM 3680 O O . ALA B 1 152 ? 13.797 -25.109 3.279 1 80.25 152 ALA B O 1
ATOM 3681 N N . GLY B 1 153 ? 12.523 -25.938 1.678 1 79.31 153 GLY B N 1
ATOM 3682 C CA . GLY B 1 153 ? 11.586 -26.453 2.658 1 79.31 153 GLY B CA 1
ATOM 3683 C C . GLY B 1 153 ? 10.711 -27.562 2.111 1 79.31 153 GLY B C 1
ATOM 3684 O O . GLY B 1 153 ? 10.141 -27.438 1.024 1 79.31 153 GLY B O 1
ATOM 3685 N N . ASP B 1 154 ? 10.609 -28.656 2.904 1 82.81 154 ASP B N 1
ATOM 3686 C CA . ASP B 1 154 ? 9.742 -29.766 2.527 1 82.81 154 ASP B CA 1
ATOM 3687 C C . ASP B 1 154 ? 8.266 -29.359 2.635 1 82.81 154 ASP B C 1
ATOM 3689 O O . ASP B 1 154 ? 7.875 -28.672 3.578 1 82.81 154 ASP B O 1
ATOM 3693 N N . GLY B 1 155 ? 7.574 -29.688 1.597 1 87.75 155 GLY B N 1
ATOM 3694 C CA . GLY B 1 155 ? 6.137 -29.469 1.564 1 87.75 155 GLY B CA 1
ATOM 3695 C C . GLY B 1 155 ? 5.363 -30.656 1.002 1 87.75 155 GLY B C 1
ATOM 3696 O O . GLY B 1 155 ? 5.793 -31.797 1.135 1 87.75 155 GLY B O 1
ATOM 3697 N N . GLU B 1 156 ? 4.199 -30.344 0.617 1 90.88 156 GLU B N 1
ATOM 3698 C CA . GLU B 1 156 ? 3.324 -31.344 0.021 1 90.88 156 GLU B CA 1
ATOM 3699 C C . GLU B 1 156 ? 2.658 -30.812 -1.244 1 90.88 156 GLU B C 1
ATOM 3701 O O . GLU B 1 156 ? 2.482 -29.609 -1.399 1 90.88 156 GLU B O 1
ATOM 3706 N N . THR B 1 157 ? 2.451 -31.766 -2.15 1 94.31 157 THR B N 1
ATOM 3707 C CA . THR B 1 157 ? 1.648 -31.484 -3.334 1 94.31 157 THR B CA 1
ATOM 3708 C C . THR B 1 157 ? 0.328 -32.25 -3.291 1 94.31 157 THR B C 1
ATOM 3710 O O . THR B 1 157 ? 0.312 -33.469 -3.062 1 94.31 157 THR B O 1
ATOM 3713 N N . SER B 1 158 ? -0.76 -31.547 -3.387 1 96 158 SER B N 1
ATOM 3714 C CA . SER B 1 158 ? -2.092 -32.125 -3.424 1 96 158 SER B CA 1
ATOM 3715 C C . SER B 1 158 ? -2.803 -31.812 -4.734 1 96 158 SER B C 1
ATOM 3717 O O . SER B 1 158 ? -2.59 -30.75 -5.32 1 96 158 SER B O 1
ATOM 3719 N N . ILE B 1 159 ? -3.594 -32.781 -5.207 1 96.75 159 ILE B N 1
ATOM 3720 C CA . ILE B 1 159 ? -4.297 -32.625 -6.477 1 96.75 159 ILE B CA 1
ATOM 3721 C C . ILE B 1 159 ? -5.793 -32.844 -6.27 1 96.75 159 ILE B C 1
ATOM 3723 O O . ILE B 1 159 ? -6.199 -33.719 -5.504 1 96.75 159 ILE B O 1
ATOM 3727 N N . GLY B 1 160 ? -6.602 -32.031 -6.871 1 96.25 160 GLY B N 1
ATOM 3728 C CA . GLY B 1 160 ? -8.047 -32.156 -6.918 1 96.25 160 GLY B CA 1
ATOM 3729 C C . GLY B 1 160 ? -8.602 -32.125 -8.328 1 96.25 160 GLY B C 1
ATOM 3730 O O . GLY B 1 160 ? -8 -31.516 -9.227 1 96.25 160 GLY B O 1
ATOM 3731 N N . ASP B 1 161 ? -9.703 -32.812 -8.539 1 96.88 161 ASP B N 1
ATOM 3732 C CA . ASP B 1 161 ? -10.359 -32.875 -9.836 1 96.88 161 ASP B CA 1
ATOM 3733 C C . ASP B 1 161 ? -11.672 -32.094 -9.828 1 96.88 161 ASP B C 1
ATOM 3735 O O . ASP B 1 161 ? -12.711 -32.594 -9.406 1 96.88 161 ASP B O 1
ATOM 3739 N N . PRO B 1 162 ? -11.617 -30.828 -10.398 1 95.56 162 PRO B N 1
ATOM 3740 C CA . PRO B 1 162 ? -12.844 -30.047 -10.438 1 95.56 162 PRO B CA 1
ATOM 3741 C C . PRO B 1 162 ? -13.859 -30.578 -11.445 1 95.56 162 PRO B C 1
ATOM 3743 O O . PRO B 1 162 ? -15.016 -30.141 -11.461 1 95.56 162 PRO B O 1
ATOM 3746 N N . GLU B 1 163 ? -13.453 -31.5 -12.273 1 95.56 163 GLU B N 1
ATOM 3747 C CA . GLU B 1 163 ? -14.289 -31.984 -13.359 1 95.56 163 GLU B CA 1
ATOM 3748 C C . GLU B 1 163 ? -14.664 -33.469 -13.148 1 95.56 163 GLU B C 1
ATOM 3750 O O . GLU B 1 163 ? -14.859 -34.188 -14.109 1 95.56 163 GLU B O 1
ATOM 3755 N N . GLN B 1 164 ? -14.695 -33.781 -11.93 1 91.31 164 GLN B N 1
ATOM 3756 C CA . GLN B 1 164 ? -15.047 -35.156 -11.594 1 91.31 164 GLN B CA 1
ATOM 3757 C C . GLN B 1 164 ? -16.375 -35.562 -12.227 1 91.31 164 GLN B C 1
ATOM 3759 O O . GLN B 1 164 ? -17.328 -34.781 -12.203 1 91.31 164 GLN B O 1
ATOM 3764 N N . GLY B 1 165 ? -16.406 -36.719 -12.789 1 86.31 165 GLY B N 1
ATOM 3765 C CA . GLY B 1 165 ? -17.641 -37.219 -13.375 1 86.31 165 GLY B CA 1
ATOM 3766 C C . GLY B 1 165 ? -17.766 -36.906 -14.859 1 86.31 165 GLY B C 1
ATOM 3767 O O . GLY B 1 165 ? -18.656 -37.438 -15.531 1 86.31 165 GLY B O 1
ATOM 3768 N N . GLN B 1 166 ? -16.984 -36.094 -15.375 1 90.69 166 GLN B N 1
ATOM 3769 C CA . GLN B 1 166 ? -17 -35.781 -16.812 1 90.69 166 GLN B CA 1
ATOM 3770 C C . GLN B 1 166 ? -16.312 -36.875 -17.609 1 90.69 166 GLN B C 1
ATOM 3772 O O . GLN B 1 166 ? -15.734 -37.812 -17.031 1 90.69 166 GLN B O 1
ATOM 3777 N N . VAL B 1 167 ? -16.422 -36.781 -18.891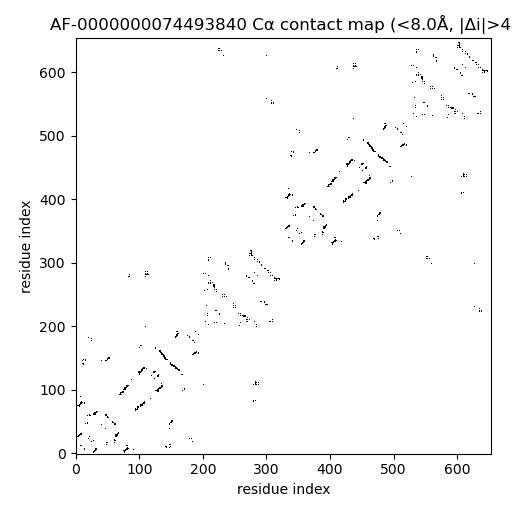 1 91.25 167 VAL B N 1
ATOM 3778 C CA . VAL B 1 167 ? -15.797 -37.75 -19.781 1 91.25 167 VAL B CA 1
ATOM 3779 C C . VAL B 1 167 ? -14.289 -37.75 -19.562 1 91.25 167 VAL B C 1
ATOM 3781 O O . VAL B 1 167 ? -13.688 -36.719 -19.25 1 91.25 167 VAL B O 1
ATOM 3784 N N . GLY B 1 168 ? -13.703 -38.969 -19.688 1 91 168 GLY B N 1
ATOM 3785 C CA . GLY B 1 168 ? -12.258 -39.062 -19.594 1 91 168 GLY B CA 1
ATOM 3786 C C . GLY B 1 168 ? -11.773 -39.438 -18.203 1 91 168 GLY B C 1
ATOM 3787 O O . GLY B 1 168 ? -10.602 -39.25 -17.875 1 91 168 GLY B O 1
ATOM 3788 N N . GLN B 1 169 ? -12.633 -39.938 -17.375 1 92.25 169 GLN B N 1
ATOM 3789 C CA . GLN B 1 169 ? -12.312 -40.281 -15.992 1 92.25 169 GLN B CA 1
ATOM 3790 C C . GLN B 1 169 ? -11.219 -41.344 -15.914 1 92.25 169 GLN B C 1
ATOM 3792 O O . GLN B 1 169 ? -10.383 -41.312 -15.008 1 92.25 169 GLN B O 1
ATOM 3797 N N . ASP B 1 170 ? -11.266 -42.188 -16.812 1 91.12 170 ASP B N 1
ATOM 3798 C CA . ASP B 1 170 ? -10.273 -43.281 -16.812 1 91.12 170 ASP B CA 1
ATOM 3799 C C . ASP B 1 170 ? -8.859 -42.719 -16.969 1 91.12 170 ASP B C 1
ATOM 3801 O O . ASP B 1 170 ? -7.93 -43.156 -16.297 1 91.12 170 ASP B O 1
ATOM 3805 N N . ARG B 1 171 ? -8.688 -41.844 -17.859 1 90.5 171 ARG B N 1
ATOM 3806 C CA . ARG B 1 171 ? -7.391 -41.219 -18.078 1 90.5 171 ARG B CA 1
ATOM 3807 C C . ARG B 1 171 ? -6.941 -40.438 -16.844 1 90.5 171 ARG B C 1
ATOM 3809 O O . ARG B 1 171 ? -5.766 -40.469 -16.484 1 90.5 171 ARG B O 1
ATOM 3816 N N . VAL B 1 172 ? -7.82 -39.75 -16.234 1 94.25 172 VAL B N 1
ATOM 3817 C CA . VAL B 1 172 ? -7.539 -39 -15.023 1 94.25 172 VAL B CA 1
ATOM 3818 C C . VAL B 1 172 ? -7.125 -39.938 -13.906 1 94.25 172 VAL B C 1
ATOM 3820 O O . VAL B 1 172 ? -6.16 -39.688 -13.18 1 94.25 172 VAL B O 1
ATOM 3823 N N . ASN B 1 173 ? -7.871 -41.031 -13.812 1 91.88 173 ASN B N 1
ATOM 3824 C CA . ASN B 1 173 ? -7.535 -42.031 -12.797 1 91.88 173 ASN B CA 1
ATOM 3825 C C . ASN B 1 173 ? -6.121 -42.562 -13 1 91.88 173 ASN B C 1
ATOM 3827 O O . ASN B 1 173 ? -5.383 -42.75 -12.023 1 91.88 173 ASN B O 1
ATOM 3831 N N . THR B 1 174 ? -5.836 -42.844 -14.188 1 89.12 174 THR B N 1
ATOM 3832 C CA . THR B 1 174 ? -4.5 -43.312 -14.508 1 89.12 174 THR B CA 1
ATOM 3833 C C . THR B 1 174 ? -3.439 -42.281 -14.125 1 89.12 174 THR B C 1
ATOM 3835 O O . THR B 1 174 ? -2.416 -42.625 -13.531 1 89.12 174 THR B O 1
ATOM 3838 N N . PHE B 1 175 ? -3.645 -41.094 -14.508 1 91.38 175 PHE B N 1
ATOM 3839 C CA . PHE B 1 175 ? -2.75 -40 -14.156 1 91.38 175 PHE B CA 1
ATOM 3840 C C . PHE B 1 175 ? -2.551 -39.906 -12.648 1 91.38 175 PHE B C 1
ATOM 3842 O O . PHE B 1 175 ? -1.417 -39.875 -12.164 1 91.38 175 PHE B O 1
ATOM 3849 N N . LEU B 1 176 ? -3.613 -39.906 -11.891 1 91.94 176 LEU B N 1
ATOM 3850 C CA . LEU B 1 176 ? -3.592 -39.719 -10.445 1 91.94 176 LEU B CA 1
ATOM 3851 C C . LEU B 1 176 ? -2.928 -40.938 -9.766 1 91.94 176 LEU B C 1
ATOM 3853 O O . LEU B 1 176 ? -2.207 -40.75 -8.781 1 91.94 176 LEU B O 1
ATOM 3857 N N . GLU B 1 177 ? -3.223 -42.031 -10.258 1 87.88 177 GLU B N 1
ATOM 3858 C CA . GLU B 1 177 ? -2.602 -43.25 -9.719 1 87.88 177 GLU B CA 1
ATOM 3859 C C . GLU B 1 177 ? -1.086 -43.219 -9.898 1 87.88 177 GLU B C 1
ATOM 3861 O O . GLU B 1 177 ? -0.341 -43.594 -8.992 1 87.88 177 GLU B O 1
ATOM 3866 N N . HIS B 1 178 ? -0.698 -42.781 -11.039 1 83.62 178 HIS B N 1
ATOM 3867 C CA . HIS B 1 178 ? 0.728 -42.719 -11.344 1 83.62 178 HIS B CA 1
ATOM 3868 C C . HIS B 1 178 ? 1.447 -41.781 -10.398 1 83.62 178 HIS B C 1
ATOM 3870 O O . HIS B 1 178 ? 2.486 -42.125 -9.836 1 83.62 178 HIS B O 1
ATOM 3876 N N . VAL B 1 179 ? 0.914 -40.625 -10.195 1 86.75 179 VAL B N 1
ATOM 3877 C CA . VAL B 1 179 ? 1.589 -39.594 -9.414 1 86.75 179 VAL B CA 1
ATOM 3878 C C . VAL B 1 179 ? 1.479 -39.938 -7.926 1 86.75 179 VAL B C 1
ATOM 3880 O O . VAL B 1 179 ? 2.379 -39.625 -7.145 1 86.75 179 VAL B O 1
ATOM 3883 N N . SER B 1 180 ? 0.424 -40.562 -7.508 1 85.44 180 SER B N 1
ATOM 3884 C CA . SER B 1 180 ? 0.234 -40.938 -6.109 1 85.44 180 SER B CA 1
ATOM 3885 C C . SER B 1 180 ? 1.161 -42.094 -5.719 1 85.44 180 SER B C 1
ATOM 3887 O O . SER B 1 180 ? 1.752 -42.062 -4.637 1 85.44 180 SER B O 1
ATOM 3889 N N . ARG B 1 181 ? 1.239 -43.062 -6.496 1 80.12 181 ARG B N 1
ATOM 3890 C CA . ARG B 1 181 ? 2.021 -44.25 -6.203 1 80.12 181 ARG B CA 1
ATOM 3891 C C . ARG B 1 181 ? 3.502 -43.906 -6.051 1 80.12 181 ARG B C 1
ATOM 3893 O O . ARG B 1 181 ? 4.207 -44.531 -5.258 1 80.12 181 ARG B O 1
ATOM 3900 N N . ALA B 1 182 ? 3.924 -42.938 -6.703 1 76.56 182 ALA B N 1
ATOM 3901 C CA . ALA B 1 182 ? 5.336 -42.562 -6.672 1 76.56 182 ALA B CA 1
ATOM 3902 C C . ALA B 1 182 ? 5.621 -41.594 -5.516 1 76.56 182 ALA B C 1
ATOM 3904 O O . ALA B 1 182 ? 6.766 -41.188 -5.316 1 76.56 182 ALA B O 1
ATOM 3905 N N . GLY B 1 183 ? 4.535 -41.312 -4.711 1 79.62 183 GLY B N 1
ATOM 3906 C CA . GLY B 1 183 ? 4.707 -40.406 -3.596 1 79.62 183 GLY B CA 1
ATOM 3907 C C . GLY B 1 183 ? 4.906 -38.969 -4.035 1 79.62 183 GLY B C 1
ATOM 3908 O O . GLY B 1 183 ? 5.395 -38.125 -3.264 1 79.62 183 GLY B O 1
ATOM 3909 N N . TRP B 1 184 ? 4.5 -38.656 -5.23 1 83.12 184 TRP B N 1
ATOM 3910 C CA . TRP B 1 184 ? 4.699 -37.312 -5.797 1 83.12 184 TRP B CA 1
ATOM 3911 C C . TRP B 1 184 ? 3.664 -36.344 -5.258 1 83.12 184 TRP B C 1
ATOM 3913 O O . TRP B 1 184 ? 3.959 -35.156 -5.066 1 83.12 184 TRP B O 1
ATOM 3923 N N . SER B 1 185 ? 2.436 -36.969 -4.973 1 88.69 185 SER B N 1
ATOM 3924 C CA . SER B 1 185 ? 1.327 -36.094 -4.578 1 88.69 185 SER B CA 1
ATOM 3925 C C . SER B 1 185 ? 0.256 -36.906 -3.828 1 88.69 185 SER B C 1
ATOM 3927 O O . SER B 1 185 ? 0.275 -38.125 -3.818 1 88.69 185 SER B O 1
ATOM 3929 N N . THR B 1 186 ? -0.546 -36.188 -3.176 1 90.06 186 THR B N 1
ATOM 3930 C CA . THR B 1 186 ? -1.754 -36.75 -2.576 1 90.06 186 THR B CA 1
ATOM 3931 C C . THR B 1 186 ? -2.996 -36.281 -3.328 1 90.06 186 THR B C 1
ATOM 3933 O O . THR B 1 186 ? -3.119 -35.094 -3.656 1 90.06 186 THR B O 1
ATOM 3936 N N . THR B 1 187 ? -3.832 -37.281 -3.574 1 91.94 187 THR B N 1
ATOM 3937 C CA . THR B 1 187 ? -5.102 -36.938 -4.199 1 91.94 187 THR B CA 1
ATOM 3938 C C . THR B 1 187 ? -6.188 -36.75 -3.145 1 91.94 187 THR B C 1
ATOM 3940 O O . THR B 1 187 ? -6.387 -37.594 -2.285 1 91.94 187 THR B O 1
ATOM 3943 N N . LEU B 1 188 ? -6.898 -35.625 -3.203 1 93.31 188 LEU B N 1
ATOM 3944 C CA . LEU B 1 188 ? -7.992 -35.312 -2.287 1 93.31 188 LEU B CA 1
ATOM 3945 C C . LEU B 1 188 ? -9.328 -35.281 -3.025 1 93.31 188 LEU B C 1
ATOM 3947 O O . LEU B 1 188 ? -9.367 -35.062 -4.234 1 93.31 188 LEU B O 1
ATOM 3951 N N . SER B 1 189 ? -10.375 -35.594 -2.182 1 94.5 189 SER B N 1
ATOM 3952 C CA . SER B 1 189 ? -11.68 -35.281 -2.74 1 94.5 189 SER B CA 1
ATOM 3953 C C . SER B 1 189 ? -11.789 -33.812 -3.107 1 94.5 189 SER B C 1
ATOM 3955 O O . SER B 1 189 ? -11.164 -32.938 -2.465 1 94.5 189 SER B O 1
ATOM 3957 N N . TYR B 1 190 ? -12.547 -33.5 -4.168 1 94.25 190 TYR B N 1
ATOM 3958 C CA . TYR B 1 190 ? -12.555 -32.125 -4.633 1 94.25 190 TYR B CA 1
ATOM 3959 C C . TYR B 1 190 ? -13.039 -31.188 -3.541 1 94.25 190 TYR B C 1
ATOM 3961 O O . TYR B 1 190 ? -12.477 -30.109 -3.342 1 94.25 190 TYR B O 1
ATOM 3969 N N . PRO B 1 191 ? -14.062 -31.594 -2.707 1 95.19 191 PRO B N 1
ATOM 3970 C CA . PRO B 1 191 ? -14.469 -30.672 -1.634 1 95.19 191 PRO B CA 1
ATOM 3971 C C . PRO B 1 191 ? -13.344 -30.406 -0.638 1 95.19 191 PRO B C 1
ATOM 3973 O O . PRO B 1 191 ? -13.156 -29.25 -0.218 1 95.19 191 PRO B O 1
ATOM 3976 N N . ASP B 1 192 ? -12.68 -31.438 -0.287 1 95.31 192 ASP B N 1
ATOM 3977 C CA . ASP B 1 192 ? -11.562 -31.266 0.638 1 95.31 192 ASP B CA 1
ATOM 3978 C C . ASP B 1 192 ? -10.453 -30.438 0.002 1 95.31 192 ASP B C 1
ATOM 3980 O O . ASP B 1 192 ? -9.867 -29.562 0.653 1 95.31 192 ASP B O 1
ATOM 3984 N N . PHE B 1 193 ? -10.164 -30.75 -1.262 1 95.75 193 PHE B N 1
ATOM 3985 C CA . PHE B 1 193 ? -9.148 -30.016 -2 1 95.75 193 PHE B CA 1
ATOM 3986 C C . PHE B 1 193 ? -9.531 -28.547 -2.119 1 95.75 193 PHE B C 1
ATOM 3988 O O . PHE B 1 193 ? -8.688 -27.656 -1.933 1 95.75 193 PHE B O 1
ATOM 3995 N N . TYR B 1 194 ? -10.766 -28.328 -2.383 1 96 194 TYR B N 1
ATOM 3996 C CA . TYR B 1 194 ? -11.258 -26.969 -2.59 1 96 194 TYR B CA 1
ATOM 3997 C C . TYR B 1 194 ? -11.125 -26.141 -1.315 1 96 194 TYR B C 1
ATOM 3999 O O . TYR B 1 194 ? -10.75 -24.969 -1.365 1 96 194 TYR B O 1
ATOM 4007 N N . GLN B 1 195 ? -11.422 -26.734 -0.204 1 95.75 195 GLN B N 1
ATOM 4008 C CA . GLN B 1 195 ? -11.25 -26.047 1.07 1 95.75 195 GLN B CA 1
ATOM 4009 C C . GLN B 1 195 ? -9.797 -25.656 1.301 1 95.75 195 GLN B C 1
ATOM 4011 O O . GLN B 1 195 ? -9.5 -24.531 1.727 1 95.75 195 GLN B O 1
ATOM 4016 N N . LYS B 1 196 ? -8.969 -26.625 1.043 1 95.31 196 LYS B N 1
ATOM 4017 C CA . LYS B 1 196 ? -7.539 -26.375 1.167 1 95.31 196 LYS B CA 1
ATOM 4018 C C . LYS B 1 196 ? -7.094 -25.25 0.232 1 95.31 196 LYS B C 1
ATOM 4020 O O . LYS B 1 196 ? -6.305 -24.391 0.622 1 95.31 196 LYS B O 1
ATOM 4025 N N . LEU B 1 197 ? -7.578 -25.281 -0.947 1 96.06 197 LEU B N 1
ATOM 4026 C CA . LEU B 1 197 ? -7.262 -24.297 -1.963 1 96.06 197 LEU B CA 1
ATOM 4027 C C . LEU B 1 197 ? -7.734 -22.906 -1.53 1 96.06 197 LEU B C 1
ATOM 4029 O O . LEU B 1 197 ? -7.016 -21.922 -1.7 1 96.06 197 LEU B O 1
ATOM 4033 N N . LEU B 1 198 ? -8.914 -22.844 -0.977 1 96.62 198 LEU B N 1
ATOM 4034 C CA . LEU B 1 198 ? -9.477 -21.562 -0.554 1 96.62 198 LEU B CA 1
ATOM 4035 C C . LEU B 1 198 ? -8.664 -20.969 0.593 1 96.62 198 LEU B C 1
ATOM 4037 O O . LEU B 1 198 ? -8.438 -19.75 0.632 1 96.62 198 LEU B O 1
ATOM 4041 N N . LEU B 1 199 ? -8.312 -21.797 1.483 1 96.69 199 LEU B N 1
ATOM 4042 C CA . LEU B 1 199 ? -7.516 -21.312 2.604 1 96.69 199 LEU B CA 1
ATOM 4043 C C . LEU B 1 199 ? -6.176 -20.766 2.121 1 96.69 199 LEU B C 1
ATOM 4045 O O . LEU B 1 199 ? -5.703 -19.734 2.611 1 96.69 199 LEU B O 1
ATOM 4049 N N . LYS B 1 200 ? -5.582 -21.469 1.197 1 95.62 200 LYS B N 1
ATOM 4050 C CA . LYS B 1 200 ? -4.344 -20.969 0.606 1 95.62 200 LYS B CA 1
ATOM 4051 C C . LYS B 1 200 ? -4.574 -19.641 -0.12 1 95.62 200 LYS B C 1
ATOM 4053 O O . LYS B 1 200 ? -3.74 -18.734 -0.051 1 95.62 200 LYS B O 1
ATOM 4058 N N . LEU B 1 201 ? -5.66 -19.562 -0.827 1 96.94 201 LEU B N 1
ATOM 4059 C CA . LEU B 1 201 ? -6.012 -18.328 -1.522 1 96.94 201 LEU B CA 1
ATOM 4060 C C . LEU B 1 201 ? -6.168 -17.172 -0.539 1 96.94 201 LEU B C 1
ATOM 4062 O O . LEU B 1 201 ? -5.707 -16.062 -0.803 1 96.94 201 LEU B O 1
ATOM 4066 N N . VAL B 1 202 ? -6.801 -17.469 0.588 1 98.06 202 VAL B N 1
ATOM 4067 C CA . VAL B 1 202 ? -6.984 -16.469 1.638 1 98.06 202 VAL B CA 1
ATOM 4068 C C . VAL B 1 202 ? -5.625 -15.969 2.117 1 98.06 202 VAL B C 1
ATOM 4070 O O . VAL B 1 202 ? -5.395 -14.758 2.195 1 98.06 202 VAL B O 1
ATOM 4073 N N . VAL B 1 203 ? -4.762 -16.859 2.402 1 97.62 203 VAL B N 1
ATOM 4074 C CA . VAL B 1 203 ? -3.439 -16.5 2.91 1 97.62 203 VAL B CA 1
ATOM 4075 C C . VAL B 1 203 ? -2.695 -15.664 1.876 1 97.62 203 VAL B C 1
ATOM 4077 O O . VAL B 1 203 ? -2.15 -14.602 2.205 1 97.62 203 VAL B O 1
ATOM 4080 N N . ASN B 1 204 ? -2.682 -16.094 0.64 1 96.56 204 ASN B N 1
ATOM 4081 C CA . ASN B 1 204 ? -1.975 -15.398 -0.432 1 96.56 204 ASN B CA 1
ATOM 4082 C C . ASN B 1 204 ? -2.574 -14.023 -0.698 1 96.56 204 ASN B C 1
ATOM 4084 O O . ASN B 1 204 ? -1.852 -13.078 -1.019 1 96.56 204 ASN B O 1
ATOM 4088 N N . THR B 1 205 ? -3.887 -13.945 -0.574 1 98.19 205 THR B N 1
ATOM 4089 C CA . THR B 1 205 ? -4.594 -12.703 -0.834 1 98.19 205 THR B CA 1
ATOM 4090 C C . THR B 1 205 ? -4.316 -11.68 0.268 1 98.19 205 THR B C 1
ATOM 4092 O O . THR B 1 205 ? -4.414 -10.477 0.041 1 98.19 205 THR B O 1
ATOM 4095 N N . CYS B 1 206 ? -4.004 -12.164 1.442 1 98.62 206 CYS B N 1
ATOM 4096 C CA . CYS B 1 206 ? -3.68 -11.281 2.553 1 98.62 206 CYS B CA 1
ATOM 4097 C C . CYS B 1 206 ? -2.203 -10.906 2.539 1 98.62 206 CYS B C 1
ATOM 4099 O O . CYS B 1 206 ? -1.859 -9.719 2.5 1 98.62 206 CYS B O 1
ATOM 4101 N N . LEU B 1 207 ? -1.327 -11.867 2.486 1 98.12 207 LEU B N 1
ATOM 4102 C CA . LEU B 1 207 ? 0.093 -11.648 2.736 1 98.12 207 LEU B CA 1
ATOM 4103 C C . LEU B 1 207 ? 0.784 -11.094 1.496 1 98.12 207 LEU B C 1
ATOM 4105 O O . LEU B 1 207 ? 1.59 -10.164 1.594 1 98.12 207 LEU B O 1
ATOM 4109 N N . ASN B 1 208 ? 0.482 -11.648 0.291 1 97.31 208 ASN B N 1
ATOM 4110 C CA . ASN B 1 208 ? 1.255 -11.32 -0.902 1 97.31 208 ASN B CA 1
ATOM 4111 C C . ASN B 1 208 ? 1.13 -9.844 -1.264 1 97.31 208 ASN B C 1
ATOM 4113 O O . ASN B 1 208 ? 2.137 -9.156 -1.451 1 97.31 208 ASN B O 1
ATOM 4117 N N . PRO B 1 209 ? -0.12 -9.32 -1.347 1 98.25 209 PRO B N 1
AT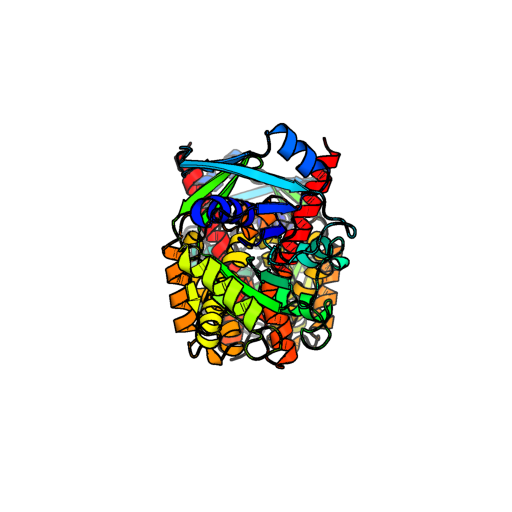OM 4118 C CA . PRO B 1 209 ? -0.229 -7.895 -1.678 1 98.25 209 PRO B CA 1
ATOM 4119 C C . PRO B 1 209 ? 0.408 -6.992 -0.622 1 98.25 209 PRO B C 1
ATOM 4121 O O . PRO B 1 209 ? 1.11 -6.039 -0.963 1 98.25 209 PRO B O 1
ATOM 4124 N N . LEU B 1 210 ? 0.194 -7.297 0.666 1 98.5 210 LEU B N 1
ATOM 4125 C CA . LEU B 1 210 ? 0.694 -6.441 1.735 1 98.5 210 LEU B CA 1
ATOM 4126 C C . LEU B 1 210 ? 2.219 -6.418 1.746 1 98.5 210 LEU B C 1
ATOM 4128 O O . LEU B 1 210 ? 2.828 -5.352 1.83 1 98.5 210 LEU B O 1
ATOM 4132 N N . THR B 1 211 ? 2.852 -7.578 1.633 1 97.44 211 THR B N 1
ATOM 4133 C CA . THR B 1 211 ? 4.309 -7.629 1.634 1 97.44 211 THR B CA 1
ATOM 4134 C C . THR B 1 211 ? 4.875 -6.953 0.389 1 97.44 211 THR B C 1
ATOM 4136 O O . THR B 1 211 ? 5.953 -6.355 0.437 1 97.44 211 THR B O 1
ATOM 4139 N N . SER B 1 212 ? 4.137 -7.074 -0.711 1 96.5 212 SER B N 1
ATOM 4140 C CA . SER B 1 212 ? 4.566 -6.426 -1.946 1 96.5 212 SER B CA 1
ATOM 4141 C C . SER B 1 212 ? 4.477 -4.906 -1.833 1 96.5 212 SER B C 1
ATOM 4143 O O . SER B 1 212 ? 5.34 -4.188 -2.342 1 96.5 212 SER B O 1
ATOM 4145 N N . LEU B 1 213 ? 3.467 -4.438 -1.181 1 96.62 213 LEU B N 1
ATOM 4146 C CA . LEU B 1 213 ? 3.281 -3.002 -1.014 1 96.62 213 LEU B CA 1
ATOM 4147 C C . LEU B 1 213 ? 4.32 -2.428 -0.057 1 96.62 213 LEU B C 1
ATOM 4149 O O . LEU B 1 213 ? 4.809 -1.312 -0.259 1 96.62 213 LEU B O 1
ATOM 4153 N N . PHE B 1 214 ? 4.727 -3.188 0.939 1 96.06 214 PHE B N 1
ATOM 4154 C CA . PHE B 1 214 ? 5.598 -2.674 1.991 1 96.06 214 PHE B CA 1
ATOM 4155 C C . PHE B 1 214 ? 7.043 -3.096 1.754 1 96.06 214 PHE B C 1
ATOM 4157 O O . PHE B 1 214 ? 7.957 -2.604 2.418 1 96.06 214 PHE B O 1
ATOM 4164 N N . ASN B 1 215 ? 7.289 -3.953 0.803 1 93.44 215 ASN B N 1
ATOM 4165 C CA . ASN B 1 215 ? 8.609 -4.512 0.547 1 93.44 215 ASN B CA 1
ATOM 4166 C C . ASN B 1 215 ? 9.227 -5.094 1.816 1 93.44 215 ASN B C 1
ATOM 4168 O O . ASN B 1 215 ? 10.328 -4.707 2.209 1 93.44 215 ASN B O 1
ATOM 4172 N N . THR B 1 216 ? 8.57 -6.055 2.361 1 95.25 216 THR B N 1
ATOM 4173 C CA . THR B 1 216 ? 8.984 -6.652 3.627 1 95.25 216 THR B CA 1
ATOM 4174 C C . THR B 1 216 ? 8.695 -8.148 3.639 1 95.25 216 THR B C 1
ATOM 4176 O O . THR B 1 216 ? 7.945 -8.648 2.795 1 95.25 216 THR B O 1
ATOM 4179 N N . PRO B 1 217 ? 9.336 -8.969 4.512 1 95.31 217 PRO B N 1
ATOM 4180 C CA . PRO B 1 217 ? 8.977 -10.383 4.68 1 95.31 217 PRO B CA 1
ATOM 4181 C C . PRO B 1 217 ? 7.656 -10.57 5.418 1 95.31 217 PRO B C 1
ATOM 4183 O O . PRO B 1 217 ? 7.094 -9.602 5.941 1 95.31 217 PRO B O 1
ATOM 4186 N N . ASN B 1 218 ? 7.145 -11.82 5.523 1 96.56 218 ASN B N 1
ATOM 4187 C CA . ASN B 1 218 ? 5.844 -12.141 6.105 1 96.56 218 ASN B CA 1
ATOM 4188 C C . ASN B 1 218 ? 5.773 -11.727 7.574 1 96.56 218 ASN B C 1
ATOM 4190 O O . ASN B 1 218 ? 4.734 -11.25 8.039 1 96.56 218 ASN B O 1
ATOM 4194 N N . GLY B 1 219 ? 6.871 -11.883 8.258 1 96.25 219 GLY B N 1
ATOM 4195 C CA . GLY B 1 219 ? 6.879 -11.656 9.695 1 96.25 219 GLY B CA 1
ATOM 4196 C C . GLY B 1 219 ? 6.609 -10.219 10.078 1 96.25 219 GLY B C 1
ATOM 4197 O O . GLY B 1 219 ? 6.188 -9.938 11.203 1 96.25 219 GLY B O 1
ATOM 4198 N N . SER B 1 220 ? 6.859 -9.258 9.172 1 96 220 SER B N 1
ATOM 4199 C CA . SER B 1 220 ? 6.641 -7.836 9.43 1 96 220 SER B CA 1
ATOM 4200 C C . SER B 1 220 ? 5.16 -7.531 9.617 1 96 220 SER B C 1
ATOM 4202 O O . SER B 1 220 ? 4.797 -6.477 10.141 1 96 220 SER B O 1
ATOM 4204 N N . LEU B 1 221 ? 4.281 -8.453 9.219 1 97.5 221 LEU B N 1
ATOM 4205 C CA . LEU B 1 221 ? 2.842 -8.211 9.25 1 97.5 221 LEU B CA 1
ATOM 4206 C C . LEU B 1 221 ? 2.236 -8.695 10.562 1 97.5 221 LEU B C 1
ATOM 4208 O O . LEU B 1 221 ? 1.033 -8.547 10.789 1 97.5 221 LEU B O 1
ATOM 4212 N N . THR B 1 222 ? 3.043 -9.188 11.445 1 97.19 222 THR B N 1
ATOM 4213 C CA . THR B 1 222 ? 2.508 -9.766 12.672 1 97.19 222 THR B CA 1
ATOM 4214 C C . THR B 1 222 ? 2.42 -8.711 13.773 1 97.19 222 THR B C 1
ATOM 4216 O O . THR B 1 222 ? 2.102 -9.031 14.922 1 97.19 222 THR B O 1
ATOM 4219 N N . THR B 1 223 ? 2.746 -7.473 13.492 1 96.31 223 THR B N 1
ATOM 4220 C CA . THR B 1 223 ? 2.531 -6.355 14.406 1 96.31 223 THR B CA 1
ATOM 4221 C C . THR B 1 223 ? 1.042 -6.043 14.539 1 96.31 223 THR B C 1
ATOM 4223 O O . THR B 1 223 ? 0.228 -6.535 13.75 1 96.31 223 THR B O 1
ATOM 4226 N N . PRO B 1 224 ? 0.691 -5.211 15.5 1 97.5 224 PRO B N 1
ATOM 4227 C CA . PRO B 1 224 ? -0.72 -4.844 15.641 1 97.5 224 PRO B CA 1
ATOM 4228 C C . PRO B 1 224 ? -1.294 -4.207 14.375 1 97.5 224 PRO B C 1
ATOM 4230 O O . PRO B 1 224 ? -2.424 -4.512 13.984 1 97.5 224 PRO B O 1
ATOM 4233 N N . HIS B 1 225 ? -0.576 -3.342 13.711 1 98 225 HIS B N 1
ATOM 4234 C CA . HIS B 1 225 ? -1.052 -2.719 12.484 1 98 225 HIS B CA 1
ATOM 4235 C C . HIS B 1 225 ? -1.207 -3.746 11.367 1 98 225 HIS B C 1
ATOM 4237 O O . HIS B 1 225 ? -2.18 -3.703 10.609 1 98 225 HIS B O 1
ATOM 4243 N N . GLY B 1 226 ? -0.185 -4.66 11.25 1 98.12 226 GLY B N 1
ATOM 4244 C CA . GLY B 1 226 ? -0.303 -5.738 10.281 1 98.12 226 GLY B CA 1
ATOM 4245 C C . GLY B 1 226 ? -1.516 -6.621 10.516 1 98.12 226 GLY B C 1
ATOM 4246 O O . GLY B 1 226 ? -2.219 -6.98 9.562 1 98.12 226 GLY B O 1
ATOM 4247 N N . GLN B 1 227 ? -1.77 -6.934 11.758 1 98.38 227 GLN B N 1
ATOM 4248 C CA . GLN B 1 227 ? -2.928 -7.738 12.125 1 98.38 227 GLN B CA 1
ATOM 4249 C C . GLN B 1 227 ? -4.23 -7.047 11.734 1 98.38 227 GLN B C 1
ATOM 4251 O O . GLN B 1 227 ? -5.164 -7.691 11.25 1 98.38 227 GLN B O 1
ATOM 4256 N N . ASN B 1 228 ? -4.281 -5.762 11.992 1 98.62 228 ASN B N 1
ATOM 4257 C CA . ASN B 1 228 ? -5.473 -5.008 11.633 1 98.62 228 ASN B CA 1
ATOM 4258 C C . ASN B 1 228 ? -5.707 -5.016 10.125 1 98.62 228 ASN B C 1
ATOM 4260 O O . ASN B 1 228 ? -6.848 -5.141 9.672 1 98.62 228 ASN B O 1
ATOM 4264 N N . LEU B 1 229 ? -4.656 -4.828 9.344 1 98.81 229 LEU B N 1
ATOM 4265 C CA . LEU B 1 229 ? -4.77 -4.875 7.887 1 98.81 229 LEU B CA 1
ATOM 4266 C C . LEU B 1 229 ? -5.285 -6.234 7.422 1 98.81 229 LEU B C 1
ATOM 4268 O O . LEU B 1 229 ? -6.207 -6.305 6.609 1 98.81 229 LEU B O 1
ATOM 4272 N N . ILE B 1 230 ? -4.691 -7.281 7.961 1 98.88 230 ILE B N 1
ATOM 4273 C CA . ILE B 1 230 ? -5.09 -8.641 7.609 1 98.88 230 ILE B CA 1
ATOM 4274 C C . ILE B 1 230 ? -6.559 -8.859 7.98 1 98.88 230 ILE B C 1
ATOM 4276 O O . ILE B 1 230 ? -7.316 -9.453 7.211 1 98.88 230 ILE B O 1
ATOM 4280 N N . HIS B 1 231 ? -6.934 -8.352 9.125 1 98.81 231 HIS B N 1
ATOM 4281 C CA . HIS B 1 231 ? -8.312 -8.516 9.578 1 98.81 231 HIS B CA 1
ATOM 4282 C C . HIS B 1 231 ? -9.289 -7.848 8.617 1 98.81 231 HIS B C 1
ATOM 4284 O O . HIS B 1 231 ? -10.352 -8.398 8.312 1 98.81 231 HIS B O 1
ATOM 4290 N N . LEU B 1 232 ? -8.969 -6.656 8.188 1 98.75 232 LEU B N 1
ATOM 4291 C CA . LEU B 1 232 ? -9.836 -5.945 7.25 1 98.75 232 LEU B CA 1
ATOM 4292 C C . LEU B 1 232 ? -9.977 -6.719 5.941 1 98.75 232 LEU B C 1
ATOM 4294 O O . LEU B 1 232 ? -11.062 -6.766 5.359 1 98.75 232 LEU B O 1
ATOM 4298 N N . ILE B 1 233 ? -8.914 -7.32 5.418 1 98.88 233 ILE B N 1
ATOM 4299 C CA . ILE B 1 233 ? -8.961 -8.148 4.219 1 98.88 233 ILE B CA 1
ATOM 4300 C C . ILE B 1 233 ? -9.828 -9.383 4.477 1 98.88 233 ILE B C 1
ATOM 4302 O O . ILE B 1 233 ? -10.656 -9.75 3.641 1 98.88 233 ILE B O 1
ATOM 4306 N N . CYS B 1 234 ? -9.641 -9.969 5.652 1 98.81 234 CYS B N 1
ATOM 4307 C CA . CYS B 1 234 ? -10.352 -11.195 5.996 1 98.81 234 CYS B CA 1
ATOM 4308 C C . CYS B 1 234 ? -11.844 -10.945 6.137 1 98.81 234 CYS B C 1
ATOM 4310 O O . CYS B 1 234 ? -12.656 -11.844 5.906 1 98.81 234 CYS B O 1
ATOM 4312 N N . LYS B 1 235 ? -12.242 -9.727 6.496 1 98.62 235 LYS B N 1
ATOM 4313 C CA . LYS B 1 235 ? -13.664 -9.398 6.492 1 98.62 235 LYS B CA 1
ATOM 4314 C C . LYS B 1 235 ? -14.258 -9.562 5.102 1 98.62 235 LYS B C 1
ATOM 4316 O O . LYS B 1 235 ? -15.336 -10.148 4.945 1 98.62 235 LYS B O 1
ATOM 4321 N N . ASP B 1 236 ? -13.562 -8.984 4.09 1 98.75 236 ASP B N 1
ATOM 4322 C CA . ASP B 1 236 ? -14 -9.156 2.709 1 98.75 236 ASP B CA 1
ATOM 4323 C C . ASP B 1 236 ? -14.031 -10.633 2.322 1 98.75 236 ASP B C 1
ATOM 4325 O O . ASP B 1 236 ? -15 -11.109 1.731 1 98.75 236 ASP B O 1
ATOM 4329 N N . LEU B 1 237 ? -13 -11.367 2.676 1 98.75 237 LEU B N 1
ATOM 4330 C CA . LEU B 1 237 ? -12.828 -12.75 2.234 1 98.75 237 LEU B CA 1
ATOM 4331 C C . LEU B 1 237 ? -13.852 -13.664 2.904 1 98.75 237 LEU B C 1
ATOM 4333 O O . LEU B 1 237 ? -14.344 -14.609 2.285 1 98.75 237 LEU B O 1
ATOM 4337 N N . SER B 1 238 ? -14.102 -13.414 4.191 1 98.06 238 SER B N 1
ATOM 4338 C CA . SER B 1 238 ? -15.125 -14.195 4.887 1 98.06 238 SER B CA 1
ATOM 4339 C C . SER B 1 238 ? -16.484 -14.016 4.238 1 98.06 238 SER B C 1
ATOM 4341 O O . SER B 1 238 ? -17.281 -14.961 4.176 1 98.06 238 SER B O 1
ATOM 4343 N N . THR B 1 239 ? -16.797 -12.82 3.781 1 97.5 239 THR B N 1
ATOM 4344 C CA . THR B 1 239 ? -18.047 -12.539 3.09 1 97.5 239 THR B CA 1
ATOM 4345 C C . THR B 1 239 ? -18.078 -13.227 1.729 1 97.5 239 THR B C 1
ATOM 4347 O O . THR B 1 239 ? -19.125 -13.734 1.309 1 97.5 239 THR B O 1
ATOM 4350 N N . LEU B 1 240 ? -17.016 -13.25 1.046 1 98.12 240 LEU B N 1
ATOM 4351 C CA . LEU B 1 240 ? -16.906 -13.797 -0.302 1 98.12 240 LEU B CA 1
ATOM 4352 C C . LEU B 1 240 ? -16.984 -15.32 -0.273 1 98.12 240 LEU B C 1
ATOM 4354 O O . LEU B 1 240 ? -17.5 -15.945 -1.197 1 98.12 240 LEU B O 1
ATOM 4358 N N . PHE B 1 241 ? -16.406 -15.945 0.798 1 97.44 241 PHE B N 1
ATOM 4359 C CA . PHE B 1 241 ? -16.312 -17.391 0.883 1 97.44 241 PHE B CA 1
ATOM 4360 C C . PHE B 1 241 ? -17.031 -17.922 2.115 1 97.44 241 PHE B C 1
ATOM 4362 O O . PHE B 1 241 ? -16.422 -18.516 3 1 97.44 241 PHE B O 1
ATOM 4369 N N . PRO B 1 242 ? -18.312 -17.797 2.109 1 94.75 242 PRO B N 1
ATOM 4370 C CA . PRO B 1 242 ? -19.078 -18.281 3.264 1 94.75 242 PRO B CA 1
ATOM 4371 C C . PRO B 1 242 ? -18.922 -19.781 3.496 1 94.75 242 PRO B C 1
ATOM 4373 O O . PRO B 1 242 ? -19.031 -20.25 4.633 1 94.75 242 PRO B O 1
ATOM 4376 N N . ASP B 1 243 ? -18.609 -20.531 2.512 1 91.56 243 ASP B N 1
ATOM 4377 C CA . ASP B 1 243 ? -18.516 -21.984 2.588 1 91.56 243 ASP B CA 1
ATOM 4378 C C . ASP B 1 243 ? -17.328 -22.422 3.436 1 91.56 243 ASP B C 1
ATOM 4380 O O . ASP B 1 243 ? -17.25 -23.562 3.877 1 91.56 243 ASP B O 1
ATOM 4384 N N . LEU B 1 244 ? -16.375 -21.547 3.547 1 94.62 244 LEU B N 1
ATOM 4385 C CA . LEU B 1 244 ? -15.258 -21.844 4.434 1 94.62 244 LEU B CA 1
ATOM 4386 C C . LEU B 1 244 ? -15.734 -21.984 5.879 1 94.62 244 LEU B C 1
ATOM 4388 O O . LEU B 1 244 ? -15.086 -22.656 6.688 1 94.62 244 LEU B O 1
ATOM 4392 N N . GLY B 1 245 ? -16.766 -21.266 6.27 1 95.06 245 GLY B N 1
ATOM 4393 C CA . GLY B 1 245 ? -17.359 -21.344 7.602 1 95.06 245 GLY B CA 1
ATOM 4394 C C . GLY B 1 245 ? -16.484 -20.688 8.664 1 95.06 245 GLY B C 1
ATOM 4395 O O . GLY B 1 245 ? -16.609 -21.016 9.852 1 95.06 245 GLY B O 1
ATOM 4396 N N . LEU B 1 246 ? -15.57 -19.891 8.344 1 97.25 246 LEU B N 1
ATOM 4397 C CA . LEU B 1 246 ? -14.688 -19.219 9.289 1 97.25 246 LEU B CA 1
ATOM 4398 C C . LEU B 1 246 ? -15.016 -17.734 9.367 1 97.25 246 LEU B C 1
ATOM 4400 O O . LEU B 1 246 ? -15.266 -17.094 8.344 1 97.25 246 LEU B O 1
ATOM 4404 N N . SER B 1 247 ? -15.07 -17.219 10.578 1 98.12 247 SER B N 1
ATOM 4405 C CA . SER B 1 247 ? -15.273 -15.789 10.789 1 98.12 247 SER B CA 1
ATOM 4406 C C . SER B 1 247 ? -14.039 -14.992 10.367 1 98.12 247 SER B C 1
ATOM 4408 O O . SER B 1 247 ? -12.961 -15.555 10.18 1 98.12 247 SER B O 1
ATOM 4410 N N . PRO B 1 248 ? -14.258 -13.648 10.211 1 98.31 248 PRO B N 1
ATOM 4411 C CA . PRO B 1 248 ? -13.094 -12.82 9.914 1 98.31 248 PRO B CA 1
ATOM 4412 C C . PRO B 1 248 ? -11.969 -12.992 10.938 1 98.31 248 PRO B C 1
ATOM 4414 O O . PRO B 1 248 ? -10.797 -13.031 10.57 1 98.31 248 PRO B O 1
ATOM 4417 N N . THR B 1 249 ? -12.32 -13.102 12.188 1 98.56 249 THR B N 1
ATOM 4418 C CA . THR B 1 249 ? -11.344 -13.25 13.258 1 98.56 249 THR B CA 1
ATOM 4419 C C . THR B 1 249 ? -10.602 -14.586 13.133 1 98.56 249 THR B C 1
ATOM 4421 O O . THR B 1 249 ? -9.391 -14.641 13.312 1 98.56 249 THR B O 1
ATOM 4424 N N . GLU B 1 250 ? -11.352 -15.609 12.828 1 98.56 250 GLU B N 1
ATOM 4425 C CA . GLU B 1 250 ? -10.742 -16.922 12.656 1 98.56 250 GLU B CA 1
ATOM 4426 C C . GLU B 1 250 ? -9.82 -16.953 11.438 1 98.56 250 GLU B C 1
ATOM 4428 O O . GLU B 1 250 ? -8.734 -17.531 11.492 1 98.56 250 GLU B O 1
ATOM 4433 N N . LEU B 1 251 ? -10.266 -16.391 10.344 1 98.62 251 LEU B N 1
ATOM 4434 C CA . LEU B 1 251 ? -9.422 -16.297 9.156 1 98.62 251 LEU B CA 1
ATOM 4435 C C . LEU B 1 251 ? -8.148 -15.508 9.453 1 98.62 251 LEU B C 1
ATOM 4437 O O . LEU B 1 251 ? -7.062 -15.891 9.016 1 98.62 251 LEU B O 1
ATOM 4441 N N . THR B 1 252 ? -8.336 -14.398 10.203 1 98.81 252 THR B N 1
ATOM 4442 C CA . THR B 1 252 ? -7.199 -13.57 10.57 1 98.81 252 THR B CA 1
ATOM 4443 C C . THR B 1 252 ? -6.176 -14.383 11.367 1 98.81 252 THR B C 1
ATOM 4445 O O . THR B 1 252 ? -4.977 -14.32 11.086 1 98.81 252 THR B O 1
ATOM 4448 N N . SER B 1 253 ? -6.648 -15.109 12.336 1 98.62 253 SER B N 1
ATOM 4449 C CA . SER B 1 253 ? -5.773 -15.945 13.156 1 98.62 253 SER B CA 1
ATOM 4450 C C . SER B 1 253 ? -5.023 -16.969 12.297 1 98.62 253 SER B C 1
ATOM 4452 O O . SER B 1 253 ? -3.83 -17.203 12.508 1 98.62 253 SER B O 1
ATOM 4454 N N . HIS B 1 254 ? -5.73 -17.562 11.383 1 98.12 254 HIS B N 1
ATOM 4455 C CA . HIS B 1 254 ? -5.121 -18.547 10.484 1 98.12 254 HIS B CA 1
ATOM 4456 C C . HIS B 1 254 ? -4.012 -17.906 9.656 1 98.12 254 HIS B C 1
ATOM 4458 O O . HIS B 1 254 ? -2.916 -18.469 9.547 1 98.12 254 HIS B O 1
ATOM 4464 N N . VAL B 1 255 ? -4.27 -16.781 9.07 1 98.62 255 VAL B N 1
ATOM 4465 C CA . VAL B 1 255 ? -3.299 -16.078 8.234 1 98.62 255 VAL B CA 1
ATOM 4466 C C . VAL B 1 255 ? -2.086 -15.68 9.07 1 98.62 255 VAL B C 1
ATOM 4468 O O . VAL B 1 255 ? -0.944 -15.828 8.633 1 98.62 255 VAL B O 1
ATOM 4471 N N . LEU B 1 256 ? -2.338 -15.188 10.281 1 98.56 256 LEU B N 1
ATOM 4472 C CA . LEU B 1 256 ? -1.253 -14.758 11.156 1 98.56 256 LEU B CA 1
ATOM 4473 C C . LEU B 1 256 ? -0.37 -15.938 11.547 1 98.56 256 LEU B C 1
ATOM 4475 O O . LEU B 1 256 ? 0.846 -15.789 11.688 1 98.56 256 LEU B O 1
ATOM 4479 N N . ASP B 1 257 ? -0.973 -17.047 11.773 1 97.94 257 ASP B N 1
ATOM 4480 C CA . ASP B 1 257 ? -0.206 -18.25 12.07 1 97.94 257 ASP B CA 1
ATOM 4481 C C . ASP B 1 257 ? 0.758 -18.578 10.938 1 97.94 257 ASP B C 1
ATOM 4483 O O . ASP B 1 257 ? 1.926 -18.891 11.18 1 97.94 257 ASP B O 1
ATOM 4487 N N . ILE B 1 258 ? 0.274 -18.547 9.758 1 96.12 258 ILE B N 1
ATOM 4488 C CA . ILE B 1 258 ? 1.109 -18.812 8.594 1 96.12 258 ILE B CA 1
ATOM 4489 C C . ILE B 1 258 ? 2.195 -17.75 8.477 1 96.12 258 ILE B C 1
ATOM 4491 O O . ILE B 1 258 ? 3.355 -18.062 8.203 1 96.12 258 ILE B O 1
ATOM 4495 N N . ALA B 1 259 ? 1.853 -16.453 8.648 1 97.19 259 ALA B N 1
ATOM 4496 C CA . ALA B 1 259 ? 2.82 -15.359 8.594 1 97.19 259 ALA B CA 1
ATOM 4497 C C . ALA B 1 259 ? 3.947 -15.578 9.602 1 97.19 259 ALA B C 1
ATOM 4499 O O . ALA B 1 259 ? 5.113 -15.328 9.297 1 97.19 259 ALA B O 1
ATOM 4500 N N . ASN B 1 260 ? 3.555 -16.016 10.773 1 96.56 260 ASN B N 1
ATOM 4501 C CA . ASN B 1 260 ? 4.535 -16.266 11.82 1 96.56 260 ASN B CA 1
ATOM 4502 C C . ASN B 1 260 ? 5.457 -17.422 11.477 1 96.56 260 ASN B C 1
ATOM 4504 O O . ASN B 1 260 ? 6.672 -17.344 11.656 1 96.56 260 ASN B O 1
ATOM 4508 N N . ARG B 1 261 ? 4.906 -18.516 10.984 1 92.81 261 ARG B N 1
ATOM 4509 C CA . ARG B 1 261 ? 5.668 -19.719 10.648 1 92.81 261 ARG B CA 1
ATOM 4510 C C . ARG B 1 261 ? 6.594 -19.453 9.461 1 92.81 261 ARG B C 1
ATOM 4512 O O . ARG B 1 261 ? 7.617 -20.141 9.312 1 92.81 261 ARG B O 1
ATOM 4519 N N . THR B 1 262 ? 6.246 -18.531 8.664 1 92.12 262 THR B N 1
ATOM 4520 C CA . THR B 1 262 ? 7.039 -18.188 7.488 1 92.12 262 THR B CA 1
ATOM 4521 C C . THR B 1 262 ? 7.59 -16.766 7.602 1 92.12 262 THR B C 1
ATOM 4523 O O . THR B 1 262 ? 7.633 -16.031 6.613 1 92.12 262 THR B O 1
ATOM 4526 N N . ALA B 1 263 ? 7.988 -16.344 8.742 1 95.25 263 ALA B N 1
ATOM 4527 C CA . ALA B 1 263 ? 8.297 -14.969 9.086 1 95.25 263 ALA B CA 1
ATOM 4528 C C . ALA B 1 263 ? 9.422 -14.422 8.211 1 95.25 263 ALA B C 1
ATOM 4530 O O . ALA B 1 263 ? 9.414 -13.242 7.84 1 95.25 263 ALA B O 1
ATOM 4531 N N . LEU B 1 264 ? 10.344 -15.195 7.848 1 92.12 264 LEU B N 1
ATOM 4532 C CA . LEU B 1 264 ? 11.508 -14.727 7.109 1 92.12 264 LEU B CA 1
ATOM 4533 C C . LEU B 1 264 ? 11.266 -14.812 5.605 1 92.12 264 LEU B C 1
ATOM 4535 O O . LEU B 1 264 ? 12.047 -14.273 4.816 1 92.12 264 LEU B O 1
ATOM 4539 N N . ASN B 1 265 ? 10.195 -15.367 5.215 1 89.94 265 ASN B N 1
ATOM 4540 C CA . ASN B 1 265 ? 9.906 -15.602 3.803 1 89.94 265 ASN B CA 1
ATOM 4541 C C . ASN B 1 265 ? 9.508 -14.305 3.096 1 89.94 265 ASN B C 1
ATOM 4543 O O . ASN B 1 265 ? 8.766 -13.492 3.652 1 89.94 265 ASN B O 1
ATOM 4547 N N . ARG B 1 266 ? 10.094 -14.125 1.926 1 91.25 266 ARG B N 1
ATOM 4548 C CA . ARG B 1 266 ? 9.648 -13.125 0.956 1 91.25 266 ARG B CA 1
ATOM 4549 C C . ARG B 1 266 ? 8.953 -13.789 -0.227 1 91.25 266 ARG B C 1
ATOM 4551 O O . ARG B 1 266 ? 9.57 -14.555 -0.972 1 91.25 266 ARG B O 1
ATOM 4558 N N . ASN B 1 267 ? 7.711 -13.492 -0.364 1 89.75 267 ASN B N 1
ATOM 4559 C CA . ASN B 1 267 ? 6.949 -14.219 -1.375 1 89.75 267 ASN B CA 1
ATOM 4560 C C . ASN B 1 267 ? 7.309 -13.75 -2.785 1 89.75 267 ASN B C 1
ATOM 4562 O O . ASN B 1 267 ? 7.992 -12.742 -2.955 1 89.75 267 ASN B O 1
ATOM 4566 N N . SER B 1 268 ? 6.906 -14.523 -3.754 1 88.56 268 SER B N 1
ATOM 4567 C CA . SER B 1 268 ? 7.297 -14.289 -5.141 1 88.56 268 SER B CA 1
ATOM 4568 C C . SER B 1 268 ? 6.707 -12.984 -5.672 1 88.56 268 SER B C 1
ATOM 4570 O O . SER B 1 268 ? 7.316 -12.328 -6.512 1 88.56 268 SER B O 1
ATOM 4572 N N . MET B 1 269 ? 5.527 -12.609 -5.207 1 93.88 269 MET B N 1
ATOM 4573 C CA . MET B 1 269 ? 4.918 -11.367 -5.668 1 93.88 269 MET B CA 1
ATOM 4574 C C . MET B 1 269 ? 5.746 -10.156 -5.242 1 93.88 269 MET B C 1
ATOM 4576 O O . MET B 1 269 ? 5.961 -9.234 -6.031 1 93.88 269 MET B O 1
ATOM 4580 N N . GLU B 1 270 ? 6.141 -10.188 -4.008 1 93.81 270 GLU B N 1
ATOM 4581 C CA . GLU B 1 270 ? 7.012 -9.133 -3.502 1 93.81 270 GLU B CA 1
ATOM 4582 C C . GLU B 1 270 ? 8.281 -9.016 -4.344 1 93.81 270 GLU B C 1
ATOM 4584 O O . GLU B 1 270 ? 8.672 -7.91 -4.727 1 93.81 270 GLU B O 1
ATOM 4589 N N . ARG B 1 271 ? 8.891 -10.133 -4.711 1 89.88 271 ARG B N 1
ATOM 4590 C CA . ARG B 1 271 ? 10.117 -10.148 -5.504 1 89.88 271 ARG B CA 1
ATOM 4591 C C . ARG B 1 271 ? 9.852 -9.648 -6.922 1 89.88 271 ARG B C 1
ATOM 4593 O O . ARG B 1 271 ? 10.688 -8.945 -7.5 1 89.88 271 ARG B O 1
ATOM 4600 N N . ASP B 1 272 ? 8.75 -10.008 -7.438 1 92.38 272 ASP B N 1
ATOM 4601 C CA . ASP B 1 272 ? 8.391 -9.594 -8.789 1 92.38 272 ASP B CA 1
ATOM 4602 C C . ASP B 1 272 ? 8.18 -8.086 -8.867 1 92.38 272 ASP B C 1
ATOM 4604 O O . ASP B 1 272 ? 8.695 -7.426 -9.773 1 92.38 272 ASP B O 1
ATOM 4608 N N . VAL B 1 273 ? 7.473 -7.535 -7.945 1 92.75 273 VAL B N 1
ATOM 4609 C CA . VAL B 1 273 ? 7.188 -6.105 -7.926 1 92.75 273 VAL B CA 1
ATOM 4610 C C . VAL B 1 273 ? 8.492 -5.32 -7.809 1 92.75 273 VAL B C 1
ATOM 4612 O O . VAL B 1 273 ? 8.695 -4.324 -8.508 1 92.75 273 VAL B O 1
ATOM 4615 N N . TYR B 1 274 ? 9.336 -5.742 -6.992 1 88.5 274 TYR B N 1
ATOM 4616 C CA . TYR B 1 274 ? 10.609 -5.066 -6.77 1 88.5 274 TYR B CA 1
ATOM 4617 C C . TYR B 1 274 ? 11.492 -5.148 -8.008 1 88.5 274 TYR B C 1
ATOM 4619 O O . TYR B 1 274 ? 12.266 -4.23 -8.289 1 88.5 274 TYR B O 1
ATOM 4627 N N . ALA B 1 275 ? 11.328 -6.223 -8.766 1 90.31 275 ALA B N 1
ATOM 4628 C CA . ALA B 1 275 ? 12.117 -6.43 -9.969 1 90.31 275 ALA B CA 1
ATOM 4629 C C . ALA B 1 275 ? 11.461 -5.762 -11.18 1 90.31 275 ALA B C 1
ATOM 4631 O O . ALA B 1 275 ? 11.977 -5.852 -12.297 1 90.31 275 ALA B O 1
ATOM 4632 N N . GLY B 1 276 ? 10.328 -5.082 -10.914 1 91.5 276 GLY B N 1
ATOM 4633 C CA . GLY B 1 276 ? 9.641 -4.395 -11.992 1 91.5 276 GLY B CA 1
ATOM 4634 C C . GLY B 1 276 ? 8.961 -5.34 -12.969 1 91.5 276 GLY B C 1
ATOM 4635 O O . GLY B 1 276 ? 8.984 -5.117 -14.18 1 91.5 276 GLY B O 1
ATOM 4636 N N . ARG B 1 277 ? 8.43 -6.43 -12.5 1 92.38 277 ARG B N 1
ATOM 4637 C CA . ARG B 1 277 ? 7.742 -7.43 -13.312 1 92.38 277 ARG B CA 1
ATOM 4638 C C . ARG B 1 277 ? 6.254 -7.461 -12.992 1 92.38 277 ARG B C 1
ATOM 4640 O O . ARG B 1 277 ? 5.828 -6.965 -11.945 1 92.38 277 ARG B O 1
ATOM 4647 N N . ARG B 1 278 ? 5.535 -8.094 -13.922 1 93.5 278 ARG B N 1
ATOM 4648 C CA . ARG B 1 278 ? 4.133 -8.391 -13.648 1 93.5 278 ARG B CA 1
ATOM 4649 C C . ARG B 1 278 ? 3.994 -9.445 -12.562 1 93.5 278 ARG B C 1
ATOM 4651 O O . ARG B 1 278 ? 4.895 -10.266 -12.367 1 93.5 278 ARG B O 1
ATOM 4658 N N . THR B 1 279 ? 2.848 -9.344 -11.867 1 96 279 THR B N 1
ATOM 4659 C CA . THR B 1 279 ? 2.596 -10.305 -10.805 1 96 279 THR B CA 1
ATOM 4660 C C . THR B 1 279 ? 1.361 -11.141 -11.109 1 96 279 THR B C 1
ATOM 4662 O O . THR B 1 279 ? 0.729 -10.969 -12.156 1 96 279 THR B O 1
ATOM 4665 N N . GLU B 1 280 ? 1.028 -12.031 -10.211 1 95.81 280 GLU B N 1
ATOM 4666 C CA . GLU B 1 280 ? -0.14 -12.891 -10.367 1 95.81 280 GLU B CA 1
ATOM 4667 C C . GLU B 1 280 ? -1.361 -12.297 -9.672 1 95.81 280 GLU B C 1
ATOM 4669 O O . GLU B 1 280 ? -2.342 -13 -9.414 1 95.81 280 GLU B O 1
ATOM 4674 N N . VAL B 1 281 ? -1.33 -10.992 -9.398 1 97.56 281 VAL B N 1
ATOM 4675 C CA . VAL B 1 281 ? -2.352 -10.344 -8.578 1 97.56 281 VAL B CA 1
ATOM 4676 C C . VAL B 1 281 ? -3.715 -10.484 -9.25 1 97.56 281 VAL B C 1
ATOM 4678 O O . VAL B 1 281 ? -4.738 -10.617 -8.57 1 97.56 281 VAL B O 1
ATOM 4681 N N . ASP B 1 282 ? -3.793 -10.484 -10.57 1 97.12 282 ASP B N 1
ATOM 4682 C CA . ASP B 1 282 ? -5.051 -10.617 -11.297 1 97.12 282 ASP B CA 1
ATOM 4683 C C . ASP B 1 282 ? -5.695 -11.977 -11.047 1 97.12 282 ASP B C 1
ATOM 4685 O O . ASP B 1 282 ? -6.922 -12.109 -11.094 1 97.12 282 ASP B O 1
ATOM 4689 N N . PHE B 1 283 ? -4.871 -12.93 -10.719 1 96.69 283 PHE B N 1
ATOM 4690 C CA . PHE B 1 283 ? -5.352 -14.305 -10.586 1 96.69 283 PHE B CA 1
ATOM 4691 C C . PHE B 1 283 ? -5.543 -14.672 -9.125 1 96.69 283 PHE B C 1
ATOM 4693 O O . PHE B 1 283 ? -6.031 -15.766 -8.812 1 96.69 283 PHE B O 1
ATOM 4700 N N . LEU B 1 284 ? -5.152 -13.836 -8.242 1 97 284 LEU B N 1
ATOM 4701 C CA . LEU B 1 284 ? -5.371 -14 -6.812 1 97 284 LEU B CA 1
ATOM 4702 C C . LEU B 1 284 ? -6.426 -13.023 -6.309 1 97 284 LEU B C 1
ATOM 4704 O O . LEU B 1 284 ? -7.613 -13.352 -6.27 1 97 284 LEU B O 1
ATOM 4708 N N . VAL B 1 285 ? -6.004 -11.766 -6.172 1 98.5 285 VAL B N 1
ATOM 4709 C CA . VAL B 1 285 ? -6.918 -10.742 -5.676 1 98.5 285 VAL B CA 1
ATOM 4710 C C . VAL B 1 285 ? -7.957 -10.422 -6.746 1 98.5 285 VAL B C 1
ATOM 4712 O O . VAL B 1 285 ? -9.148 -10.281 -6.441 1 98.5 285 VAL B O 1
ATOM 4715 N N . GLY B 1 286 ? -7.457 -10.25 -7.992 1 98.19 286 GLY B N 1
ATOM 4716 C CA . GLY B 1 286 ? -8.367 -9.977 -9.086 1 98.19 286 GLY B CA 1
ATOM 4717 C C . GLY B 1 286 ? -9.438 -11.031 -9.258 1 98.19 286 GLY B C 1
ATOM 4718 O O . GLY B 1 286 ? -10.609 -10.711 -9.492 1 98.19 286 GLY B O 1
ATOM 4719 N N . TYR B 1 287 ? -9.047 -12.305 -9.141 1 97.5 287 TYR B N 1
ATOM 4720 C CA . TYR B 1 287 ? -10.016 -13.391 -9.188 1 97.5 287 TYR B CA 1
ATOM 4721 C C . TYR B 1 287 ? -11.094 -13.211 -8.133 1 97.5 287 TYR B C 1
ATOM 4723 O O . TYR B 1 287 ? -12.281 -13.383 -8.414 1 97.5 287 TYR B O 1
ATOM 4731 N N . CYS B 1 288 ? -10.688 -12.898 -6.895 1 98.44 288 CYS B N 1
ATOM 4732 C CA . CYS B 1 288 ? -11.625 -12.703 -5.793 1 98.44 288 CYS B CA 1
ATOM 4733 C C . CYS B 1 288 ? -12.594 -11.562 -6.094 1 98.44 288 CYS B C 1
ATOM 4735 O O . CYS B 1 288 ? -13.789 -11.672 -5.84 1 98.44 288 CYS B O 1
ATOM 4737 N N . VAL B 1 289 ? -12.086 -10.477 -6.617 1 98.56 289 VAL B N 1
ATOM 4738 C CA . VAL B 1 289 ? -12.906 -9.305 -6.914 1 98.56 289 VAL B CA 1
ATOM 4739 C C . VAL B 1 289 ? -13.922 -9.648 -8.008 1 98.56 289 VAL B C 1
ATOM 4741 O O . VAL B 1 289 ? -15.094 -9.289 -7.906 1 98.56 289 VAL B O 1
ATOM 4744 N N . GLU B 1 290 ? -13.453 -10.32 -9.055 1 97.56 290 GLU B N 1
ATOM 4745 C CA . GLU B 1 290 ? -14.352 -10.711 -10.133 1 97.56 290 GLU B CA 1
ATOM 4746 C C . GLU B 1 290 ? -15.438 -11.656 -9.633 1 97.56 290 GLU B C 1
ATOM 4748 O O . GLU B 1 290 ? -16.609 -11.547 -10.023 1 97.56 290 GLU B O 1
ATOM 4753 N N . LEU B 1 291 ? -15.016 -12.617 -8.836 1 97.31 291 LEU B N 1
ATOM 4754 C CA . LEU B 1 291 ? -15.984 -13.523 -8.234 1 97.31 291 LEU B CA 1
ATOM 4755 C C . LEU B 1 291 ? -17.016 -12.758 -7.402 1 97.31 291 LEU B C 1
ATOM 4757 O O . LEU B 1 291 ? -18.203 -13.078 -7.426 1 97.31 291 LEU B O 1
ATOM 4761 N N . ALA B 1 292 ? -16.578 -11.805 -6.617 1 98.56 292 ALA B N 1
ATOM 4762 C CA . ALA B 1 292 ? -17.469 -10.977 -5.805 1 98.56 292 ALA B CA 1
ATOM 4763 C C . ALA B 1 292 ? -18.484 -10.25 -6.672 1 98.56 292 ALA B C 1
ATOM 4765 O O . ALA B 1 292 ? -19.656 -10.148 -6.305 1 98.56 292 ALA B O 1
ATOM 4766 N N . ARG B 1 293 ? -18.016 -9.727 -7.754 1 97.88 293 ARG B N 1
ATOM 4767 C CA . ARG B 1 293 ? -18.922 -9.062 -8.688 1 97.88 293 ARG B CA 1
ATOM 4768 C C . ARG B 1 293 ? -20 -10.023 -9.188 1 97.88 293 ARG B C 1
ATOM 4770 O O . ARG B 1 293 ? -21.188 -9.672 -9.234 1 97.88 293 ARG B O 1
ATOM 4777 N N . GLU B 1 294 ? -19.578 -11.195 -9.562 1 96.75 294 GLU B N 1
ATOM 4778 C CA . GLU B 1 294 ? -20.516 -12.219 -10.023 1 96.75 294 GLU B CA 1
ATOM 4779 C C . GLU B 1 294 ? -21.547 -12.547 -8.945 1 96.75 294 GLU B C 1
ATOM 4781 O O . GLU B 1 294 ? -22.719 -12.789 -9.258 1 96.75 294 GLU B O 1
ATOM 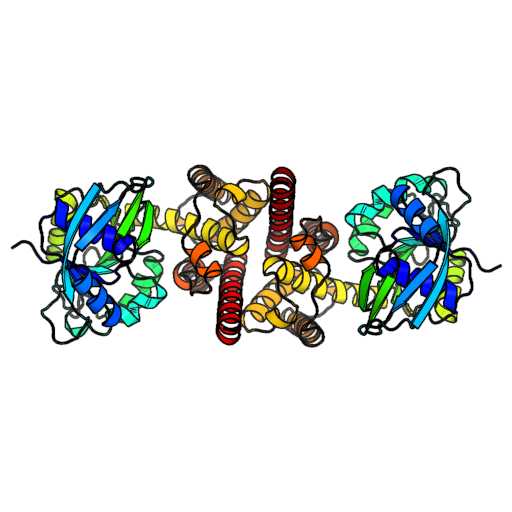4786 N N . ARG B 1 295 ? -21.078 -12.602 -7.773 1 97.06 295 ARG B N 1
ATOM 4787 C CA . ARG B 1 295 ? -21.938 -12.977 -6.66 1 97.06 295 ARG B CA 1
ATOM 4788 C C . ARG B 1 295 ? -22.656 -11.758 -6.082 1 97.06 295 ARG B C 1
ATOM 4790 O O . ARG B 1 295 ? -23.453 -11.883 -5.145 1 97.06 295 ARG B O 1
ATOM 4797 N N . GLU B 1 296 ? -22.359 -10.578 -6.566 1 97.56 296 GLU B N 1
ATOM 4798 C CA . GLU B 1 296 ? -22.953 -9.32 -6.141 1 97.56 296 GLU B CA 1
ATOM 4799 C C . GLU B 1 296 ? -22.688 -9.055 -4.664 1 97.56 296 GLU B C 1
ATOM 4801 O O . GLU B 1 296 ? -23.609 -8.727 -3.912 1 97.56 296 GLU B O 1
ATOM 4806 N N . VAL B 1 297 ? -21.547 -9.305 -4.195 1 96.94 297 VAL B N 1
ATOM 4807 C CA . VAL B 1 297 ? -21.109 -8.977 -2.84 1 96.94 297 VAL B CA 1
ATOM 4808 C C . VAL B 1 297 ? -20.031 -7.902 -2.887 1 96.94 297 VAL B C 1
ATOM 4810 O O . VAL B 1 297 ? -19.234 -7.859 -3.822 1 96.94 297 VAL B O 1
ATOM 4813 N N . GLU B 1 298 ? -20.031 -7.008 -1.916 1 96.75 298 GLU B N 1
ATOM 4814 C CA . GLU B 1 298 ? -19.062 -5.914 -1.867 1 96.75 298 GLU B CA 1
ATOM 4815 C C . GLU B 1 298 ? -17.781 -6.336 -1.145 1 96.75 298 GLU B C 1
ATOM 4817 O O . GLU B 1 298 ? -17.844 -6.863 -0.032 1 96.75 298 GLU B O 1
ATOM 4822 N N . VAL B 1 299 ? -16.688 -6.16 -1.783 1 98.31 299 VAL B N 1
ATOM 4823 C CA . VAL B 1 299 ? -15.391 -6.457 -1.195 1 98.31 299 VAL B CA 1
ATOM 4824 C C . VAL B 1 299 ? -14.453 -5.27 -1.389 1 98.31 299 VAL B C 1
ATOM 4826 O O . VAL B 1 299 ? -13.422 -5.383 -2.059 1 98.31 299 VAL B O 1
ATOM 4829 N N . PRO B 1 300 ? -14.688 -4.16 -0.723 1 98.31 300 PRO B N 1
ATOM 4830 C CA . PRO B 1 300 ? -13.969 -2.912 -0.996 1 98.31 300 PRO B CA 1
ATOM 4831 C C . PRO B 1 300 ? -12.469 -3.025 -0.744 1 98.31 300 PRO B C 1
ATOM 4833 O O . PRO B 1 300 ? -11.672 -2.445 -1.483 1 98.31 300 PRO B O 1
ATOM 4836 N N . ILE B 1 301 ? -12.109 -3.742 0.264 1 98.81 301 ILE B N 1
ATOM 4837 C CA . ILE B 1 301 ? -10.688 -3.83 0.591 1 98.81 301 ILE B CA 1
ATOM 4838 C C . ILE B 1 301 ? -9.961 -4.609 -0.499 1 98.81 301 ILE B C 1
ATOM 4840 O O . ILE B 1 301 ? -8.844 -4.25 -0.883 1 98.81 301 ILE B O 1
ATOM 4844 N N . LEU B 1 302 ? -10.57 -5.66 -0.986 1 98.88 302 LEU B N 1
ATOM 4845 C CA . LEU B 1 302 ? -9.953 -6.441 -2.053 1 98.88 302 LEU B CA 1
ATOM 4846 C C . LEU B 1 302 ? -9.836 -5.617 -3.33 1 98.88 302 LEU B C 1
ATOM 4848 O O . LEU B 1 302 ? -8.844 -5.727 -4.051 1 98.88 302 LEU B O 1
ATOM 4852 N N . GLU B 1 303 ? -10.828 -4.855 -3.639 1 98.69 303 GLU B N 1
ATOM 4853 C CA . GLU B 1 303 ? -10.758 -3.967 -4.797 1 98.69 303 GLU B CA 1
ATOM 4854 C C . GLU B 1 303 ? -9.594 -2.988 -4.668 1 98.69 303 GLU B C 1
ATOM 4856 O O . GLU B 1 303 ? -8.852 -2.773 -5.629 1 98.69 303 GLU B O 1
ATOM 4861 N N . PHE B 1 304 ? -9.469 -2.436 -3.48 1 98.75 304 PHE B N 1
ATOM 4862 C CA . PHE B 1 304 ? -8.391 -1.486 -3.23 1 98.75 304 PHE B CA 1
ATOM 4863 C C . PHE B 1 304 ? -7.035 -2.16 -3.375 1 98.75 304 PHE B C 1
ATOM 4865 O O . PHE B 1 304 ? -6.129 -1.616 -4.012 1 98.75 304 PHE B O 1
ATOM 4872 N N . LEU B 1 305 ? -6.918 -3.312 -2.814 1 98.75 305 LEU B N 1
ATOM 4873 C CA . LEU B 1 305 ? -5.656 -4.047 -2.846 1 98.75 305 LEU B CA 1
ATOM 4874 C C . LEU B 1 305 ? -5.266 -4.398 -4.277 1 98.75 305 LEU B C 1
ATOM 4876 O O . LEU B 1 305 ? -4.09 -4.332 -4.641 1 98.75 305 LEU B O 1
ATOM 4880 N N . TRP B 1 306 ? -6.246 -4.859 -5.043 1 98.62 306 TRP B N 1
ATOM 4881 C CA . TRP B 1 306 ? -5.996 -5.199 -6.441 1 98.62 306 TRP B CA 1
ATOM 4882 C C . TRP B 1 306 ? -5.414 -4.012 -7.195 1 98.62 306 TRP B C 1
ATOM 4884 O O . TRP B 1 306 ? -4.344 -4.113 -7.797 1 98.62 306 TRP B O 1
ATOM 4894 N N . GLU B 1 307 ? -6.043 -2.883 -7.07 1 98.5 307 GLU B N 1
ATOM 4895 C CA . GLU B 1 307 ? -5.602 -1.663 -7.742 1 98.5 307 GLU B CA 1
ATOM 4896 C C . GLU B 1 307 ? -4.242 -1.203 -7.215 1 98.5 307 GLU B C 1
ATOM 4898 O O . GLU B 1 307 ? -3.42 -0.688 -7.977 1 98.5 307 GLU B O 1
ATOM 4903 N N . ALA B 1 308 ? -4.062 -1.333 -5.938 1 98.5 308 ALA B N 1
ATOM 4904 C CA . ALA B 1 308 ? -2.814 -0.887 -5.328 1 98.5 308 ALA B CA 1
ATOM 4905 C C . ALA B 1 308 ? -1.625 -1.68 -5.863 1 98.5 308 ALA B C 1
ATOM 4907 O O . ALA B 1 308 ? -0.578 -1.107 -6.172 1 98.5 308 ALA B O 1
ATOM 4908 N N . VAL B 1 309 ? -1.76 -3.006 -5.945 1 98.12 309 VAL B N 1
ATOM 4909 C CA . VAL B 1 309 ? -0.666 -3.83 -6.449 1 98.12 309 VAL B CA 1
ATOM 4910 C C . VAL B 1 309 ? -0.438 -3.539 -7.93 1 98.12 309 VAL B C 1
ATOM 4912 O O . VAL B 1 309 ? 0.706 -3.469 -8.383 1 98.12 309 VAL B O 1
ATOM 4915 N N . LYS B 1 310 ? -1.529 -3.412 -8.695 1 97.81 310 LYS B N 1
ATOM 4916 C CA . LYS B 1 310 ? -1.396 -3.053 -10.102 1 97.81 310 LYS B CA 1
ATOM 4917 C C . LYS B 1 310 ? -0.647 -1.733 -10.266 1 97.81 310 LYS B C 1
ATOM 4919 O O . LYS B 1 310 ? 0.172 -1.587 -11.172 1 97.81 310 LYS B O 1
ATOM 4924 N N . MET B 1 311 ? -0.952 -0.795 -9.414 1 96.88 311 MET B N 1
ATOM 4925 C CA . MET B 1 311 ? -0.257 0.489 -9.438 1 96.88 311 MET B CA 1
ATOM 4926 C C . MET B 1 311 ? 1.228 0.309 -9.141 1 96.88 311 MET B C 1
ATOM 4928 O O . MET B 1 311 ? 2.074 0.914 -9.797 1 96.88 311 MET B O 1
ATOM 4932 N N . ARG B 1 312 ? 1.497 -0.41 -8.133 1 95.62 312 ARG B N 1
ATOM 4933 C CA . ARG B 1 312 ? 2.883 -0.686 -7.773 1 95.62 312 ARG B CA 1
ATOM 4934 C C . ARG B 1 312 ? 3.635 -1.333 -8.93 1 95.62 312 ARG B C 1
ATOM 4936 O O . ARG B 1 312 ? 4.812 -1.049 -9.148 1 95.62 312 ARG B O 1
ATOM 4943 N N . GLU B 1 313 ? 2.98 -2.301 -9.648 1 95.06 313 GLU B N 1
ATOM 4944 C CA . GLU B 1 313 ? 3.561 -2.914 -10.844 1 95.06 313 GLU B CA 1
ATOM 4945 C C . GLU B 1 313 ? 3.939 -1.858 -11.875 1 95.06 313 GLU B C 1
ATOM 4947 O O . GLU B 1 313 ? 5.043 -1.889 -12.422 1 95.06 313 GLU B O 1
ATOM 4952 N N . GLU B 1 314 ? 3.006 -0.981 -12.07 1 93.94 314 GLU B N 1
ATOM 4953 C CA . GLU B 1 314 ? 3.215 0.063 -13.07 1 93.94 314 GLU B CA 1
ATOM 4954 C C . GLU B 1 314 ? 4.41 0.938 -12.711 1 93.94 314 GLU B C 1
ATOM 4956 O O . GLU B 1 314 ? 5.211 1.29 -13.578 1 93.94 314 GLU B O 1
ATOM 4961 N N . ILE B 1 315 ? 4.469 1.303 -11.492 1 92.56 315 ILE B N 1
ATOM 4962 C CA . ILE B 1 315 ? 5.559 2.148 -11.016 1 92.56 315 ILE B CA 1
ATOM 4963 C C . ILE B 1 315 ? 6.887 1.411 -11.164 1 92.56 315 ILE B C 1
ATOM 4965 O O . ILE B 1 315 ? 7.875 1.983 -11.633 1 92.56 315 ILE B O 1
ATOM 4969 N N . GLY B 1 316 ? 6.891 0.161 -10.766 1 90.38 316 GLY B N 1
ATOM 4970 C CA . GLY B 1 316 ? 8.094 -0.644 -10.891 1 90.38 316 GLY B CA 1
ATOM 4971 C C . GLY B 1 316 ? 8.562 -0.796 -12.328 1 90.38 316 GLY B C 1
ATOM 4972 O O . GLY B 1 316 ? 9.758 -0.708 -12.609 1 90.38 316 GLY B O 1
ATOM 4973 N N . MET B 1 317 ? 7.648 -1.005 -13.203 1 90.5 317 MET B N 1
ATOM 4974 C CA . MET B 1 317 ? 7.973 -1.191 -14.617 1 90.5 317 MET B CA 1
ATOM 4975 C C . MET B 1 317 ? 8.508 0.1 -15.227 1 90.5 317 MET B C 1
ATOM 4977 O O . MET B 1 317 ? 9.422 0.07 -16.062 1 90.5 317 MET B O 1
ATOM 4981 N N . ARG B 1 318 ? 7.934 1.21 -14.852 1 88.81 318 ARG B N 1
ATOM 4982 C CA . ARG B 1 318 ? 8.398 2.506 -15.336 1 88.81 318 ARG B CA 1
ATOM 4983 C C . ARG B 1 318 ? 9.82 2.787 -14.867 1 88.81 318 ARG B C 1
ATOM 4985 O O . ARG B 1 318 ? 10.648 3.285 -15.633 1 88.81 318 ARG B O 1
ATOM 4992 N N . MET B 1 319 ? 10.078 2.529 -13.641 1 86.81 319 MET B N 1
ATOM 4993 C CA . MET B 1 319 ? 11.414 2.758 -13.078 1 86.81 319 MET B CA 1
ATOM 4994 C C . MET B 1 319 ? 12.453 1.891 -13.773 1 86.81 319 MET B C 1
ATOM 4996 O O . MET B 1 319 ? 13.57 2.338 -14.023 1 86.81 319 MET B O 1
ATOM 5000 N N . LYS B 1 320 ? 12.047 0.711 -14.094 1 85.81 320 LYS B N 1
ATOM 5001 C CA . LYS B 1 320 ? 12.945 -0.206 -14.797 1 85.81 320 LYS B CA 1
ATOM 5002 C C . LYS B 1 320 ? 13.266 0.305 -16.203 1 85.81 320 LYS B C 1
ATOM 5004 O O . LYS B 1 320 ? 14.414 0.252 -16.641 1 85.81 320 LYS B O 1
ATOM 5009 N N . ARG B 1 321 ? 12.289 0.798 -16.828 1 87 321 ARG B N 1
ATOM 5010 C CA . ARG B 1 321 ? 12.477 1.33 -18.188 1 87 321 ARG B CA 1
ATOM 5011 C C . ARG B 1 321 ? 13.375 2.559 -18.172 1 87 321 ARG B C 1
ATOM 5013 O O . ARG B 1 321 ? 14.234 2.719 -19.047 1 87 321 ARG B O 1
ATOM 5020 N N . GLU B 1 322 ? 13.195 3.418 -17.156 1 83.81 322 GLU B N 1
ATOM 5021 C CA . GLU B 1 322 ? 14.008 4.629 -17.031 1 83.81 322 GLU B CA 1
ATOM 5022 C C . GLU B 1 322 ? 15.453 4.289 -16.703 1 83.81 322 GLU B C 1
ATOM 5024 O O . GLU B 1 322 ? 16.375 4.945 -17.203 1 83.81 322 GLU B O 1
ATOM 5029 N N . ALA B 1 323 ? 15.664 3.312 -15.914 1 84.19 323 ALA B N 1
ATOM 5030 C CA . ALA B 1 323 ? 17.016 2.871 -15.562 1 84.19 323 ALA B CA 1
ATOM 5031 C C . ALA B 1 323 ? 17.734 2.283 -16.766 1 84.19 323 ALA B C 1
ATOM 5033 O O . ALA B 1 323 ? 18.938 2.473 -16.938 1 84.19 323 ALA B O 1
ATOM 5034 N N . GLN B 1 324 ? 17 1.569 -17.594 1 81.44 324 GLN B N 1
ATOM 5035 C CA . GLN B 1 324 ? 17.578 0.955 -18.781 1 81.44 324 GLN B CA 1
ATOM 5036 C C . GLN B 1 324 ? 17.984 2.01 -19.812 1 81.44 324 GLN B C 1
ATOM 5038 O O . GLN B 1 324 ? 18.906 1.804 -20.594 1 81.44 324 GLN B O 1
ATOM 5043 N N . LYS B 1 325 ? 17.297 3.203 -19.703 1 77.25 325 LYS B N 1
ATOM 5044 C CA . LYS B 1 325 ? 17.625 4.285 -20.625 1 77.25 325 LYS B CA 1
ATOM 5045 C C . LYS B 1 325 ? 18.906 5.004 -20.203 1 77.25 325 LYS B C 1
ATOM 5047 O O . LYS B 1 325 ? 19.625 5.535 -21.047 1 77.25 325 LYS B O 1
ATOM 5052 N N . LEU B 1 326 ? 19.125 4.988 -18.938 1 71.56 326 LEU B N 1
ATOM 5053 C CA . LEU B 1 326 ? 20.297 5.707 -18.422 1 71.56 326 LEU B CA 1
ATOM 5054 C C . LEU B 1 326 ? 21.547 4.844 -18.516 1 71.56 326 LEU B C 1
ATOM 5056 O O . LEU B 1 326 ? 22.656 5.348 -18.375 1 71.56 326 LEU B O 1
ATOM 5060 N N . ARG B 1 327 ? 21.391 3.58 -18.906 1 61.06 327 ARG B N 1
ATOM 5061 C CA . ARG B 1 327 ? 22.562 2.73 -19.125 1 61.06 327 ARG B CA 1
ATOM 5062 C C . ARG B 1 327 ? 22.875 2.631 -20.609 1 61.06 327 ARG B C 1
ATOM 5064 O O . ARG B 1 327 ? 21.984 2.73 -21.453 1 61.06 327 ARG B O 1
#